Protein AF-0000000067173431 (afdb_homodimer)

pLDDT: mean 94.09, std 9.08, range [32.41, 98.88]

InterPro domains:
  IPR001647 DNA-binding HTH domain, TetR-type [PF00440] (12-57)
  IPR001647 DNA-binding HTH domain, TetR-type [PR00455] (12-25)
  IPR001647 DNA-binding HTH domain, TetR-type [PR00455] (33-56)
  IPR001647 DNA-binding HTH domain, TetR-type [PS50977] (6-66)
  IPR009057 Homedomain-like superfamily [SSF46689] (4-84)
  IPR036271 Tetracyclin repressor-like, C-terminal domain superfamily [SSF48498] (79-188)
  IPR041490 HTH-type transcriptional repressor KstR2, C-terminal [PF17932] (78-188)
  IPR050109 HTH-type, TetR-like transcriptional regulator [PTHR30055] (6-191)

Foldseek 3Di:
DDPVLVVLLVVLLLQLLQVCLVQNLVRDDLVNSCVSSVHDSVVVCVNQNDSLSSLLCLQVVLLVVLLVQLVVCVVPPPQLLVSLLSSLLSLLQSLQVRLSSLSSNVPPLVVHDDPSSVNSVVSVVSSLVSNVVSVVVCCVVVNDPDDDPCVSVVLCCVRSVCSVPDHCPDPDHSSRVSCVVSVCVSVHPDPPVVPD/DDPVLVVLLVVLLLQLLQVCLVQNLVRADLVNSCVSSVHDSVVVCVNQNDSLSSLLCLQVVLLVVLLVQLVVCVVPPPQLLVSLLSSLLSLLQSLQVRLSSLSSNVPPLVVHDDPSSVNSVVSVVSSLVSNVVSVVVCCVVVNDPDDDPCVSVVLCCVRSVCSVPDHCPDPDHSSRVSCVVSVCVSVHPDPPVVPD

Solvent-accessible surface area (backbone atoms only — not comparable to full-atom values): 20365 Å² total; per-residue (Å²): 131,54,70,65,56,52,52,50,42,50,49,45,49,51,55,44,24,47,48,30,51,73,43,31,62,73,44,49,51,72,67,56,49,19,63,73,69,71,39,53,69,69,60,42,34,70,65,47,54,47,74,65,48,46,51,46,52,46,40,37,48,61,51,50,53,51,39,53,51,48,53,50,36,65,75,75,38,86,50,33,67,62,34,51,50,52,51,40,25,51,48,38,40,48,33,37,75,37,30,38,33,51,46,31,30,78,71,42,48,80,76,47,57,70,67,63,28,52,51,46,52,50,49,53,52,51,43,52,45,55,53,42,51,31,52,52,48,21,31,74,70,54,52,24,42,91,68,64,88,61,45,57,59,33,52,46,14,26,53,59,45,37,53,78,74,54,48,74,85,49,96,52,51,40,45,55,51,31,49,53,53,50,48,37,36,36,61,20,36,42,39,63,50,64,70,59,133,56,70,64,56,51,52,50,40,51,51,46,50,50,53,45,23,46,47,30,49,72,42,33,63,73,45,50,50,71,67,57,50,19,63,74,68,72,38,55,69,68,59,43,35,71,65,48,52,47,74,65,49,45,52,49,51,46,42,36,49,62,52,49,51,50,39,53,52,48,54,51,37,66,74,73,39,85,51,32,69,61,34,51,50,52,51,41,25,51,48,38,40,48,34,37,75,36,32,38,32,51,46,32,31,77,72,43,47,82,76,46,57,70,67,62,28,51,50,45,50,51,50,52,51,51,43,51,45,54,54,42,50,31,52,50,47,22,32,74,70,55,52,23,43,90,69,65,87,61,44,55,57,33,52,48,14,26,54,61,44,38,54,78,73,53,50,75,83,49,98,52,52,40,46,54,52,30,49,52,54,49,50,37,37,37,61,20,36,44,40,63,51,66,70,59

Structure (mmCIF, N/CA/C/O backbone):
data_AF-0000000067173431-model_v1
#
loop_
_entity.id
_entity.type
_entity.pdbx_description
1 polymer 'Transcriptional regulator, TetR family protein'
#
loop_
_atom_site.group_PDB
_atom_site.id
_atom_site.type_symbol
_atom_site.label_atom_id
_atom_site.label_alt_id
_atom_site.label_comp_id
_atom_site.label_asym_id
_atom_site.label_entity_id
_atom_site.label_seq_id
_atom_site.pdbx_PDB_ins_code
_atom_site.Cartn_x
_atom_site.Cartn_y
_atom_site.Cartn_z
_atom_site.occupancy
_atom_site.B_iso_or_equiv
_atom_site.auth_seq_id
_atom_site.auth_comp_id
_atom_site.auth_asym_id
_atom_site.auth_atom_id
_atom_site.pdbx_PDB_model_num
ATOM 1 N N . MET A 1 1 ? 31.625 -7.051 -17.812 1 65.94 1 MET A N 1
ATOM 2 C CA . MET A 1 1 ? 30.531 -7.426 -18.703 1 65.94 1 MET A CA 1
ATOM 3 C C . MET A 1 1 ? 30.266 -6.336 -19.75 1 65.94 1 MET A C 1
ATOM 5 O O . MET A 1 1 ? 30.453 -5.152 -19.469 1 65.94 1 MET A O 1
ATOM 9 N N . SER A 1 2 ? 29.891 -6.77 -20.969 1 78.5 2 SER A N 1
ATOM 10 C CA . SER A 1 2 ? 29.719 -5.801 -22.047 1 78.5 2 SER A CA 1
ATOM 11 C C . SER A 1 2 ? 28.453 -4.973 -21.844 1 78.5 2 SER A C 1
ATOM 13 O O . SER A 1 2 ? 27.547 -5.387 -21.125 1 78.5 2 SER A O 1
ATOM 15 N N . LYS A 1 3 ? 28.5 -3.836 -22.328 1 77.62 3 LYS A N 1
ATOM 16 C CA . LYS A 1 3 ? 27.344 -2.941 -22.281 1 77.62 3 LYS A CA 1
ATOM 17 C C . LYS A 1 3 ? 26.109 -3.607 -22.875 1 77.62 3 LYS A C 1
ATOM 19 O O . LYS A 1 3 ? 25 -3.426 -22.359 1 77.62 3 LYS A O 1
ATOM 24 N N . LYS A 1 4 ? 26.375 -4.316 -23.828 1 82.44 4 LYS A N 1
ATOM 25 C CA . LYS A 1 4 ? 25.297 -5.02 -24.5 1 82.44 4 LYS A CA 1
ATOM 26 C C . LYS A 1 4 ? 24.672 -6.074 -23.594 1 82.44 4 LYS A C 1
ATOM 28 O O . LYS A 1 4 ? 23.453 -6.234 -23.562 1 82.44 4 LYS A O 1
ATOM 33 N N . PHE A 1 5 ? 25.562 -6.797 -22.906 1 83.19 5 PHE A N 1
ATOM 34 C CA . PHE A 1 5 ? 25.094 -7.82 -21.984 1 83.19 5 PHE A CA 1
ATOM 35 C C . PHE A 1 5 ? 24.219 -7.203 -20.891 1 83.19 5 PHE A C 1
ATOM 37 O O . PHE A 1 5 ? 23.141 -7.711 -20.578 1 83.19 5 PHE A O 1
ATOM 44 N N . GLU A 1 6 ? 24.656 -6.074 -20.438 1 84.12 6 GLU A N 1
ATOM 45 C CA . GLU A 1 6 ? 23.938 -5.398 -19.359 1 84.12 6 GLU A CA 1
ATOM 46 C C . GLU A 1 6 ? 22.594 -4.879 -19.844 1 84.12 6 GLU A C 1
ATOM 48 O O . GLU A 1 6 ? 21.594 -4.93 -19.125 1 84.12 6 GLU A O 1
ATOM 53 N N . SER A 1 7 ? 22.594 -4.379 -21.016 1 86.12 7 SER A N 1
ATOM 54 C CA . SER A 1 7 ? 21.359 -3.885 -21.609 1 86.12 7 SER A CA 1
ATOM 55 C C . SER A 1 7 ? 20.344 -5.012 -21.812 1 86.12 7 SER A C 1
ATOM 57 O O . SER A 1 7 ? 19.172 -4.848 -21.516 1 86.12 7 SER A O 1
ATOM 59 N N . ASN A 1 8 ? 20.859 -6.125 -22.203 1 87.12 8 ASN A N 1
ATOM 60 C CA . ASN A 1 8 ? 20 -7.285 -22.391 1 87.12 8 ASN A CA 1
ATOM 61 C C . ASN A 1 8 ? 19.469 -7.793 -21.047 1 87.12 8 ASN A C 1
ATOM 63 O O . ASN A 1 8 ? 18.281 -8.133 -20.938 1 87.12 8 ASN A O 1
ATOM 67 N N . ARG A 1 9 ? 20.328 -7.77 -20.125 1 90.75 9 ARG A N 1
ATOM 68 C CA . ARG A 1 9 ? 19.938 -8.211 -18.781 1 90.75 9 ARG A CA 1
ATOM 69 C C . ARG A 1 9 ? 18.859 -7.305 -18.203 1 90.75 9 ARG A C 1
ATOM 71 O O . ARG A 1 9 ? 17.891 -7.789 -17.625 1 90.75 9 ARG A O 1
ATOM 78 N N . ASP A 1 10 ? 19.016 -6.035 -18.438 1 91.94 10 ASP A N 1
ATOM 79 C CA . ASP A 1 10 ? 18.047 -5.07 -17.953 1 91.94 10 ASP A CA 1
ATOM 80 C C . ASP A 1 10 ? 16.688 -5.277 -18.609 1 91.94 10 ASP A C 1
ATOM 82 O O . ASP A 1 10 ? 15.641 -5.172 -17.969 1 91.94 10 ASP A O 1
ATOM 86 N N . GLU A 1 11 ? 16.75 -5.551 -19.812 1 92.5 11 GLU A N 1
ATOM 87 C CA . GLU A 1 11 ? 15.516 -5.801 -20.547 1 92.5 11 GLU A CA 1
ATOM 88 C C . GLU A 1 11 ? 14.828 -7.07 -20.062 1 92.5 11 GLU A C 1
ATOM 90 O O . GLU A 1 11 ? 13.602 -7.102 -19.906 1 92.5 11 GLU A O 1
ATOM 95 N N . ILE A 1 12 ? 15.625 -8.016 -19.812 1 93.44 12 ILE A N 1
ATOM 96 C CA . ILE A 1 12 ? 15.102 -9.281 -19.312 1 93.44 12 ILE A CA 1
ATOM 97 C C . ILE A 1 12 ? 14.453 -9.062 -17.953 1 93.44 12 ILE A C 1
ATOM 99 O O . ILE A 1 12 ? 13.344 -9.555 -17.688 1 93.44 12 ILE A O 1
ATOM 103 N N . LEU A 1 13 ? 15.125 -8.305 -17.141 1 95.12 13 LEU A N 1
ATOM 104 C CA . LEU A 1 13 ? 14.602 -8.047 -15.805 1 95.12 13 LEU A CA 1
ATOM 105 C C . LEU A 1 13 ? 13.312 -7.238 -15.867 1 95.12 13 LEU A C 1
ATOM 107 O O . LEU A 1 13 ? 12.367 -7.504 -15.117 1 95.12 13 LEU A O 1
ATOM 111 N N . ARG A 1 14 ? 13.273 -6.316 -16.781 1 95.5 14 ARG A N 1
ATOM 112 C CA . ARG A 1 14 ? 12.078 -5.504 -16.953 1 95.5 14 ARG A CA 1
ATOM 113 C C . ARG A 1 14 ? 10.898 -6.355 -17.406 1 95.5 14 ARG A C 1
ATOM 115 O O . ARG A 1 14 ? 9.805 -6.266 -16.844 1 95.5 14 ARG A O 1
ATOM 122 N N . ILE A 1 15 ? 11.102 -7.156 -18.328 1 95.81 15 ILE A N 1
ATOM 123 C CA . ILE A 1 15 ? 10.055 -8.023 -18.859 1 95.81 15 ILE A CA 1
ATOM 124 C C . ILE A 1 15 ? 9.625 -9.023 -17.781 1 95.81 15 ILE A C 1
ATOM 126 O O . ILE A 1 15 ? 8.438 -9.305 -17.625 1 95.81 15 ILE A O 1
ATOM 130 N N . SER A 1 16 ? 10.602 -9.523 -17.047 1 96.38 16 SER A N 1
ATOM 131 C CA . SER A 1 16 ? 10.305 -10.453 -15.961 1 96.38 16 SER A CA 1
ATOM 132 C C . SER A 1 16 ? 9.469 -9.797 -14.875 1 96.38 16 SER A C 1
ATOM 134 O O . SER A 1 16 ? 8.539 -10.406 -14.344 1 96.38 16 SER A O 1
ATOM 136 N N . ALA A 1 17 ? 9.797 -8.547 -14.602 1 96.94 17 ALA A N 1
ATOM 137 C CA . ALA A 1 17 ? 9.031 -7.809 -13.602 1 96.94 17 ALA A CA 1
ATOM 138 C C . ALA A 1 17 ? 7.57 -7.66 -14.023 1 96.94 17 ALA A C 1
ATOM 140 O O . ALA A 1 17 ? 6.66 -7.824 -13.211 1 96.94 17 ALA A O 1
ATOM 141 N N . GLU A 1 18 ? 7.402 -7.422 -15.281 1 96.12 18 GLU A N 1
ATOM 142 C CA . GLU A 1 18 ? 6.047 -7.289 -15.805 1 96.12 18 GLU A CA 1
ATOM 143 C C . GLU A 1 18 ? 5.273 -8.602 -15.68 1 96.12 18 GLU A C 1
ATOM 145 O O . GLU A 1 18 ? 4.102 -8.602 -15.297 1 96.12 18 GLU A O 1
ATOM 150 N N . LEU A 1 19 ? 5.934 -9.664 -15.93 1 94.5 19 LEU A N 1
ATOM 151 C CA . LEU A 1 19 ? 5.301 -10.977 -15.836 1 94.5 19 LEU A CA 1
ATOM 152 C C . LEU A 1 19 ? 4.996 -11.336 -14.383 1 94.5 19 LEU A C 1
ATOM 154 O O . LEU A 1 19 ? 3.906 -11.82 -14.078 1 94.5 19 LEU A O 1
ATOM 158 N N . PHE A 1 20 ? 5.996 -11.109 -13.5 1 94.88 20 PHE A N 1
ATOM 159 C CA . PHE A 1 20 ? 5.793 -11.367 -12.078 1 94.88 20 PHE A CA 1
ATOM 160 C C . PHE A 1 20 ? 4.672 -10.492 -11.523 1 94.88 20 PHE A C 1
ATOM 162 O O . PHE A 1 20 ? 3.879 -10.945 -10.695 1 94.88 20 PHE A O 1
ATOM 169 N N . ALA A 1 21 ? 4.598 -9.281 -12 1 93.69 21 ALA A N 1
ATOM 170 C CA . ALA A 1 21 ? 3.553 -8.375 -11.531 1 93.69 21 ALA A CA 1
ATOM 171 C C . ALA A 1 21 ? 2.176 -8.844 -11.992 1 93.69 21 ALA A C 1
ATOM 173 O O . ALA A 1 21 ? 1.188 -8.688 -11.273 1 93.69 21 ALA A O 1
ATOM 174 N N . LYS A 1 22 ? 2.105 -9.398 -13.117 1 89.62 22 LYS A N 1
ATOM 175 C CA . LYS A 1 22 ? 0.837 -9.812 -13.711 1 89.62 22 LYS A CA 1
ATOM 176 C C . LYS A 1 22 ? 0.381 -11.156 -13.148 1 89.62 22 LYS A C 1
ATOM 178 O O . LYS A 1 22 ? -0.772 -11.305 -12.734 1 89.62 22 LYS A O 1
ATOM 183 N N . SER A 1 23 ? 1.367 -12.141 -12.992 1 88.38 23 SER A N 1
ATOM 184 C CA . SER A 1 23 ? 0.96 -13.516 -12.719 1 88.38 23 SER A CA 1
ATOM 185 C C . SER A 1 23 ? 1.495 -13.992 -11.375 1 88.38 23 SER A C 1
ATOM 187 O O . SER A 1 23 ? 1.177 -15.102 -10.93 1 88.38 23 SER A O 1
ATOM 189 N N . GLY A 1 24 ? 2.301 -13.141 -10.742 1 90.69 24 GLY A N 1
ATOM 190 C CA . GLY A 1 24 ? 2.93 -13.555 -9.5 1 90.69 24 GLY A CA 1
ATOM 191 C C . GLY A 1 24 ? 4.203 -14.359 -9.719 1 90.69 24 GLY A C 1
ATOM 192 O O . GLY A 1 24 ? 4.395 -14.953 -10.781 1 90.69 24 GLY A O 1
ATOM 193 N N . TYR A 1 25 ? 4.98 -14.406 -8.734 1 93.25 25 TYR A N 1
ATOM 194 C CA . TYR A 1 25 ? 6.246 -15.133 -8.773 1 93.25 25 TYR A CA 1
ATOM 195 C C . TYR A 1 25 ? 6.008 -16.625 -8.906 1 93.25 25 TYR A C 1
ATOM 197 O O . TYR A 1 25 ? 6.547 -17.266 -9.82 1 93.25 25 TYR A O 1
ATOM 205 N N . HIS A 1 26 ? 5.188 -17.125 -8.102 1 88.25 26 HIS A N 1
ATOM 206 C CA . HIS A 1 26 ? 4.934 -18.562 -8.117 1 88.25 26 HIS A CA 1
ATOM 207 C C . HIS A 1 26 ? 4.094 -18.969 -9.328 1 88.25 26 HIS A C 1
ATOM 209 O O . HIS A 1 26 ? 4.18 -20.094 -9.797 1 88.25 26 HIS A O 1
ATOM 215 N N . GLY A 1 27 ? 3.406 -18.031 -9.875 1 86.62 27 GLY A N 1
ATOM 216 C CA . GLY A 1 27 ? 2.564 -18.297 -11.039 1 86.62 27 GLY A CA 1
ATOM 217 C C . GLY A 1 27 ? 3.314 -18.219 -12.352 1 86.62 27 GLY A C 1
ATOM 218 O O . GLY A 1 27 ? 2.748 -18.484 -13.414 1 86.62 27 GLY A O 1
ATOM 219 N N . THR A 1 28 ? 4.531 -17.828 -12.273 1 92.25 28 THR A N 1
ATOM 220 C CA . THR A 1 28 ? 5.355 -17.688 -13.461 1 92.25 28 THR A CA 1
ATOM 221 C C . THR A 1 28 ? 6.508 -18.688 -13.453 1 92.25 28 THR A C 1
ATOM 223 O O . THR A 1 28 ? 7.285 -18.734 -12.492 1 92.25 28 THR A O 1
ATOM 226 N N . GLY A 1 29 ? 6.617 -19.5 -14.516 1 91.44 29 GLY A N 1
ATOM 227 C CA . GLY A 1 29 ? 7.715 -20.453 -14.617 1 91.44 29 GLY A CA 1
ATOM 228 C C . GLY A 1 29 ? 8.859 -19.953 -15.477 1 91.44 29 GLY A C 1
ATOM 229 O O . GLY A 1 29 ? 8.727 -18.922 -16.156 1 91.44 29 GLY A O 1
ATOM 230 N N . ILE A 1 30 ? 9.883 -20.719 -15.438 1 91.19 30 ILE A N 1
ATOM 231 C CA . ILE A 1 30 ? 11.062 -20.375 -16.219 1 91.19 30 ILE A CA 1
ATOM 232 C C . ILE A 1 30 ? 10.727 -20.406 -17.703 1 91.19 30 ILE A C 1
ATOM 234 O O . ILE A 1 30 ? 11.242 -19.594 -18.484 1 91.19 30 ILE A O 1
ATOM 238 N N . SER A 1 31 ? 9.906 -21.344 -18.109 1 93.25 31 SER A N 1
ATOM 239 C CA . SER A 1 31 ? 9.484 -21.438 -19.5 1 93.25 31 SER A CA 1
ATOM 240 C C . SER A 1 31 ? 8.695 -20.203 -19.922 1 93.25 31 SER A C 1
ATOM 242 O O . SER A 1 31 ? 8.875 -19.703 -21.031 1 93.25 31 SER A O 1
ATOM 244 N N . ASP A 1 32 ? 7.859 -19.719 -19.062 1 93.88 32 ASP A N 1
ATOM 245 C CA . ASP A 1 32 ? 7.105 -18.5 -19.328 1 93.88 32 ASP A CA 1
ATOM 246 C C . ASP A 1 32 ? 8.039 -17.312 -19.516 1 93.88 32 ASP A C 1
ATOM 248 O O . ASP A 1 32 ? 7.844 -16.5 -20.422 1 93.88 32 ASP A O 1
ATOM 252 N N . LEU A 1 33 ? 9.031 -17.188 -18.688 1 94.5 33 LEU A N 1
ATOM 253 C CA . LEU A 1 33 ? 10.008 -16.109 -18.75 1 94.5 33 LEU A CA 1
ATOM 254 C C . LEU A 1 33 ? 10.789 -16.172 -20.047 1 94.5 33 LEU A C 1
ATOM 256 O O . LEU A 1 33 ? 10.961 -15.148 -20.734 1 94.5 33 LEU A O 1
ATOM 260 N N . GLY A 1 34 ? 11.234 -17.391 -20.375 1 94.75 34 GLY A N 1
ATOM 261 C CA . GLY A 1 34 ? 11.945 -17.578 -21.625 1 94.75 34 GLY A CA 1
ATOM 262 C C . GLY A 1 34 ? 11.133 -17.156 -22.828 1 94.75 34 GLY A C 1
ATOM 263 O O . GLY A 1 34 ? 11.633 -16.453 -23.719 1 94.75 34 GLY A O 1
ATOM 264 N N . ALA A 1 35 ? 9.922 -17.547 -22.891 1 95.25 35 ALA A N 1
ATOM 265 C CA . ALA A 1 35 ? 9.016 -17.203 -23.984 1 95.25 35 ALA A CA 1
ATOM 266 C C . ALA A 1 35 ? 8.812 -15.703 -24.094 1 95.25 35 ALA A C 1
ATOM 268 O O . ALA A 1 35 ? 8.797 -15.141 -25.188 1 95.25 35 ALA A O 1
ATOM 269 N N . ALA A 1 36 ? 8.719 -15.062 -23.016 1 93.69 36 ALA A N 1
ATOM 270 C CA . ALA A 1 36 ? 8.438 -13.633 -22.984 1 93.69 36 ALA A CA 1
ATOM 271 C C . ALA A 1 36 ? 9.641 -12.828 -23.469 1 93.69 36 ALA A C 1
ATOM 273 O O . ALA A 1 36 ? 9.477 -11.781 -24.109 1 93.69 36 ALA A O 1
ATOM 274 N N . VAL A 1 37 ? 10.812 -13.328 -23.125 1 93.12 37 VAL A N 1
ATOM 275 C CA . VAL A 1 37 ? 12 -12.555 -23.484 1 93.12 37 VAL A CA 1
ATOM 276 C C . VAL A 1 37 ? 12.586 -13.078 -24.797 1 93.12 37 VAL A C 1
ATOM 278 O O . VAL A 1 37 ? 13.555 -12.523 -25.312 1 93.12 37 VAL A O 1
ATOM 281 N N . GLY A 1 38 ? 12.031 -14.195 -25.281 1 94.06 38 GLY A N 1
ATOM 282 C CA . GLY A 1 38 ? 12.484 -14.773 -26.547 1 94.06 38 GLY A CA 1
ATOM 283 C C . GLY A 1 38 ? 13.805 -15.516 -26.422 1 94.06 38 GLY A C 1
ATOM 284 O O . GLY A 1 38 ? 14.641 -15.453 -27.312 1 94.06 38 GLY A O 1
ATOM 285 N N . LEU A 1 39 ? 14.047 -16.125 -25.312 1 92.69 39 LEU A N 1
ATOM 286 C CA . LEU A 1 39 ? 15.273 -16.859 -25.047 1 92.69 39 LEU A CA 1
ATOM 287 C C . LEU A 1 39 ? 14.969 -18.297 -24.609 1 92.69 39 LEU A C 1
ATOM 289 O O . LEU A 1 39 ? 13.961 -18.547 -23.938 1 92.69 39 LEU A O 1
ATOM 293 N N . GLY A 1 40 ? 15.82 -19.188 -24.969 1 91 40 GLY A N 1
ATOM 294 C CA . GLY A 1 40 ? 15.742 -20.531 -24.422 1 91 40 GLY A CA 1
ATOM 295 C C . GLY A 1 40 ? 16.203 -20.609 -22.984 1 91 40 GLY A C 1
ATOM 296 O O . GLY A 1 40 ? 16.75 -19.656 -22.438 1 91 40 GLY A O 1
ATOM 297 N N . ARG A 1 41 ? 15.992 -21.719 -22.375 1 89 41 ARG A N 1
ATOM 298 C CA . ARG A 1 41 ? 16.312 -21.938 -20.953 1 89 41 ARG A CA 1
ATOM 299 C C . ARG A 1 41 ? 17.781 -21.688 -20.688 1 89 41 ARG A C 1
ATOM 301 O O . ARG A 1 41 ? 18.141 -21.031 -19.703 1 89 41 ARG A O 1
ATOM 308 N N . GLY A 1 42 ? 18.594 -22.219 -21.531 1 90.38 42 GLY A N 1
ATOM 309 C CA . GLY A 1 42 ? 20.031 -22.078 -21.344 1 90.38 42 GLY A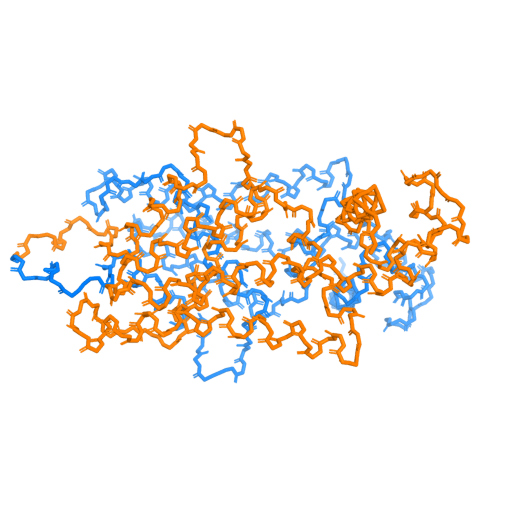 CA 1
ATOM 310 C C . GLY A 1 42 ? 20.5 -20.625 -21.391 1 90.38 42 GLY A C 1
ATOM 311 O O . GLY A 1 42 ? 21.266 -20.188 -20.531 1 90.38 42 GLY A O 1
ATOM 312 N N . ALA A 1 43 ? 20.078 -19.938 -22.344 1 90.31 43 ALA A N 1
ATOM 313 C CA . ALA A 1 43 ? 20.438 -18.531 -22.516 1 90.31 43 ALA A CA 1
ATOM 314 C C . ALA A 1 43 ? 19.922 -17.703 -21.344 1 90.31 43 ALA A C 1
ATOM 316 O O . ALA A 1 43 ? 20.609 -16.797 -20.859 1 90.31 43 ALA A O 1
ATOM 317 N N . LEU A 1 44 ? 18.719 -17.984 -20.875 1 90.69 44 LEU A N 1
ATOM 318 C CA . LEU A 1 44 ? 18.141 -17.266 -19.75 1 90.69 44 LEU A CA 1
ATOM 319 C C . LEU A 1 44 ? 18.969 -17.469 -18.484 1 90.69 44 LEU A C 1
ATOM 321 O O . LEU A 1 44 ? 19.219 -16.516 -17.734 1 90.69 44 LEU A O 1
ATOM 325 N N . TYR A 1 45 ? 19.406 -18.656 -18.344 1 89.81 45 TYR A N 1
ATOM 326 C CA . TYR A 1 45 ? 20.25 -18.969 -17.188 1 89.81 45 TYR A CA 1
ATOM 327 C C . TYR A 1 45 ? 21.562 -18.219 -17.266 1 89.81 45 TYR A C 1
ATOM 329 O O . TYR A 1 45 ? 22.094 -17.766 -16.25 1 89.81 45 TYR A O 1
ATOM 337 N N . HIS A 1 46 ? 22 -18.109 -18.422 1 89.81 46 HIS A N 1
ATOM 338 C CA . HIS A 1 46 ? 23.25 -17.391 -18.625 1 89.81 46 HIS A CA 1
ATOM 339 C C . HIS A 1 46 ? 23.109 -15.914 -18.25 1 89.81 46 HIS A C 1
ATOM 341 O O . HIS A 1 46 ? 24.016 -15.352 -17.609 1 89.81 46 HIS A O 1
ATOM 347 N N . TYR A 1 47 ? 21.969 -15.391 -18.5 1 88.12 47 TYR A N 1
ATOM 348 C CA . TYR A 1 47 ? 21.781 -13.969 -18.25 1 88.12 47 TYR A CA 1
ATOM 349 C C . TYR A 1 47 ? 21.391 -13.719 -16.797 1 88.12 47 TYR A C 1
ATOM 351 O O . TYR A 1 47 ? 21.828 -12.742 -16.188 1 88.12 47 TYR A O 1
ATOM 359 N N . ILE A 1 48 ? 20.5 -14.562 -16.172 1 86.38 48 ILE A N 1
ATOM 360 C CA . ILE A 1 48 ? 19.906 -14.117 -14.914 1 86.38 48 ILE A CA 1
ATOM 361 C C . ILE A 1 48 ? 19.906 -15.258 -13.898 1 86.38 48 ILE A C 1
ATOM 363 O O . ILE A 1 48 ? 19.438 -15.102 -12.773 1 86.38 48 ILE A O 1
ATOM 367 N N . GLY A 1 49 ? 20.484 -16.359 -14.336 1 89.31 49 GLY A N 1
ATOM 368 C CA . GLY A 1 49 ? 20.578 -17.453 -13.398 1 89.31 49 GLY A CA 1
ATOM 369 C C . GLY A 1 49 ? 19.25 -18.141 -13.148 1 89.31 49 GLY A C 1
ATOM 370 O O . GLY A 1 49 ? 18.562 -18.531 -14.094 1 89.31 49 GLY A O 1
ATOM 371 N N . SER A 1 50 ? 18.797 -18.094 -11.906 1 91.19 50 SER A N 1
ATOM 372 C CA . SER A 1 50 ? 17.578 -18.781 -11.492 1 91.19 50 SER A CA 1
ATOM 373 C C . SER A 1 50 ? 16.406 -17.797 -11.383 1 91.19 50 SER A C 1
ATOM 375 O O . SER A 1 50 ? 16.609 -16.578 -11.406 1 91.19 50 SER A O 1
ATOM 377 N N . LYS A 1 51 ? 15.266 -18.375 -11.305 1 93.81 51 LYS A N 1
ATOM 378 C CA . LYS A 1 51 ? 14.07 -17.562 -11.102 1 93.81 51 LYS A CA 1
ATOM 379 C C . LYS A 1 51 ? 14.18 -16.719 -9.828 1 93.81 51 LYS A C 1
ATOM 381 O O . LYS A 1 51 ? 13.773 -15.562 -9.812 1 93.81 51 LYS A O 1
ATOM 386 N N . GLU A 1 52 ? 14.711 -17.281 -8.805 1 95.31 52 GLU A N 1
ATOM 387 C CA . GLU A 1 52 ? 14.859 -16.531 -7.555 1 95.31 52 GLU A CA 1
ATOM 388 C C . GLU A 1 52 ? 15.875 -15.406 -7.707 1 95.31 52 GLU A C 1
ATOM 390 O O . GLU A 1 52 ? 15.719 -14.344 -7.113 1 95.31 52 GLU A O 1
ATOM 395 N N . THR A 1 53 ? 16.906 -15.609 -8.484 1 95.44 53 THR A N 1
ATOM 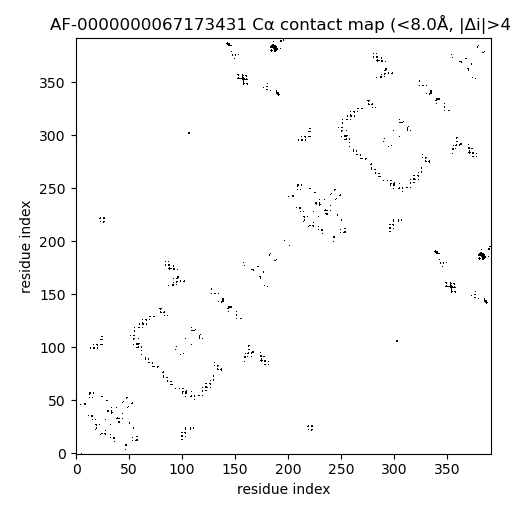396 C CA . THR A 1 53 ? 17.859 -14.539 -8.758 1 95.44 53 THR A CA 1
ATOM 397 C C . THR A 1 53 ? 17.172 -13.359 -9.438 1 95.44 53 THR A C 1
ATOM 399 O O . THR A 1 53 ? 17.438 -12.203 -9.125 1 95.44 53 THR A O 1
ATOM 402 N N . ILE A 1 54 ? 16.281 -13.688 -10.344 1 95.56 54 ILE A N 1
ATOM 403 C CA . ILE A 1 54 ? 15.516 -12.656 -11.039 1 95.56 54 ILE A CA 1
ATOM 404 C C . ILE A 1 54 ? 14.672 -11.875 -10.031 1 95.56 54 ILE A C 1
ATOM 406 O O . ILE A 1 54 ? 14.672 -10.641 -10.031 1 95.56 54 ILE A O 1
ATOM 410 N N . LEU A 1 55 ? 14.008 -12.625 -9.156 1 96.94 55 LEU A N 1
ATOM 411 C CA . LEU A 1 55 ? 13.188 -11.992 -8.125 1 96.94 55 LEU A CA 1
ATOM 412 C C . LEU A 1 55 ? 14.031 -11.078 -7.242 1 96.94 55 LEU A C 1
ATOM 414 O O . LEU A 1 55 ? 13.625 -9.953 -6.938 1 96.94 55 LEU A O 1
ATOM 418 N N . TYR A 1 56 ? 15.188 -11.586 -6.895 1 97.69 56 TYR A N 1
ATOM 419 C CA . TYR A 1 56 ? 16.078 -10.805 -6.043 1 97.69 56 TYR A CA 1
ATOM 420 C C . TYR A 1 56 ? 16.5 -9.516 -6.73 1 97.69 56 TYR A C 1
ATOM 422 O O . TYR A 1 56 ? 16.453 -8.438 -6.129 1 97.69 56 TYR A O 1
ATOM 430 N N . GLU A 1 57 ? 16.891 -9.609 -7.945 1 96.5 57 GLU A N 1
ATOM 431 C CA . GLU A 1 57 ? 17.359 -8.445 -8.68 1 96.5 57 GLU A CA 1
ATOM 432 C C . GLU A 1 57 ? 16.25 -7.414 -8.867 1 96.5 57 GLU A C 1
ATOM 434 O O . GLU A 1 57 ? 16.469 -6.215 -8.695 1 96.5 57 GLU A O 1
ATOM 439 N N . ILE A 1 58 ? 15.078 -7.875 -9.18 1 96.62 58 ILE A N 1
ATOM 440 C CA . ILE A 1 58 ? 13.93 -6.992 -9.328 1 96.62 58 ILE A CA 1
ATOM 441 C C . ILE A 1 58 ? 13.625 -6.309 -8 1 96.62 58 ILE A C 1
ATOM 443 O O . ILE A 1 58 ? 13.375 -5.102 -7.957 1 96.62 58 ILE A O 1
ATOM 447 N N . SER A 1 59 ? 13.727 -7.039 -6.906 1 96.56 59 SER A N 1
ATOM 448 C CA . SER A 1 59 ? 13.32 -6.562 -5.59 1 96.56 59 SER A CA 1
ATOM 449 C C . SER A 1 59 ? 14.367 -5.637 -4.984 1 96.56 59 SER A C 1
ATOM 451 O O . SER A 1 59 ? 14.039 -4.758 -4.184 1 96.56 59 SER A O 1
ATOM 453 N N . SER A 1 60 ? 15.609 -5.805 -5.379 1 97.12 60 SER A N 1
ATOM 454 C CA . SER A 1 60 ? 16.688 -5.125 -4.652 1 97.12 60 SER A CA 1
ATOM 455 C C . SER A 1 60 ? 17.156 -3.883 -5.398 1 97.12 60 SER A C 1
ATOM 457 O O . SER A 1 60 ? 17.625 -2.926 -4.785 1 97.12 60 SER A O 1
ATOM 459 N N . ARG A 1 61 ? 16.984 -3.865 -6.68 1 95.88 61 ARG A N 1
ATOM 460 C CA . ARG A 1 61 ? 17.625 -2.838 -7.504 1 95.88 61 ARG A CA 1
ATOM 461 C C . ARG A 1 61 ? 17.062 -1.457 -7.176 1 95.88 61 ARG A C 1
ATOM 463 O O . ARG A 1 61 ? 17.828 -0.52 -6.926 1 95.88 61 ARG A O 1
ATOM 470 N N . GLN A 1 62 ? 15.75 -1.343 -7.207 1 95.38 62 GLN A N 1
ATOM 471 C CA . GLN A 1 62 ? 15.156 -0.038 -6.938 1 95.38 62 GLN A CA 1
ATOM 472 C C . GLN A 1 62 ? 15.383 0.382 -5.488 1 95.38 62 GLN A C 1
ATOM 474 O O . GLN A 1 62 ? 15.602 1.562 -5.207 1 95.38 62 GLN A O 1
ATOM 479 N N . LEU A 1 63 ? 15.344 -0.561 -4.57 1 97.44 63 LEU A N 1
ATOM 480 C CA . LEU A 1 63 ? 15.641 -0.284 -3.17 1 97.44 63 LEU A CA 1
ATOM 481 C C . LEU A 1 63 ? 17.062 0.226 -3.004 1 97.44 63 LEU A C 1
ATOM 483 O O . LEU A 1 63 ? 17.312 1.173 -2.252 1 97.44 63 LEU A O 1
ATOM 487 N N . ALA A 1 64 ? 17.984 -0.404 -3.707 1 98.06 64 ALA A N 1
ATOM 488 C CA . ALA A 1 64 ? 19.375 0.042 -3.676 1 98.06 64 ALA A CA 1
ATOM 489 C C . ALA A 1 64 ? 19.5 1.466 -4.207 1 98.06 64 ALA A C 1
ATOM 491 O O . ALA A 1 64 ? 20.219 2.285 -3.635 1 98.06 64 ALA A O 1
ATOM 492 N N . GLN A 1 65 ? 18.828 1.748 -5.27 1 98 65 GLN A N 1
ATOM 493 C CA . GLN A 1 65 ? 18.859 3.094 -5.836 1 98 65 GLN A CA 1
ATOM 494 C C . GLN A 1 65 ? 18.297 4.117 -4.848 1 98 65 GLN A C 1
ATOM 496 O O . GLN A 1 65 ? 18.859 5.199 -4.684 1 98 65 GLN A O 1
ATOM 501 N N . MET A 1 66 ? 17.234 3.807 -4.18 1 98.56 66 MET A N 1
ATOM 502 C CA . MET A 1 66 ? 16.641 4.711 -3.199 1 98.56 66 MET A CA 1
ATOM 503 C C . MET A 1 66 ? 17.578 4.922 -2.016 1 98.56 66 MET A C 1
ATOM 505 O O . MET A 1 66 ? 17.734 6.043 -1.524 1 98.56 66 MET A O 1
ATOM 509 N N . ASN A 1 67 ? 18.188 3.82 -1.57 1 98.81 67 ASN A N 1
ATOM 510 C CA . ASN A 1 67 ? 19.125 3.939 -0.457 1 98.81 67 ASN A CA 1
ATOM 511 C C . ASN A 1 67 ? 20.344 4.789 -0.83 1 98.81 67 ASN A C 1
ATOM 513 O O . ASN A 1 67 ? 20.812 5.598 -0.025 1 98.81 67 ASN A O 1
ATOM 517 N N . ASN A 1 68 ? 20.859 4.566 -2.037 1 98.69 68 ASN A N 1
ATOM 518 C CA . ASN A 1 68 ? 21.984 5.375 -2.488 1 98.69 68 ASN A CA 1
ATOM 519 C C . ASN A 1 68 ? 21.625 6.859 -2.506 1 98.69 68 ASN A C 1
ATOM 521 O O . ASN A 1 68 ? 22.406 7.691 -2.037 1 98.69 68 ASN A O 1
ATOM 525 N N . LEU A 1 69 ? 20.484 7.16 -3.043 1 98.62 69 LEU A N 1
ATOM 526 C CA . LEU A 1 69 ? 20.016 8.539 -3.076 1 98.62 69 LEU A CA 1
ATOM 527 C C . LEU A 1 69 ? 19.844 9.086 -1.665 1 98.62 69 LEU A C 1
ATOM 529 O O . LEU A 1 69 ? 20.219 10.227 -1.378 1 98.62 69 LEU A O 1
ATOM 533 N N . ALA A 1 70 ? 19.25 8.32 -0.791 1 98.81 70 ALA A N 1
ATOM 534 C CA . ALA A 1 70 ? 19.016 8.734 0.592 1 98.81 70 ALA A CA 1
ATOM 535 C C . ALA A 1 70 ? 20.344 8.992 1.312 1 98.81 70 ALA A C 1
ATOM 537 O O . ALA A 1 70 ? 20.453 9.93 2.104 1 98.81 70 ALA A O 1
ATOM 538 N N . ASP A 1 71 ? 21.328 8.109 1.048 1 98.62 71 ASP A N 1
ATOM 539 C CA . ASP A 1 71 ? 22.672 8.305 1.602 1 98.62 71 ASP A CA 1
ATOM 540 C C . ASP A 1 71 ? 23.25 9.648 1.165 1 98.62 71 ASP A C 1
ATOM 542 O O . ASP A 1 71 ? 23.797 10.383 1.982 1 98.62 71 ASP A O 1
ATOM 546 N N . GLU A 1 72 ? 23.094 9.922 -0.09 1 98.56 72 GLU A N 1
ATOM 547 C CA . GLU A 1 72 ? 23.609 11.18 -0.634 1 98.56 72 GLU A CA 1
ATOM 548 C C . GLU A 1 72 ? 22.906 12.375 -0.002 1 98.56 72 GLU A C 1
ATOM 550 O O . GLU A 1 72 ? 23.562 13.352 0.384 1 98.56 72 GLU A O 1
ATOM 555 N N . LEU A 1 73 ? 21.609 12.344 0.127 1 98.5 73 LEU A N 1
ATOM 556 C CA . LEU A 1 73 ? 20.844 13.43 0.732 1 98.5 73 LEU A CA 1
ATOM 557 C C . LEU A 1 73 ? 21.25 13.641 2.186 1 98.5 73 LEU A C 1
ATOM 559 O O . LEU A 1 73 ? 21.344 14.773 2.652 1 98.5 73 LEU A O 1
ATOM 563 N N . ALA A 1 74 ? 21.469 12.531 2.912 1 97.81 74 ALA A N 1
ATOM 564 C CA . ALA A 1 74 ? 21.844 12.609 4.32 1 97.81 74 ALA A CA 1
ATOM 565 C C . ALA A 1 74 ? 23.172 13.344 4.484 1 97.81 74 ALA A C 1
ATOM 567 O O . ALA A 1 74 ? 23.406 14.016 5.496 1 97.81 74 ALA A O 1
ATOM 568 N N . LEU A 1 75 ? 24.016 13.211 3.473 1 97.25 75 LEU A N 1
ATOM 569 C CA . LEU A 1 75 ? 25.344 13.82 3.514 1 97.25 75 LEU A CA 1
ATOM 570 C C . LEU A 1 75 ? 25.281 15.273 3.055 1 97.25 75 LEU A C 1
ATOM 572 O O . LEU A 1 75 ? 26.016 16.125 3.578 1 97.25 75 LEU A O 1
ATOM 576 N N . THR A 1 76 ? 24.375 15.648 2.137 1 97.94 76 THR A N 1
ATOM 577 C CA . THR A 1 76 ? 24.469 16.922 1.433 1 97.94 76 THR A CA 1
ATOM 578 C C . THR A 1 76 ? 23.391 17.875 1.902 1 97.94 76 THR A C 1
ATOM 580 O O . THR A 1 76 ? 23.484 19.094 1.679 1 97.94 76 THR A O 1
ATOM 583 N N . GLU A 1 77 ? 22.312 17.375 2.465 1 98.12 77 GLU A N 1
ATOM 584 C CA . GLU A 1 77 ? 21.188 18.203 2.896 1 98.12 77 GLU A CA 1
ATOM 585 C C . GLU A 1 77 ? 20.984 18.109 4.402 1 98.12 77 GLU A C 1
ATOM 587 O O . GLU A 1 77 ? 20.453 17.109 4.902 1 98.12 77 GLU A O 1
ATOM 592 N N . LYS A 1 78 ? 21.25 19.188 5.074 1 96.94 78 LYS A N 1
ATOM 593 C CA . LYS A 1 78 ? 21.203 19.156 6.531 1 96.94 78 LYS A CA 1
ATOM 594 C C . LYS A 1 78 ? 19.812 19.484 7.047 1 96.94 78 LYS A C 1
ATOM 596 O O . LYS A 1 78 ? 19.469 19.156 8.188 1 96.94 78 LYS A O 1
ATOM 601 N N . ASP A 1 79 ? 19.016 20.219 6.203 1 98.19 79 ASP A N 1
ATOM 602 C CA . ASP A 1 79 ? 17.656 20.578 6.598 1 98.19 79 ASP A CA 1
ATOM 603 C C . ASP A 1 79 ? 16.719 19.359 6.52 1 98.19 79 ASP A C 1
ATOM 605 O O . ASP A 1 79 ? 16.516 18.797 5.441 1 98.19 79 ASP A O 1
ATOM 609 N N . PRO A 1 80 ? 16.125 18.938 7.633 1 98.19 80 PRO A N 1
ATOM 610 C CA . PRO A 1 80 ? 15.289 17.734 7.652 1 98.19 80 PRO A CA 1
ATOM 611 C C . PRO A 1 80 ? 14.117 17.812 6.68 1 98.19 80 PRO A C 1
ATOM 613 O O . PRO A 1 80 ? 13.789 16.828 6.016 1 98.19 80 PRO A O 1
ATOM 616 N N . GLU A 1 81 ? 13.5 18.922 6.617 1 98.25 81 GLU A N 1
ATOM 617 C CA . GLU A 1 81 ? 12.375 19.062 5.707 1 98.25 81 GLU A CA 1
ATOM 618 C C . GLU A 1 81 ? 12.812 18.938 4.254 1 98.25 81 GLU A C 1
ATOM 620 O O . GLU A 1 81 ? 12.148 18.266 3.451 1 98.25 81 GLU A O 1
ATOM 625 N N . LYS A 1 82 ? 13.914 19.609 3.875 1 98.56 82 LYS A N 1
ATOM 626 C CA . LYS A 1 82 ? 14.438 19.5 2.516 1 98.56 82 LYS A CA 1
ATOM 627 C C . LYS A 1 82 ? 14.859 18.078 2.193 1 98.56 82 LYS A C 1
ATOM 629 O O . LYS A 1 82 ? 14.695 17.609 1.064 1 98.56 82 LYS A O 1
ATOM 634 N N . ARG A 1 83 ? 15.391 17.375 3.146 1 98.62 83 ARG A N 1
ATOM 635 C CA . ARG A 1 83 ? 15.758 15.984 2.959 1 98.62 83 ARG A CA 1
ATOM 636 C C . ARG A 1 83 ? 14.523 15.125 2.721 1 98.62 83 ARG A C 1
ATOM 638 O O . ARG A 1 83 ? 14.5 14.297 1.806 1 98.62 83 ARG A O 1
ATOM 645 N N . LEU A 1 84 ? 13.453 15.359 3.561 1 98.81 84 LEU A N 1
ATOM 646 C CA . LEU A 1 84 ? 12.211 14.633 3.369 1 98.81 84 LEU A CA 1
ATOM 647 C C . LEU A 1 84 ? 11.633 14.891 1.98 1 98.81 84 LEU A C 1
ATOM 649 O O . LEU A 1 84 ? 11.133 13.969 1.332 1 98.81 84 LEU A O 1
ATOM 653 N N . ARG A 1 85 ? 11.727 16.125 1.53 1 98.81 85 ARG A N 1
ATOM 654 C CA . ARG A 1 85 ? 11.227 16.484 0.208 1 98.81 85 ARG A CA 1
ATOM 655 C C . ARG A 1 85 ? 12.008 15.773 -0.887 1 98.81 85 ARG A C 1
ATOM 657 O O . ARG A 1 85 ? 11.422 15.281 -1.854 1 98.81 85 ARG A O 1
ATOM 664 N N . GLY A 1 86 ? 13.352 15.75 -0.729 1 98.81 86 GLY A N 1
ATOM 665 C CA . GLY A 1 86 ? 14.164 15.008 -1.673 1 98.81 86 GLY A CA 1
ATOM 666 C C . GLY A 1 86 ? 13.828 13.531 -1.713 1 98.81 86 GLY A C 1
ATOM 667 O O . GLY A 1 86 ? 13.75 12.938 -2.789 1 98.81 86 GLY A O 1
ATOM 668 N N . LEU A 1 87 ? 13.641 12.898 -0.568 1 98.88 87 LEU A N 1
ATOM 669 C CA . LEU A 1 87 ? 13.273 11.492 -0.476 1 98.88 87 LEU A CA 1
ATOM 670 C C . LEU A 1 87 ? 11.922 11.242 -1.141 1 98.88 87 LEU A C 1
ATOM 672 O O . LEU A 1 87 ? 11.781 10.32 -1.952 1 98.88 87 LEU A O 1
ATOM 676 N N . ALA A 1 88 ? 10.938 12.094 -0.841 1 98.88 88 ALA A N 1
ATOM 677 C CA . ALA A 1 88 ? 9.586 11.93 -1.359 1 98.88 88 ALA A CA 1
ATOM 678 C C . ALA A 1 88 ? 9.555 12.055 -2.879 1 98.88 88 ALA A C 1
ATOM 680 O O . ALA A 1 88 ? 8.969 11.219 -3.568 1 98.88 88 ALA A O 1
ATOM 681 N N . ARG A 1 89 ? 10.203 13.062 -3.428 1 98.81 89 ARG A N 1
ATOM 682 C CA . ARG A 1 89 ? 10.25 13.305 -4.867 1 98.81 89 ARG A CA 1
ATOM 683 C C . ARG A 1 89 ? 10.914 12.133 -5.594 1 98.81 89 ARG A C 1
ATOM 685 O O . ARG A 1 89 ? 10.375 11.633 -6.586 1 98.81 89 ARG A O 1
ATOM 692 N N . ALA A 1 90 ? 12.047 11.711 -5.082 1 98.75 90 ALA A N 1
ATOM 693 C CA . ALA A 1 90 ? 12.781 10.617 -5.715 1 98.75 90 ALA A CA 1
ATOM 694 C C . ALA A 1 90 ? 11.977 9.32 -5.68 1 98.75 90 ALA A C 1
ATOM 696 O O . ALA A 1 90 ? 11.961 8.57 -6.656 1 98.75 90 ALA A O 1
ATOM 697 N N . LEU A 1 91 ? 11.367 9.094 -4.582 1 98.81 91 LEU A N 1
ATOM 698 C CA . LEU A 1 91 ? 10.586 7.863 -4.422 1 98.81 91 LEU A CA 1
ATOM 699 C C . LEU A 1 91 ? 9.438 7.816 -5.418 1 98.81 91 LEU A C 1
ATOM 701 O O . LEU A 1 91 ? 9.273 6.836 -6.145 1 98.81 91 LEU A O 1
ATOM 705 N N . LEU A 1 92 ? 8.594 8.906 -5.48 1 98.75 92 LEU A N 1
ATOM 706 C CA . LEU A 1 92 ? 7.449 8.891 -6.379 1 98.75 92 LEU A CA 1
ATOM 707 C C . LEU A 1 92 ? 7.898 8.82 -7.836 1 98.75 92 LEU A C 1
ATOM 709 O O . LEU A 1 92 ? 7.273 8.133 -8.648 1 98.75 92 LEU A O 1
ATOM 713 N N . ARG A 1 93 ? 8.992 9.5 -8.172 1 98.56 93 ARG A N 1
ATOM 714 C CA . ARG A 1 93 ? 9.523 9.398 -9.523 1 98.56 93 ARG A CA 1
ATOM 715 C C . ARG A 1 93 ? 9.953 7.973 -9.844 1 98.56 93 ARG A C 1
ATOM 717 O O . ARG A 1 93 ? 9.602 7.438 -10.898 1 98.56 93 ARG A O 1
ATOM 724 N N . ASN A 1 94 ? 10.695 7.398 -8.977 1 98.44 94 ASN A N 1
ATOM 725 C CA . ASN A 1 94 ? 11.172 6.035 -9.188 1 98.44 94 ASN A CA 1
ATOM 726 C C . ASN A 1 94 ? 10.016 5.043 -9.281 1 98.44 94 ASN A C 1
ATOM 728 O O . ASN A 1 94 ? 10.031 4.145 -10.125 1 98.44 94 ASN A O 1
ATOM 732 N N . ILE A 1 95 ? 9 5.219 -8.438 1 98.25 95 ILE A N 1
ATOM 733 C CA . ILE A 1 95 ? 7.82 4.359 -8.477 1 98.25 95 ILE A CA 1
ATOM 734 C C . ILE A 1 95 ? 7.125 4.5 -9.828 1 98.25 95 ILE A C 1
ATOM 736 O O . ILE A 1 95 ? 6.75 3.502 -10.445 1 98.25 95 ILE A O 1
ATOM 740 N N . ALA A 1 96 ? 6.98 5.719 -10.289 1 97.88 96 ALA A N 1
ATOM 741 C CA . ALA A 1 96 ? 6.32 5.953 -11.57 1 97.88 96 ALA A CA 1
ATOM 742 C C . ALA A 1 96 ? 7.098 5.316 -12.719 1 97.88 96 ALA A C 1
ATOM 744 O O . ALA A 1 96 ? 6.504 4.789 -13.664 1 97.88 96 ALA A O 1
ATOM 745 N N . GLU A 1 97 ? 8.422 5.266 -12.617 1 96.88 97 GLU A N 1
ATOM 746 C CA . GLU A 1 97 ? 9.289 4.773 -13.68 1 96.88 97 GLU A CA 1
ATOM 747 C C . GLU A 1 97 ? 9.398 3.252 -13.641 1 96.88 97 GLU A C 1
ATOM 749 O O . GLU A 1 97 ? 9.664 2.615 -14.664 1 96.88 97 GLU A O 1
ATOM 754 N N . HIS A 1 98 ? 9.234 2.699 -12.492 1 96.88 98 HIS A N 1
ATOM 755 C CA . HIS A 1 98 ? 9.5 1.278 -12.297 1 96.88 98 HIS A CA 1
ATOM 756 C C . HIS A 1 98 ? 8.352 0.602 -11.555 1 96.88 98 HIS A C 1
ATOM 758 O O . HIS A 1 98 ? 8.578 -0.104 -10.57 1 96.88 98 HIS A O 1
ATOM 764 N N . ARG A 1 99 ? 7.18 0.806 -12.023 1 96.31 99 ARG A N 1
ATOM 765 C CA . ARG A 1 99 ? 5.977 0.373 -11.32 1 96.31 99 ARG A CA 1
ATOM 766 C C . ARG A 1 99 ? 5.934 -1.146 -11.188 1 96.31 99 ARG A C 1
ATOM 768 O O . ARG A 1 99 ? 5.578 -1.676 -10.133 1 96.31 99 ARG A O 1
ATOM 775 N N . ALA A 1 100 ? 6.297 -1.848 -12.266 1 96.44 100 ALA A N 1
ATOM 776 C CA . ALA A 1 100 ? 6.273 -3.309 -12.227 1 96.44 100 ALA A CA 1
ATOM 777 C C . ALA A 1 100 ? 7.242 -3.846 -11.18 1 96.44 100 ALA A C 1
ATOM 779 O O . ALA A 1 100 ? 6.914 -4.773 -10.43 1 96.44 100 ALA A O 1
ATOM 780 N N . GLU A 1 101 ? 8.414 -3.252 -11.109 1 97.38 101 GLU A N 1
ATOM 781 C CA . GLU A 1 101 ? 9.43 -3.695 -10.164 1 97.38 101 GLU A CA 1
ATOM 782 C C . GLU A 1 101 ? 8.969 -3.469 -8.727 1 97.38 101 GLU A C 1
ATOM 784 O O . GLU A 1 101 ? 9.156 -4.336 -7.867 1 97.38 101 GLU A O 1
ATOM 789 N N . TRP A 1 102 ? 8.344 -2.35 -8.484 1 97.56 102 TRP A N 1
ATOM 790 C CA . TRP A 1 102 ? 7.84 -2.064 -7.141 1 97.56 102 TRP A CA 1
ATOM 791 C C . TRP A 1 102 ? 6.672 -2.982 -6.789 1 97.56 102 TRP A C 1
ATOM 793 O O . TRP A 1 102 ? 6.547 -3.428 -5.648 1 97.56 102 TRP A O 1
ATOM 803 N N . THR A 1 103 ? 5.855 -3.246 -7.805 1 96.19 103 THR A N 1
ATOM 804 C CA . THR A 1 103 ? 4.766 -4.191 -7.594 1 96.19 103 THR A CA 1
ATOM 805 C C . THR A 1 103 ? 5.301 -5.543 -7.133 1 96.19 103 THR A C 1
ATOM 807 O O . THR A 1 103 ? 4.82 -6.105 -6.148 1 96.19 103 THR A O 1
ATOM 810 N N . VAL A 1 104 ? 6.324 -5.996 -7.805 1 96.44 104 VAL A N 1
ATOM 811 C CA . VAL A 1 104 ? 6.938 -7.277 -7.465 1 96.44 104 VAL A CA 1
ATOM 812 C C . VAL A 1 104 ? 7.562 -7.199 -6.074 1 96.44 104 VAL A C 1
ATOM 814 O O . VAL A 1 104 ? 7.406 -8.117 -5.266 1 96.44 104 VAL A O 1
ATOM 817 N N . PHE A 1 105 ? 8.211 -6.098 -5.754 1 97.19 105 PHE A N 1
ATOM 818 C CA . PHE A 1 105 ? 8.836 -5.93 -4.449 1 97.19 105 PHE A CA 1
ATOM 819 C C . PHE A 1 105 ? 7.797 -6.031 -3.338 1 97.19 105 PHE A C 1
ATOM 821 O O . PHE A 1 105 ? 7.941 -6.836 -2.416 1 97.19 105 PHE A O 1
ATOM 828 N N . PHE A 1 106 ? 6.738 -5.32 -3.449 1 95.06 106 PHE A N 1
ATOM 829 C CA . PHE A 1 106 ? 5.762 -5.242 -2.369 1 95.06 106 PHE A CA 1
ATOM 830 C C . PHE A 1 106 ? 4.953 -6.531 -2.277 1 95.06 106 PHE A C 1
ATOM 832 O O . PHE A 1 106 ? 4.523 -6.926 -1.189 1 95.06 106 PHE A O 1
ATOM 839 N N . ARG A 1 107 ? 4.898 -7.254 -3.336 1 92.5 107 ARG A N 1
ATOM 840 C CA . ARG A 1 107 ? 3.992 -8.398 -3.355 1 92.5 107 ARG A CA 1
ATOM 841 C C . ARG A 1 107 ? 4.754 -9.703 -3.172 1 92.5 107 ARG A C 1
ATOM 843 O O . ARG A 1 107 ? 4.223 -10.672 -2.621 1 92.5 107 ARG A O 1
ATOM 850 N N . GLU A 1 108 ? 6.043 -9.727 -3.617 1 92.06 108 GLU A N 1
ATOM 851 C CA . GLU A 1 108 ? 6.633 -11.047 -3.84 1 92.06 108 GLU A CA 1
ATOM 852 C C . GLU A 1 108 ? 7.938 -11.203 -3.059 1 92.06 108 GLU A C 1
ATOM 854 O O . GLU A 1 108 ? 8.492 -12.305 -2.992 1 92.06 108 GLU A O 1
ATOM 859 N N . TYR A 1 109 ? 8.445 -10.164 -2.461 1 91 109 TYR A N 1
ATOM 860 C CA . TYR A 1 109 ? 9.797 -10.273 -1.926 1 91 109 TYR A CA 1
ATOM 861 C C . TYR A 1 109 ? 9.867 -11.32 -0.824 1 91 109 TYR A C 1
ATOM 863 O O . TYR A 1 109 ? 10.938 -11.867 -0.54 1 91 109 TYR A O 1
ATOM 871 N N . HIS A 1 110 ? 8.797 -11.68 -0.221 1 89.44 110 HIS A N 1
ATOM 872 C CA . HIS A 1 110 ? 8.758 -12.672 0.841 1 89.44 110 HIS A CA 1
ATOM 873 C C . HIS A 1 110 ? 9.039 -14.07 0.295 1 89.44 110 HIS A C 1
ATOM 875 O O . HIS A 1 110 ? 9.289 -15 1.062 1 89.44 110 HIS A O 1
ATOM 881 N N . ALA A 1 111 ? 8.945 -14.234 -0.995 1 92.56 111 ALA A N 1
ATOM 882 C CA . ALA A 1 111 ? 9.258 -15.516 -1.617 1 92.56 111 ALA A CA 1
ATOM 883 C C . ALA A 1 111 ? 10.766 -15.766 -1.648 1 92.56 111 ALA A C 1
ATOM 885 O O . ALA A 1 111 ? 11.211 -16.875 -1.912 1 92.56 111 ALA A O 1
ATOM 886 N N . LEU A 1 112 ? 11.555 -14.719 -1.413 1 96.31 112 LEU A N 1
ATOM 887 C CA . LEU A 1 112 ? 13 -14.867 -1.308 1 96.31 112 LEU A CA 1
ATOM 888 C C . LEU A 1 112 ? 13.375 -15.672 -0.066 1 96.31 112 LEU A C 1
ATOM 890 O O . LEU A 1 112 ? 12.633 -15.68 0.919 1 96.31 112 LEU A O 1
ATOM 894 N N . THR A 1 113 ? 14.492 -16.297 -0.168 1 95.69 113 THR A N 1
ATOM 895 C CA . THR A 1 113 ? 14.938 -17.125 0.95 1 95.69 113 THR A CA 1
ATOM 896 C C . THR A 1 113 ? 16.391 -16.844 1.285 1 95.69 113 THR A C 1
ATOM 898 O O . THR A 1 113 ? 17.109 -16.203 0.499 1 95.69 113 THR A O 1
ATOM 901 N N . GLY A 1 114 ? 16.781 -17.203 2.455 1 96.69 114 GLY A N 1
ATOM 902 C CA . GLY A 1 114 ? 18.172 -17.141 2.867 1 96.69 114 GLY A CA 1
ATOM 903 C C . GLY A 1 114 ? 18.75 -15.727 2.838 1 96.69 114 GLY A C 1
ATOM 904 O O . GLY A 1 114 ? 18.094 -14.781 3.285 1 96.69 114 GLY A O 1
ATOM 905 N N . GLU A 1 115 ? 19.891 -15.641 2.318 1 97 115 GLU A N 1
ATOM 906 C CA . GLU A 1 115 ? 20.641 -14.391 2.334 1 97 115 GLU A CA 1
ATOM 907 C C . GLU A 1 115 ? 19.969 -13.328 1.469 1 97 115 GLU A C 1
ATOM 909 O O . GLU A 1 115 ? 20.016 -12.141 1.794 1 97 115 GLU A O 1
ATOM 914 N N . ARG A 1 116 ? 19.406 -13.75 0.382 1 96.94 116 ARG A N 1
ATOM 915 C CA . ARG A 1 116 ? 18.719 -12.805 -0.503 1 96.94 116 ARG A CA 1
ATOM 916 C C . ARG A 1 116 ? 17.578 -12.102 0.22 1 96.94 116 ARG A C 1
ATOM 918 O O . ARG A 1 116 ? 17.438 -10.883 0.125 1 96.94 116 ARG A O 1
ATOM 925 N N . ARG A 1 117 ? 16.828 -12.883 0.927 1 97.06 117 ARG A N 1
ATOM 926 C CA . ARG A 1 117 ? 15.742 -12.328 1.723 1 97.06 117 ARG A CA 1
ATOM 927 C C . ARG A 1 117 ? 16.266 -11.359 2.773 1 97.06 117 ARG A C 1
ATOM 929 O O . ARG A 1 117 ? 15.766 -10.242 2.91 1 97.06 117 ARG A O 1
ATOM 936 N N . ASP A 1 118 ? 17.297 -11.727 3.471 1 97.75 118 ASP A N 1
ATOM 937 C CA . ASP A 1 118 ? 17.875 -10.914 4.535 1 97.75 118 ASP A CA 1
ATOM 938 C C . ASP A 1 118 ? 18.391 -9.586 3.994 1 97.75 118 ASP A C 1
ATOM 940 O O . ASP A 1 118 ? 18.219 -8.539 4.625 1 97.75 118 ASP A O 1
ATOM 944 N N . ARG A 1 119 ? 18.953 -9.648 2.82 1 97.75 119 ARG A N 1
ATOM 945 C CA . ARG A 1 119 ? 19.516 -8.445 2.207 1 97.75 119 ARG A CA 1
ATOM 946 C C . ARG A 1 119 ? 18.406 -7.473 1.82 1 97.75 119 ARG A C 1
ATOM 948 O O . ARG A 1 119 ? 18.531 -6.262 2.023 1 97.75 119 ARG A O 1
ATOM 955 N N . VAL A 1 120 ? 17.359 -7.977 1.301 1 98.12 120 VAL A N 1
ATOM 956 C CA . VAL A 1 120 ? 16.234 -7.129 0.882 1 98.12 120 VAL A CA 1
ATOM 957 C C . VAL A 1 120 ? 15.562 -6.52 2.109 1 98.12 120 VAL A C 1
ATOM 959 O O . VAL A 1 120 ? 15.25 -5.328 2.121 1 98.12 120 VAL A O 1
ATOM 962 N N . ILE A 1 121 ? 15.43 -7.312 3.164 1 97.38 121 ILE A N 1
ATOM 963 C CA . ILE A 1 121 ? 14.844 -6.828 4.406 1 97.38 121 ILE A CA 1
ATOM 964 C C . ILE A 1 121 ? 15.727 -5.738 5.008 1 97.38 121 ILE A C 1
ATOM 966 O O . ILE A 1 121 ? 15.227 -4.684 5.414 1 97.38 121 ILE A O 1
ATOM 970 N N . ALA A 1 122 ? 16.984 -5.965 5.027 1 98.12 122 ALA A N 1
ATOM 971 C CA . ALA A 1 122 ? 17.922 -4.992 5.578 1 98.12 122 ALA A CA 1
ATOM 972 C C . ALA A 1 122 ? 17.906 -3.691 4.777 1 98.12 122 ALA A C 1
ATOM 974 O O . ALA A 1 122 ? 17.969 -2.602 5.352 1 98.12 122 ALA A O 1
ATOM 975 N N . ALA A 1 123 ? 17.828 -3.809 3.459 1 98.38 123 ALA A N 1
ATOM 976 C CA . ALA A 1 123 ? 17.781 -2.627 2.602 1 98.38 123 ALA A CA 1
ATOM 977 C C . ALA A 1 123 ? 16.516 -1.825 2.834 1 98.38 123 ALA A C 1
ATOM 979 O O . ALA A 1 123 ? 16.547 -0.593 2.859 1 98.38 123 ALA A O 1
ATOM 980 N N . ARG A 1 124 ? 15.422 -2.527 2.971 1 98.06 124 ARG A N 1
ATOM 981 C CA . ARG A 1 124 ? 14.148 -1.875 3.262 1 98.06 124 ARG A CA 1
ATOM 982 C C . ARG A 1 124 ? 14.203 -1.137 4.594 1 98.06 124 ARG A C 1
ATOM 984 O O . ARG A 1 124 ? 13.766 0.012 4.695 1 98.06 124 ARG A O 1
ATOM 991 N N . GLU A 1 125 ? 14.766 -1.763 5.609 1 98.12 125 GLU A N 1
ATOM 992 C CA . GLU A 1 125 ? 14.883 -1.161 6.934 1 98.12 125 GLU A CA 1
ATOM 993 C C . GLU A 1 125 ? 15.805 0.056 6.902 1 98.12 125 GLU A C 1
ATOM 995 O O . GLU A 1 125 ? 15.539 1.059 7.57 1 98.12 125 GLU A O 1
ATOM 1000 N N . ARG A 1 126 ? 16.828 -0.106 6.137 1 98.56 126 ARG A N 1
ATOM 1001 C CA . ARG A 1 126 ? 17.75 1.019 5.988 1 98.56 126 ARG A CA 1
ATOM 1002 C C . ARG A 1 126 ? 17.047 2.217 5.355 1 98.56 126 ARG A C 1
ATOM 1004 O O . ARG A 1 126 ? 17.219 3.352 5.805 1 98.56 126 ARG A O 1
ATOM 1011 N N . TYR A 1 127 ? 16.297 1.973 4.367 1 98.75 127 TYR A N 1
ATOM 1012 C CA . TYR A 1 127 ? 15.594 3.062 3.705 1 98.75 127 TYR A CA 1
ATOM 1013 C C . TYR A 1 127 ? 14.602 3.727 4.656 1 98.75 127 TYR A C 1
ATOM 1015 O O . TYR A 1 127 ? 14.531 4.957 4.73 1 98.75 127 TYR A O 1
ATOM 1023 N N . GLU A 1 128 ? 13.867 2.904 5.387 1 98.62 128 GLU A N 1
ATOM 1024 C CA . GLU A 1 128 ? 12.945 3.438 6.387 1 98.62 128 GLU A CA 1
ATOM 1025 C C . GLU A 1 128 ? 13.688 4.262 7.434 1 98.62 128 GLU A C 1
ATOM 1027 O O . GLU A 1 128 ? 13.188 5.293 7.891 1 98.62 128 GLU A O 1
ATOM 1032 N N . ALA A 1 129 ? 14.859 3.875 7.809 1 98.69 129 ALA A N 1
ATOM 1033 C CA . ALA A 1 129 ? 15.656 4.582 8.805 1 98.69 129 ALA A CA 1
ATOM 1034 C C . ALA A 1 129 ? 16.031 5.98 8.32 1 98.69 129 ALA A C 1
ATOM 1036 O O . ALA A 1 129 ? 16.109 6.918 9.109 1 98.69 129 ALA A O 1
ATOM 1037 N N . HIS A 1 130 ? 16.234 6.113 6.984 1 98.75 130 HIS A N 1
ATOM 1038 C CA . HIS A 1 130 ? 16.516 7.438 6.449 1 98.75 130 HIS A CA 1
ATOM 1039 C C . HIS A 1 130 ? 15.352 8.398 6.691 1 98.75 130 HIS A C 1
ATOM 1041 O O . HIS A 1 130 ? 15.562 9.547 7.074 1 98.75 130 HIS A O 1
ATOM 1047 N N . TRP A 1 131 ? 14.164 7.941 6.535 1 98.81 131 TRP A N 1
ATOM 1048 C CA . TRP A 1 131 ? 12.977 8.742 6.82 1 98.81 131 TRP A CA 1
ATOM 1049 C C . TRP A 1 131 ? 12.875 9.047 8.312 1 98.81 131 TRP A C 1
ATOM 1051 O O . TRP A 1 131 ? 12.672 10.195 8.703 1 98.81 131 TRP A O 1
ATOM 1061 N N . ARG A 1 132 ? 13.039 8.008 9.102 1 98.69 132 ARG A N 1
ATOM 1062 C CA . ARG A 1 132 ? 12.945 8.148 10.547 1 98.69 132 ARG A CA 1
ATOM 1063 C C . ARG A 1 132 ? 13.969 9.156 11.062 1 98.69 132 ARG A C 1
ATOM 1065 O O . ARG A 1 132 ? 13.656 9.992 11.906 1 98.69 132 ARG A O 1
ATOM 1072 N N . ASN A 1 133 ? 15.156 9.039 10.539 1 98.5 133 ASN A N 1
ATOM 1073 C CA . ASN A 1 133 ? 16.219 9.945 10.969 1 98.5 133 ASN A CA 1
ATOM 1074 C C . ASN A 1 133 ? 15.906 11.391 10.625 1 98.5 133 ASN A C 1
ATOM 1076 O O . ASN A 1 133 ? 16.172 12.297 11.414 1 98.5 133 ASN A O 1
ATOM 1080 N N . ALA A 1 134 ? 15.383 11.625 9.469 1 98.62 134 ALA A N 1
ATOM 1081 C CA . ALA A 1 134 ? 15.008 12.984 9.078 1 98.62 134 ALA A CA 1
ATOM 1082 C C . ALA A 1 134 ? 13.891 13.523 9.969 1 98.62 134 ALA A C 1
ATOM 1084 O O . ALA A 1 134 ? 13.945 14.672 10.422 1 98.62 134 ALA A O 1
ATOM 1085 N N . LEU A 1 135 ? 12.891 12.703 10.281 1 98.69 135 LEU A N 1
ATOM 1086 C CA . LEU A 1 135 ? 11.781 13.102 11.148 1 98.69 135 LEU A CA 1
ATOM 1087 C C . LEU A 1 135 ? 12.273 13.391 12.562 1 98.69 135 LEU A C 1
ATOM 1089 O O . LEU A 1 135 ? 11.93 14.422 13.141 1 98.69 135 LEU A O 1
ATOM 1093 N N . ASP A 1 136 ? 13.117 12.477 13.062 1 98.44 136 ASP A N 1
ATOM 1094 C CA . ASP A 1 136 ? 13.641 12.625 14.414 1 98.44 136 ASP A CA 1
ATOM 1095 C C . ASP A 1 136 ? 14.5 13.883 14.539 1 98.44 136 ASP A C 1
ATOM 1097 O O . ASP A 1 136 ? 14.422 14.602 15.539 1 98.44 136 ASP A O 1
ATOM 1101 N N . GLN A 1 137 ? 15.305 14.109 13.539 1 98.38 137 GLN A N 1
ATOM 1102 C CA . GLN A 1 137 ? 16.109 15.32 13.531 1 98.38 137 GLN A CA 1
ATOM 1103 C C . GLN A 1 137 ? 15.234 16.578 13.508 1 98.38 137 GLN A C 1
ATOM 1105 O O . GLN A 1 137 ? 15.516 17.547 14.211 1 98.38 137 GLN A O 1
ATOM 1110 N N . GLY A 1 138 ? 14.195 16.578 12.672 1 98.31 138 GLY A N 1
ATOM 1111 C CA . GLY A 1 138 ? 13.273 17.703 12.633 1 98.31 138 GLY A CA 1
ATOM 1112 C C . GLY A 1 138 ? 12.625 17.984 13.977 1 98.31 138 GLY A C 1
ATOM 1113 O O . GLY A 1 138 ? 12.43 19.141 14.352 1 98.31 138 GLY A O 1
ATOM 1114 N N . VAL A 1 139 ? 12.281 16.906 14.68 1 98.19 139 VAL A N 1
ATOM 1115 C CA . VAL A 1 139 ? 11.703 17.062 16.016 1 98.19 139 VAL A CA 1
ATOM 1116 C C . VAL A 1 139 ? 12.75 17.625 16.969 1 98.19 139 VAL A C 1
ATOM 1118 O O . VAL A 1 139 ? 12.484 18.562 17.703 1 98.19 139 VAL A O 1
ATOM 1121 N N . ARG A 1 140 ? 13.922 17.078 16.906 1 97.5 140 ARG A N 1
ATOM 1122 C CA . ARG A 1 140 ? 15.008 17.531 17.781 1 97.5 140 ARG A CA 1
ATOM 1123 C C . ARG A 1 140 ? 15.352 19 17.531 1 97.5 140 ARG A C 1
ATOM 1125 O O . ARG A 1 140 ? 15.641 19.734 18.469 1 97.5 140 ARG A O 1
ATOM 1132 N N . ASP A 1 141 ? 15.273 19.406 16.281 1 97.06 141 ASP A N 1
ATOM 1133 C CA . ASP A 1 141 ? 15.633 20.766 15.883 1 97.06 141 ASP A CA 1
ATOM 1134 C C . ASP A 1 141 ? 14.484 21.75 16.156 1 97.06 141 ASP A C 1
ATOM 1136 O O . ASP A 1 141 ? 14.633 22.953 15.945 1 97.06 141 ASP A O 1
ATOM 1140 N N . GLY A 1 142 ? 13.383 21.25 16.5 1 96.81 142 GLY A N 1
ATOM 1141 C CA . GLY A 1 142 ? 12.234 22.094 16.781 1 96.81 142 GLY A CA 1
ATOM 1142 C C . GLY A 1 142 ? 11.461 22.5 15.539 1 96.81 142 GLY A C 1
ATOM 1143 O O . GLY A 1 142 ? 10.57 23.344 15.594 1 96.81 142 GLY A O 1
ATOM 1144 N N . GLN A 1 143 ? 11.82 21.891 14.422 1 97.12 143 GLN A N 1
ATOM 1145 C CA . GLN A 1 143 ? 11.125 22.141 13.164 1 97.12 143 GLN A CA 1
ATOM 1146 C C . GLN A 1 143 ? 9.766 21.438 13.141 1 97.12 143 GLN A C 1
ATOM 1148 O O . GLN A 1 143 ? 8.789 21.969 12.617 1 97.12 143 GLN A O 1
ATOM 1153 N N . PHE A 1 144 ? 9.758 20.25 13.695 1 98.06 144 PHE A N 1
ATOM 1154 C CA . PHE A 1 144 ? 8.539 19.453 13.766 1 98.06 144 PHE A CA 1
ATOM 1155 C C . PHE A 1 144 ? 8.094 19.266 15.211 1 98.06 144 PHE A C 1
ATOM 1157 O O . PHE A 1 144 ? 8.922 19.266 16.125 1 98.06 144 PHE A O 1
ATOM 1164 N N . ARG A 1 145 ? 6.828 19.156 15.414 1 97.44 145 ARG A N 1
ATOM 1165 C CA . ARG A 1 145 ? 6.309 18.75 16.719 1 97.44 145 ARG A CA 1
ATOM 1166 C C . ARG A 1 145 ? 6.621 17.281 16.984 1 97.44 145 ARG A C 1
ATOM 1168 O O . ARG A 1 145 ? 6.949 16.531 16.078 1 97.44 145 ARG A O 1
ATOM 1175 N N . PRO A 1 146 ? 6.52 16.875 18.234 1 97.69 146 PRO A N 1
ATOM 1176 C CA . PRO A 1 146 ? 6.672 15.445 18.5 1 97.69 146 PRO A CA 1
ATOM 1177 C C . PRO A 1 146 ? 5.727 14.586 17.656 1 97.69 146 PRO A C 1
ATOM 1179 O O . PRO A 1 146 ? 4.551 14.93 17.5 1 97.69 146 PRO A O 1
ATOM 1182 N N . LEU A 1 147 ? 6.23 13.578 17.125 1 98 147 LEU A N 1
ATOM 1183 C CA . LEU A 1 147 ? 5.465 12.727 16.219 1 98 147 LEU A CA 1
ATOM 1184 C C . LEU A 1 147 ? 5.305 11.32 16.797 1 98 147 LEU A C 1
ATOM 1186 O O . LEU A 1 147 ? 6.199 10.82 17.484 1 98 147 LEU A O 1
ATOM 1190 N N . PRO A 1 148 ? 4.148 10.719 16.484 1 97.31 148 PRO A N 1
ATOM 1191 C CA . PRO A 1 148 ? 4.008 9.32 16.891 1 97.31 148 PRO A CA 1
ATOM 1192 C C . PRO A 1 148 ? 5.102 8.43 16.312 1 97.31 148 PRO A C 1
ATOM 1194 O O . PRO A 1 148 ? 5.539 8.641 15.18 1 97.31 148 PRO A O 1
ATOM 1197 N N . THR A 1 149 ? 5.465 7.359 17.062 1 94.62 149 THR A N 1
ATOM 1198 C CA . THR A 1 149 ? 6.543 6.453 16.672 1 94.62 149 THR A CA 1
ATOM 1199 C C . THR A 1 149 ? 6.262 5.82 15.312 1 94.62 149 THR A C 1
ATOM 1201 O O . THR A 1 149 ? 7.176 5.648 14.5 1 94.62 149 THR A O 1
ATOM 1204 N N . LEU A 1 150 ? 5.008 5.551 14.969 1 97 150 LEU A N 1
ATOM 1205 C CA . LEU A 1 150 ? 4.652 4.824 13.758 1 97 150 LEU A CA 1
ATOM 1206 C C . LEU A 1 150 ? 4.383 5.785 12.602 1 97 150 LEU A C 1
ATOM 1208 O O . LEU A 1 150 ? 3.994 5.363 11.516 1 97 150 LEU A O 1
ATOM 1212 N N . MET A 1 151 ? 4.641 7.098 12.812 1 97.75 151 MET A N 1
ATOM 1213 C CA . MET A 1 151 ? 4.328 8.07 11.773 1 97.75 151 MET A CA 1
ATOM 1214 C C . MET A 1 151 ? 5.152 7.805 10.516 1 97.75 151 MET A C 1
ATOM 1216 O O . MET A 1 151 ? 4.68 8.016 9.398 1 97.75 151 MET A O 1
ATOM 1220 N N . VAL A 1 152 ? 6.402 7.27 10.719 1 98.38 152 VAL A N 1
ATOM 1221 C CA . VAL A 1 152 ? 7.254 6.961 9.57 1 98.38 152 VAL A CA 1
ATOM 1222 C C . VAL A 1 152 ? 6.57 5.918 8.688 1 98.38 152 VAL A C 1
ATOM 1224 O O . VAL A 1 152 ? 6.637 6 7.461 1 98.38 152 VAL A O 1
ATOM 1227 N N . LYS A 1 153 ? 5.844 4.941 9.25 1 97.94 153 LYS A N 1
ATOM 1228 C CA . LYS A 1 153 ? 5.102 3.936 8.5 1 97.94 153 LYS A CA 1
ATOM 1229 C C . LYS A 1 153 ? 3.926 4.562 7.758 1 97.94 153 LYS A C 1
ATOM 1231 O O . LYS A 1 153 ? 3.645 4.199 6.613 1 97.94 153 LYS A O 1
ATOM 1236 N N . GLY A 1 154 ? 3.277 5.504 8.453 1 98.44 154 GLY A N 1
ATOM 1237 C CA . GLY A 1 154 ? 2.176 6.207 7.816 1 98.44 154 GLY A CA 1
ATOM 1238 C C . GLY A 1 154 ? 2.605 7.027 6.613 1 98.44 154 GLY A C 1
ATOM 1239 O O . GLY A 1 154 ? 1.958 6.988 5.566 1 98.44 154 GLY A O 1
ATOM 1240 N N . LEU A 1 155 ? 3.719 7.727 6.773 1 98.69 155 LEU A N 1
ATOM 1241 C CA . LEU A 1 155 ? 4.234 8.539 5.68 1 98.69 155 LEU A CA 1
ATOM 1242 C C . LEU A 1 155 ? 4.68 7.66 4.516 1 98.69 155 LEU A C 1
ATOM 1244 O O . LEU A 1 155 ? 4.316 7.918 3.365 1 98.69 155 LEU A O 1
ATOM 1248 N N . LEU A 1 156 ? 5.422 6.676 4.828 1 98.56 156 LEU A N 1
ATOM 1249 C CA . LEU A 1 156 ? 5.867 5.773 3.773 1 98.56 156 LEU A CA 1
ATOM 1250 C C . LEU A 1 156 ? 4.68 5.105 3.088 1 98.56 156 LEU A C 1
ATOM 1252 O O . LEU A 1 156 ? 4.699 4.891 1.874 1 98.56 156 LEU A O 1
ATOM 1256 N N . GLY A 1 157 ? 3.627 4.793 3.887 1 98.5 157 GLY A N 1
ATOM 1257 C CA . GLY A 1 157 ? 2.412 4.262 3.293 1 98.5 157 GLY A CA 1
ATOM 1258 C C . GLY A 1 157 ? 1.772 5.207 2.295 1 98.5 157 GLY A C 1
ATOM 1259 O O . GLY A 1 157 ? 1.353 4.789 1.214 1 98.5 157 GLY A O 1
ATOM 1260 N N . MET A 1 158 ? 1.705 6.492 2.641 1 98.62 158 MET A N 1
ATOM 1261 C CA . MET A 1 158 ? 1.149 7.535 1.782 1 98.62 158 MET A CA 1
ATOM 1262 C C . MET A 1 158 ? 1.87 7.574 0.439 1 98.62 158 MET A C 1
ATOM 1264 O O . MET A 1 158 ? 1.234 7.715 -0.607 1 98.62 158 MET A O 1
ATOM 1268 N N . PHE A 1 159 ? 3.176 7.336 0.443 1 98.69 159 PHE A N 1
ATOM 1269 C CA . PHE A 1 159 ? 3.969 7.473 -0.772 1 98.69 159 PHE A CA 1
ATOM 1270 C C . PHE A 1 159 ? 4.098 6.133 -1.486 1 98.69 159 PHE A C 1
ATOM 1272 O O . PHE A 1 159 ? 3.904 6.047 -2.701 1 98.69 159 PHE A O 1
ATOM 1279 N N . ASN A 1 160 ? 4.383 5.074 -0.769 1 98.25 160 ASN A N 1
ATOM 1280 C CA . ASN A 1 160 ? 4.586 3.758 -1.367 1 98.25 160 ASN A CA 1
ATOM 1281 C C . ASN A 1 160 ? 3.318 3.256 -2.057 1 98.25 160 ASN A C 1
ATOM 1283 O O . ASN A 1 160 ? 3.393 2.58 -3.084 1 98.25 160 ASN A O 1
ATOM 1287 N N . TYR A 1 161 ? 2.223 3.586 -1.499 1 97.19 161 TYR A N 1
ATOM 1288 C CA . TYR A 1 161 ? 0.953 3.105 -2.029 1 97.19 161 TYR A CA 1
ATOM 1289 C C . TYR A 1 161 ? 0.747 3.576 -3.465 1 97.19 161 TYR A C 1
ATOM 1291 O O . TYR A 1 161 ? -0.071 3.016 -4.195 1 97.19 161 TYR A O 1
ATOM 1299 N N . SER A 1 162 ? 1.49 4.582 -3.922 1 97.56 162 SER A N 1
ATOM 1300 C CA . SER A 1 162 ? 1.321 5.164 -5.25 1 97.56 162 SER A CA 1
ATOM 1301 C C . SER A 1 162 ? 1.705 4.172 -6.344 1 97.56 162 SER A C 1
ATOM 1303 O O . SER A 1 162 ? 1.348 4.355 -7.508 1 97.56 162 SER A O 1
ATOM 1305 N N . TYR A 1 163 ? 2.412 3.098 -5.969 1 96.31 163 TYR A N 1
ATOM 1306 C CA . TYR A 1 163 ? 2.773 2.104 -6.977 1 96.31 163 TYR A CA 1
ATOM 1307 C C . TYR A 1 163 ? 1.528 1.506 -7.621 1 96.31 163 TYR A C 1
ATOM 1309 O O . TYR A 1 163 ? 1.597 0.958 -8.727 1 96.31 163 TYR A O 1
ATOM 1317 N N . LEU A 1 164 ? 0.396 1.684 -7 1 94.56 164 LEU A N 1
ATOM 1318 C CA . LEU A 1 164 ? -0.843 1.079 -7.477 1 94.56 164 LEU A CA 1
ATOM 1319 C C . LEU A 1 164 ? -1.532 1.981 -8.492 1 94.56 164 LEU A C 1
ATOM 1321 O O . LEU A 1 164 ? -2.422 1.536 -9.227 1 94.56 164 LEU A O 1
ATOM 1325 N N . TRP A 1 165 ? -1.138 3.295 -8.578 1 94.69 165 TRP A N 1
ATOM 1326 C CA . TRP A 1 165 ? -1.996 4.137 -9.398 1 94.69 165 TRP A CA 1
ATOM 1327 C C . TRP A 1 165 ? -1.177 5.191 -10.133 1 94.69 165 TRP A C 1
ATOM 1329 O O . TRP A 1 165 ? -1.659 5.809 -11.086 1 94.69 165 TRP A O 1
ATOM 1339 N N . LEU A 1 166 ? 0.06 5.453 -9.695 1 96.56 166 LEU A N 1
ATOM 1340 C CA . LEU A 1 166 ? 0.827 6.578 -10.219 1 96.56 166 LEU A CA 1
ATOM 1341 C C . LEU A 1 166 ? 1.373 6.258 -11.609 1 96.56 166 LEU A C 1
ATOM 1343 O O . LEU A 1 166 ? 1.911 5.172 -11.836 1 96.56 166 LEU A O 1
ATOM 1347 N N . THR A 1 167 ? 1.198 7.191 -12.492 1 92.56 167 THR A N 1
ATOM 1348 C CA . THR A 1 167 ? 1.737 7.074 -13.844 1 92.56 167 THR A CA 1
ATOM 1349 C C . THR A 1 167 ? 2.521 8.328 -14.219 1 92.56 167 THR A C 1
ATOM 1351 O O . THR A 1 167 ? 2.33 9.391 -13.625 1 92.56 167 THR A O 1
ATOM 1354 N N . LEU A 1 168 ? 3.379 8.164 -15.219 1 91.81 168 LEU A N 1
ATOM 1355 C CA . LEU A 1 168 ? 4.223 9.266 -15.664 1 91.81 168 LEU A CA 1
ATOM 1356 C C . LEU A 1 168 ? 3.445 10.227 -16.562 1 91.81 168 LEU A C 1
ATOM 1358 O O . LEU A 1 168 ? 3.826 11.391 -16.703 1 91.81 168 LEU A O 1
ATOM 1362 N N . ASP A 1 169 ? 2.379 9.758 -17.078 1 90.81 169 ASP A N 1
ATOM 1363 C CA . ASP A 1 169 ? 1.673 10.539 -18.094 1 90.81 169 ASP A CA 1
ATOM 1364 C C . ASP A 1 169 ? 0.465 11.25 -17.484 1 90.81 169 ASP A C 1
ATOM 1366 O O . ASP A 1 169 ? -0.394 11.758 -18.219 1 90.81 169 ASP A O 1
ATOM 1370 N N . GLY A 1 170 ? 0.396 11.359 -16.203 1 90.44 170 GLY A N 1
ATOM 1371 C CA . GLY A 1 170 ? -0.694 12.078 -15.562 1 90.44 170 GLY A CA 1
ATOM 1372 C C . GLY A 1 170 ? -0.549 13.586 -15.656 1 90.44 170 GLY A C 1
ATOM 1373 O O . GLY A 1 170 ? 0.482 14.086 -16.109 1 90.44 170 GLY A O 1
ATOM 1374 N N . PRO A 1 171 ? -1.567 14.273 -15.242 1 91.75 171 PRO A N 1
ATOM 1375 C CA . PRO A 1 171 ? -1.565 15.734 -15.344 1 91.75 171 PRO A CA 1
ATOM 1376 C C . PRO A 1 171 ? -0.496 16.375 -14.469 1 91.75 171 PRO A C 1
ATOM 1378 O O . PRO A 1 171 ? -0.018 17.469 -14.773 1 91.75 171 PRO A O 1
ATOM 1381 N N . GLU A 1 172 ? -0.177 15.75 -13.406 1 96.25 172 GLU A N 1
ATOM 1382 C CA . GLU A 1 172 ? 0.862 16.234 -12.5 1 96.25 172 GLU A CA 1
ATOM 1383 C C . GLU A 1 172 ? 2.072 15.305 -12.5 1 96.25 172 GLU A C 1
ATOM 1385 O O . GLU A 1 172 ? 1.923 14.086 -12.602 1 96.25 172 GLU A O 1
ATOM 1390 N N . SER A 1 173 ? 3.289 15.93 -12.383 1 97.56 173 SER A N 1
ATOM 1391 C CA . SER A 1 173 ? 4.48 15.094 -12.266 1 97.56 173 SER A CA 1
ATOM 1392 C C . SER A 1 173 ? 4.527 14.375 -10.922 1 97.56 173 SER A C 1
ATOM 1394 O O . SER A 1 173 ? 3.918 14.82 -9.953 1 97.56 173 SER A O 1
ATOM 1396 N N . PRO A 1 174 ? 5.277 13.25 -10.914 1 98.31 174 PRO A N 1
ATOM 1397 C CA . PRO A 1 174 ? 5.441 12.562 -9.625 1 98.31 174 PRO A CA 1
ATOM 1398 C C . PRO A 1 174 ? 6.004 13.477 -8.539 1 98.31 174 PRO A C 1
ATOM 1400 O O . PRO A 1 174 ? 5.598 13.391 -7.379 1 98.31 174 PRO A O 1
ATOM 1403 N N . GLU A 1 175 ? 6.926 14.367 -8.93 1 98.31 175 GLU A N 1
ATOM 1404 C CA . GLU A 1 175 ? 7.523 15.289 -7.965 1 98.31 175 GLU A CA 1
ATOM 1405 C C . GLU A 1 175 ? 6.492 16.281 -7.441 1 98.31 175 GLU A C 1
ATOM 1407 O O . GLU A 1 175 ? 6.488 16.609 -6.254 1 98.31 175 GLU A O 1
ATOM 1412 N N . ASP A 1 176 ? 5.602 16.75 -8.344 1 98.38 176 ASP A N 1
ATOM 1413 C CA . ASP A 1 176 ? 4.543 17.672 -7.91 1 98.38 176 ASP A CA 1
ATOM 1414 C C . ASP A 1 176 ? 3.605 16.984 -6.914 1 98.38 176 ASP A C 1
ATOM 1416 O O . ASP A 1 176 ? 3.219 17.594 -5.91 1 98.38 176 ASP A O 1
ATOM 1420 N N . ILE A 1 177 ? 3.248 15.781 -7.148 1 98.56 177 ILE A N 1
ATOM 1421 C CA . ILE A 1 177 ? 2.375 15.016 -6.27 1 98.56 177 ILE A CA 1
ATOM 1422 C C . ILE A 1 177 ? 3.059 14.805 -4.918 1 98.56 177 ILE A C 1
ATOM 1424 O O . ILE A 1 177 ? 2.438 14.977 -3.867 1 98.56 177 ILE A O 1
ATOM 1428 N N . ALA A 1 178 ? 4.383 14.461 -4.965 1 98.75 178 ALA A N 1
ATOM 1429 C CA . ALA A 1 178 ? 5.152 14.289 -3.734 1 98.75 178 ALA A CA 1
ATOM 1430 C C . ALA A 1 178 ? 5.125 15.555 -2.889 1 98.75 178 ALA A C 1
ATOM 1432 O O . ALA A 1 178 ? 4.918 15.5 -1.675 1 98.75 178 ALA A O 1
ATOM 1433 N N . ASP A 1 179 ? 5.328 16.703 -3.557 1 98.62 179 ASP A N 1
ATOM 1434 C CA . ASP A 1 179 ? 5.332 17.984 -2.857 1 98.62 179 ASP A CA 1
ATOM 1435 C C . ASP A 1 179 ? 3.965 18.281 -2.246 1 98.62 179 ASP A C 1
ATOM 1437 O O . ASP A 1 179 ? 3.877 18.734 -1.106 1 98.62 179 ASP A O 1
ATOM 1441 N N . GLU A 1 180 ? 2.938 18 -2.963 1 98.38 180 GLU A N 1
ATOM 1442 C CA . GLU A 1 180 ? 1.582 18.25 -2.48 1 98.38 180 GLU A CA 1
ATOM 1443 C C . GLU A 1 180 ? 1.264 17.406 -1.255 1 98.38 180 GLU A C 1
ATOM 1445 O O . GLU A 1 180 ? 0.703 17.906 -0.276 1 98.38 180 GLU A O 1
ATOM 1450 N N . PHE A 1 181 ? 1.608 16.125 -1.331 1 98.69 181 PHE A N 1
ATOM 1451 C CA . PHE A 1 181 ? 1.396 15.242 -0.192 1 98.69 181 PHE A CA 1
ATOM 1452 C C . PHE A 1 181 ? 2.18 15.727 1.023 1 98.69 181 PHE A C 1
ATOM 1454 O O . PHE A 1 181 ? 1.613 15.891 2.105 1 98.69 181 PHE A O 1
ATOM 1461 N N . LEU A 1 182 ? 3.443 15.969 0.796 1 98.62 182 LEU A N 1
ATOM 1462 C CA . LEU A 1 182 ? 4.297 16.328 1.92 1 98.62 182 LEU A CA 1
ATOM 1463 C C . LEU A 1 182 ? 3.891 17.688 2.496 1 98.62 182 LEU A C 1
ATOM 1465 O O . LEU A 1 182 ? 3.871 17.859 3.715 1 98.62 182 LEU A O 1
ATOM 1469 N N . ASP A 1 183 ? 3.516 18.688 1.634 1 97.81 183 ASP A N 1
ATOM 1470 C CA . ASP A 1 183 ? 3.057 20 2.107 1 97.81 183 ASP A CA 1
ATOM 1471 C C . ASP A 1 183 ? 1.843 19.844 3.021 1 97.81 183 ASP A C 1
ATOM 1473 O O . ASP A 1 183 ? 1.75 20.516 4.051 1 97.81 183 ASP A O 1
ATOM 1477 N N . THR A 1 184 ? 0.963 19 2.629 1 97.69 184 THR A N 1
ATOM 1478 C CA . THR A 1 184 ? -0.245 18.781 3.42 1 97.69 184 THR A CA 1
ATOM 1479 C C . THR A 1 184 ? 0.097 18.219 4.789 1 97.69 184 THR A C 1
ATOM 1481 O O . THR A 1 184 ? -0.429 18.672 5.809 1 97.69 184 THR A O 1
ATOM 1484 N N . VAL A 1 185 ? 1.025 17.266 4.887 1 97.88 185 VAL A N 1
ATOM 1485 C CA . VAL A 1 185 ? 1.374 16.625 6.152 1 97.88 185 VAL A CA 1
ATOM 1486 C C . VAL A 1 185 ? 2.193 17.578 7.008 1 97.88 185 VAL A C 1
ATOM 1488 O O . VAL A 1 185 ? 2.072 17.594 8.234 1 97.88 185 VAL A O 1
ATOM 1491 N N . LEU A 1 186 ? 2.988 18.438 6.344 1 97.5 186 LEU A N 1
ATOM 1492 C CA . LEU A 1 186 ? 3.818 19.391 7.062 1 97.5 186 LEU A CA 1
ATOM 1493 C C . LEU A 1 186 ? 2.967 20.516 7.656 1 97.5 186 LEU A C 1
ATOM 1495 O O . LEU A 1 186 ? 3.105 20.844 8.836 1 97.5 186 LEU A O 1
ATOM 1499 N N . VAL A 1 187 ? 2.035 21.062 6.871 1 95.75 187 VAL A N 1
ATOM 1500 C CA . VAL A 1 187 ? 1.291 22.266 7.246 1 95.75 187 VAL A CA 1
ATOM 1501 C C . VAL A 1 187 ? 0.014 21.859 7.984 1 95.75 187 VAL A C 1
ATOM 1503 O O . VAL A 1 187 ? -0.422 22.562 8.906 1 95.75 187 VAL A O 1
ATOM 1506 N N . GLY A 1 188 ? -0.597 20.734 7.543 1 96.81 188 GLY A N 1
ATOM 1507 C CA . GLY A 1 188 ? -1.877 20.297 8.078 1 96.81 188 GLY A CA 1
ATOM 1508 C C . GLY A 1 188 ? -3.053 20.672 7.199 1 96.81 188 GLY A C 1
ATOM 1509 O O . GLY A 1 188 ? -2.973 21.641 6.426 1 96.81 188 GLY A O 1
ATOM 1510 N N . MET A 1 189 ? -4.129 20 7.332 1 96.38 189 MET A N 1
ATOM 1511 C CA . MET A 1 189 ? -5.332 20.234 6.539 1 96.38 189 MET A CA 1
ATOM 1512 C C . MET A 1 189 ? -6.207 21.297 7.184 1 96.38 189 MET A C 1
ATOM 1514 O O . MET A 1 189 ? -6.996 21.953 6.504 1 96.38 189 MET A O 1
ATOM 1518 N N . ASN A 1 190 ? -6.078 21.422 8.492 1 95.06 190 ASN A N 1
ATOM 1519 C CA . ASN A 1 190 ? -6.965 22.344 9.203 1 95.06 190 ASN A CA 1
ATOM 1520 C C . ASN A 1 190 ? -6.754 23.781 8.75 1 95.06 190 ASN A C 1
ATOM 1522 O O . ASN A 1 190 ? -5.617 24.203 8.547 1 95.06 190 ASN A O 1
ATOM 1526 N N . ALA A 1 191 ? -7.82 24.516 8.508 1 87.25 191 ALA A N 1
ATOM 1527 C CA . ALA A 1 191 ? -7.746 25.922 8.117 1 87.25 191 ALA A CA 1
ATOM 1528 C C . ALA A 1 191 ? -7.262 26.797 9.273 1 87.25 191 ALA A C 1
ATOM 1530 O O . ALA A 1 191 ? -6.582 27.797 9.062 1 87.25 191 ALA A O 1
ATOM 1531 N N . ASP A 1 192 ? -7.93 26.719 10.555 1 68.06 192 ASP A N 1
ATOM 1532 C CA . ASP A 1 192 ? -7.66 27.625 11.664 1 68.06 192 ASP A CA 1
ATOM 1533 C C . ASP A 1 192 ? -6.207 27.516 12.125 1 68.06 192 ASP A C 1
ATOM 1535 O O . ASP A 1 192 ? -5.746 28.312 12.945 1 68.06 192 ASP A O 1
ATOM 1539 N N . GLY A 1 193 ? -5.512 26.688 12.023 1 53.25 193 GLY A N 1
ATOM 1540 C CA . GLY A 1 193 ? -4.191 26.766 12.625 1 53.25 193 GLY A CA 1
ATOM 1541 C C . GLY A 1 193 ? -3.418 28 12.211 1 53.25 193 GLY A C 1
ATOM 1542 O O . GLY A 1 193 ? -2.256 28.172 12.586 1 53.25 193 GLY A O 1
ATOM 1543 N N . LEU A 1 194 ? -3.695 28.578 11.07 1 42.97 194 LEU A N 1
ATOM 1544 C CA . LEU A 1 194 ? -3.039 29.844 10.758 1 42.97 194 LEU A CA 1
ATOM 1545 C C . LEU A 1 194 ? -3.516 30.953 11.688 1 42.97 194 LEU A C 1
ATOM 1547 O O . LEU A 1 194 ? -2.926 32.031 11.727 1 42.97 194 LEU A O 1
ATOM 1551 N N . ARG A 1 195 ? -4.707 30.938 12.211 1 37.78 195 ARG A N 1
ATOM 1552 C CA . ARG A 1 195 ? -5.199 32.156 12.852 1 37.78 195 ARG A CA 1
ATOM 1553 C C . ARG A 1 195 ? -4.59 32.344 14.242 1 37.78 195 ARG A C 1
ATOM 1555 O O . ARG A 1 195 ? -4.887 33.312 14.938 1 37.78 195 ARG A O 1
ATOM 1562 N N . SER A 1 196 ? -3.752 31.5 14.906 1 32.47 196 SER A N 1
ATOM 1563 C CA . SER A 1 196 ? -3.309 32.281 16.062 1 32.47 196 SER A CA 1
ATOM 1564 C C . SER A 1 196 ? -2.303 33.344 15.656 1 32.47 196 SER A C 1
ATOM 1566 O O . SER A 1 196 ? -1.479 33.125 14.766 1 32.47 196 SER A O 1
ATOM 1568 N N . MET B 1 1 ? -29.734 -20.656 4.355 1 65.62 1 MET B N 1
ATOM 1569 C CA . MET B 1 1 ? -28.578 -21.484 4.672 1 65.62 1 MET B CA 1
ATOM 1570 C C . MET B 1 1 ? -28.375 -21.594 6.18 1 65.62 1 MET B C 1
ATOM 1572 O O . MET B 1 1 ? -28.656 -20.641 6.914 1 65.62 1 MET B O 1
ATOM 1576 N N . SER B 1 2 ? -27.922 -22.797 6.656 1 78.44 2 SER B N 1
ATOM 1577 C CA . SER B 1 2 ? -27.781 -23 8.094 1 78.44 2 SER B CA 1
ATOM 1578 C C . SER B 1 2 ? -26.609 -22.219 8.656 1 78.44 2 SER B C 1
ATOM 1580 O O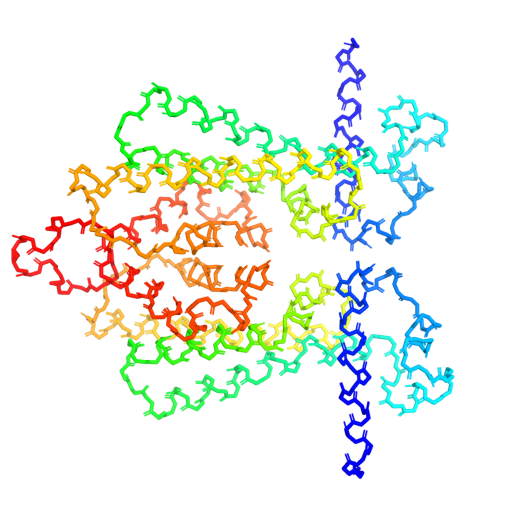 . SER B 1 2 ? -25.688 -21.844 7.922 1 78.44 2 SER B O 1
ATOM 1582 N N . LYS B 1 3 ? -26.719 -21.891 9.859 1 77 3 LYS B N 1
ATOM 1583 C CA . LYS B 1 3 ? -25.641 -21.203 10.57 1 77 3 LYS B CA 1
ATOM 1584 C C . LYS B 1 3 ? -24.328 -21.984 10.461 1 77 3 LYS B C 1
ATOM 1586 O O . LYS B 1 3 ? -23.266 -21.391 10.32 1 77 3 LYS B O 1
ATOM 1591 N N . LYS B 1 4 ? -24.5 -23.172 10.508 1 81.69 4 LYS B N 1
ATOM 1592 C CA . LYS B 1 4 ? -23.344 -24.047 10.43 1 81.69 4 LYS B CA 1
ATOM 1593 C C . LYS B 1 4 ? -22.672 -23.953 9.055 1 81.69 4 LYS B C 1
ATOM 1595 O O . LYS B 1 4 ? -21.453 -23.938 8.961 1 81.69 4 LYS B O 1
ATOM 1600 N N . PHE B 1 5 ? -23.516 -23.953 8.023 1 82.69 5 PHE B N 1
ATOM 1601 C CA . PHE B 1 5 ? -23 -23.844 6.66 1 82.69 5 PHE B CA 1
ATOM 1602 C C . PHE B 1 5 ? -22.234 -22.531 6.484 1 82.69 5 PHE B C 1
ATOM 1604 O O . PHE B 1 5 ? -21.125 -22.531 5.934 1 82.69 5 PHE B O 1
ATOM 1611 N N . GLU B 1 6 ? -22.766 -21.516 7.055 1 83.69 6 GLU B N 1
ATOM 1612 C CA . GLU B 1 6 ? -22.141 -20.203 6.93 1 83.69 6 GLU B CA 1
ATOM 1613 C C . GLU B 1 6 ? -20.828 -20.141 7.691 1 83.69 6 GLU B C 1
ATOM 1615 O O . GLU B 1 6 ? -19.859 -19.531 7.23 1 83.69 6 GLU B O 1
ATOM 1620 N N . SER B 1 7 ? -20.828 -20.734 8.82 1 85.62 7 SER B N 1
ATOM 1621 C CA . SER B 1 7 ? -19.609 -20.781 9.625 1 85.62 7 SER B CA 1
ATOM 1622 C C . SER B 1 7 ? -18.516 -21.562 8.906 1 85.62 7 SER B C 1
ATOM 1624 O O . SER B 1 7 ? -17.359 -21.125 8.898 1 85.62 7 SER B O 1
ATOM 1626 N N . ASN B 1 8 ? -18.938 -22.594 8.273 1 86.75 8 ASN B N 1
ATOM 1627 C CA . ASN B 1 8 ? -17.969 -23.391 7.512 1 86.75 8 ASN B CA 1
ATOM 1628 C C . ASN B 1 8 ? -17.453 -22.625 6.297 1 86.75 8 ASN B C 1
ATOM 1630 O O . ASN B 1 8 ? -16.25 -22.656 6.012 1 86.75 8 ASN B O 1
ATOM 1634 N N . ARG B 1 9 ? -18.359 -21.969 5.711 1 90.5 9 ARG B N 1
ATOM 1635 C CA . ARG B 1 9 ? -17.984 -21.172 4.543 1 90.5 9 ARG B CA 1
ATOM 1636 C C . ARG B 1 9 ? -17 -20.078 4.922 1 90.5 9 ARG B C 1
ATOM 1638 O O . ARG B 1 9 ? -16.016 -19.844 4.219 1 90.5 9 ARG B O 1
ATOM 1645 N N . ASP B 1 10 ? -17.25 -19.469 6.047 1 91.75 10 ASP B N 1
ATOM 1646 C CA . ASP B 1 10 ? -16.359 -18.406 6.527 1 91.75 10 ASP B CA 1
ATOM 1647 C C . ASP B 1 10 ? -14.969 -18.938 6.836 1 91.75 10 ASP B C 1
ATOM 1649 O O . ASP B 1 10 ? -13.969 -18.297 6.543 1 91.75 10 ASP B O 1
ATOM 1653 N N . GLU B 1 11 ? -14.961 -20.062 7.379 1 92.31 11 GLU B N 1
ATOM 1654 C CA . GLU B 1 11 ? -13.688 -20.688 7.695 1 92.31 11 GLU B CA 1
ATOM 1655 C C . GLU B 1 11 ? -12.914 -21.047 6.426 1 92.31 11 GLU B C 1
ATOM 1657 O O . GLU B 1 11 ? -11.703 -20.859 6.355 1 92.31 11 GLU B O 1
ATOM 1662 N N . ILE B 1 12 ? -13.648 -21.516 5.508 1 93.31 12 ILE B N 1
ATOM 1663 C CA . ILE B 1 12 ? -13.047 -21.875 4.23 1 93.31 12 ILE B CA 1
ATOM 1664 C C . ILE B 1 12 ? -12.469 -20.625 3.562 1 93.31 12 ILE B C 1
ATOM 1666 O O . ILE B 1 12 ? -11.344 -20.641 3.064 1 93.31 12 ILE B O 1
ATOM 1670 N N . LEU B 1 13 ? -13.227 -19.578 3.621 1 95.06 13 LEU B N 1
ATOM 1671 C CA . LEU B 1 13 ? -12.781 -18.344 3 1 95.06 13 LEU B CA 1
ATOM 1672 C C . LEU B 1 13 ? -11.562 -17.781 3.717 1 95.06 13 LEU B C 1
ATOM 1674 O O . LEU B 1 13 ? -10.625 -17.297 3.074 1 95.06 13 LEU B O 1
ATOM 1678 N N . ARG B 1 14 ? -11.555 -17.906 5.008 1 95.44 14 ARG B N 1
ATOM 1679 C CA . ARG B 1 14 ? -10.422 -17.438 5.793 1 95.44 14 ARG B CA 1
ATOM 1680 C C . ARG B 1 14 ? -9.164 -18.219 5.461 1 95.44 14 ARG B C 1
ATOM 1682 O O . ARG B 1 14 ? -8.102 -17.641 5.211 1 95.44 14 ARG B O 1
ATOM 1689 N N . ILE B 1 15 ? -9.273 -19.453 5.414 1 95.75 15 ILE B N 1
ATOM 1690 C CA . ILE B 1 15 ? -8.141 -20.32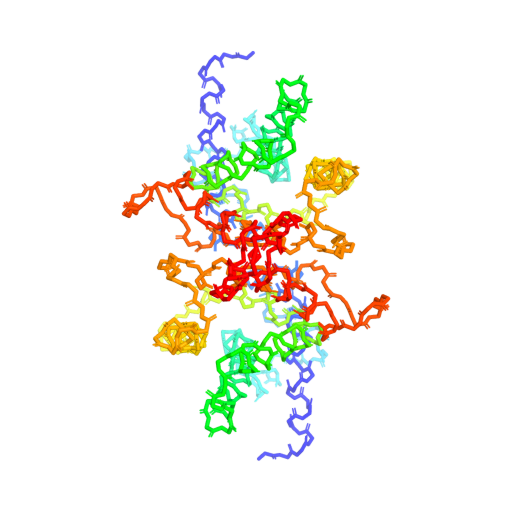8 5.109 1 95.75 15 ILE B CA 1
ATOM 1691 C C . ILE B 1 15 ? -7.676 -20.094 3.676 1 95.75 15 ILE B C 1
ATOM 1693 O O . ILE B 1 15 ? -6.473 -20.047 3.404 1 95.75 15 ILE B O 1
ATOM 1697 N N . SER B 1 16 ? -8.625 -19.906 2.793 1 96.38 16 SER B N 1
ATOM 1698 C CA . SER B 1 16 ? -8.297 -19.641 1.398 1 96.38 16 SER B CA 1
ATOM 1699 C C . SER B 1 16 ? -7.555 -18.312 1.257 1 96.38 16 SER B C 1
ATOM 1701 O O . SER B 1 16 ? -6.602 -18.203 0.481 1 96.38 16 SER B O 1
ATOM 1703 N N . ALA B 1 17 ? -8 -17.344 2.035 1 97 17 ALA B N 1
ATOM 1704 C CA . ALA B 1 17 ? -7.332 -16.047 2.006 1 97 17 ALA B CA 1
ATOM 1705 C C . ALA B 1 17 ? -5.875 -16.156 2.443 1 97 17 ALA B C 1
ATOM 1707 O O . ALA B 1 17 ? -4.984 -15.562 1.836 1 97 17 ALA B O 1
ATOM 1708 N N . GLU B 1 18 ? -5.676 -16.969 3.426 1 96.12 18 GLU B N 1
ATOM 1709 C CA . GLU B 1 18 ? -4.316 -17.188 3.91 1 96.12 18 GLU B CA 1
ATOM 1710 C C . GLU B 1 18 ? -3.449 -17.844 2.842 1 96.12 18 GLU B C 1
ATOM 1712 O O . GLU B 1 18 ? -2.297 -17.453 2.643 1 96.12 18 GLU B O 1
ATOM 1717 N N . LEU B 1 19 ? -4.008 -18.766 2.148 1 94.44 19 LEU B N 1
ATOM 1718 C CA . LEU B 1 19 ? -3.279 -19.453 1.098 1 94.44 19 LEU B CA 1
ATOM 1719 C C . LEU B 1 19 ? -3.004 -18.531 -0.083 1 94.44 19 LEU B C 1
ATOM 1721 O O . LEU B 1 19 ? -1.89 -18.516 -0.611 1 94.44 19 LEU B O 1
ATOM 1725 N N . PHE B 1 20 ? -4.051 -17.781 -0.498 1 94.88 20 PHE B N 1
ATOM 1726 C CA . PHE B 1 20 ? -3.881 -16.828 -1.587 1 94.88 20 PHE B CA 1
ATOM 1727 C C . PHE B 1 20 ? -2.854 -15.766 -1.218 1 94.88 20 PHE B C 1
ATOM 1729 O O . PHE B 1 20 ? -2.064 -15.336 -2.062 1 94.88 20 PHE B O 1
ATOM 1736 N N . ALA B 1 21 ? -2.854 -15.375 0.023 1 93.69 21 ALA B N 1
ATOM 1737 C CA . ALA B 1 21 ? -1.902 -14.359 0.476 1 93.69 21 ALA B CA 1
ATOM 1738 C C . ALA B 1 21 ? -0.476 -14.898 0.455 1 93.69 21 ALA B C 1
ATOM 1740 O O . ALA B 1 21 ? 0.469 -14.164 0.156 1 93.69 21 ALA B O 1
ATOM 1741 N N . LYS B 1 22 ? -0.322 -16.125 0.738 1 89.69 22 LYS B N 1
ATOM 1742 C CA . LYS B 1 22 ? 0.996 -16.734 0.835 1 89.69 22 LYS B CA 1
ATOM 1743 C C . LYS B 1 22 ? 1.534 -17.109 -0.545 1 89.69 22 LYS B C 1
ATOM 1745 O O . LYS B 1 22 ? 2.678 -16.781 -0.876 1 89.69 22 LYS B O 1
ATOM 1750 N N . SER B 1 23 ? 0.622 -17.688 -1.451 1 88.38 23 SER B N 1
ATOM 1751 C CA . SER B 1 23 ? 1.124 -18.312 -2.674 1 88.38 23 SER B CA 1
ATOM 1752 C C . SER B 1 23 ? 0.577 -17.609 -3.912 1 88.38 23 SER B C 1
ATOM 1754 O O . SER B 1 23 ? 0.968 -17.922 -5.039 1 88.38 23 SER B O 1
ATOM 1756 N N . GLY B 1 24 ? -0.319 -16.641 -3.662 1 90.69 24 GLY B N 1
ATOM 1757 C CA . GLY B 1 24 ? -0.958 -15.992 -4.793 1 90.69 24 GLY B CA 1
ATOM 1758 C C . GLY B 1 24 ? -2.154 -16.766 -5.328 1 90.69 24 GLY B C 1
ATOM 1759 O O . GLY B 1 24 ? -2.266 -17.969 -5.125 1 90.69 24 GLY B O 1
ATOM 1760 N N . TYR B 1 25 ? -2.955 -16.094 -6.016 1 93.25 25 TYR B N 1
ATOM 1761 C CA . TYR B 1 25 ? -4.156 -16.672 -6.605 1 93.25 25 TYR B CA 1
ATOM 1762 C C . TYR B 1 25 ? -3.799 -17.703 -7.68 1 93.25 25 TYR B C 1
ATOM 1764 O O . TYR B 1 25 ? -4.246 -18.844 -7.625 1 93.25 25 TYR B O 1
ATOM 1772 N N . HIS B 1 26 ? -2.979 -17.312 -8.539 1 88.31 26 HIS B N 1
ATOM 1773 C CA . HIS B 1 26 ? -2.611 -18.203 -9.633 1 88.31 26 HIS B CA 1
ATOM 1774 C C . HIS B 1 26 ? -1.699 -19.328 -9.156 1 88.31 26 HIS B C 1
ATOM 1776 O O . HIS B 1 26 ? -1.677 -20.406 -9.742 1 88.31 26 HIS B O 1
ATOM 1782 N N . GLY B 1 27 ? -1.059 -19.125 -8.062 1 86.56 27 GLY B N 1
ATOM 1783 C CA . GLY B 1 27 ? -0.158 -20.125 -7.512 1 86.56 27 GLY B CA 1
ATOM 1784 C C . GLY B 1 27 ? -0.862 -21.156 -6.641 1 86.56 27 GLY B C 1
ATOM 1785 O O . GLY B 1 27 ? -0.238 -22.094 -6.152 1 86.56 27 GLY B O 1
ATOM 1786 N N . THR B 1 28 ? -2.111 -20.953 -6.434 1 92.25 28 THR B N 1
ATOM 1787 C CA . THR B 1 28 ? -2.902 -21.844 -5.598 1 92.25 28 THR B CA 1
ATOM 1788 C C . THR B 1 28 ? -3.969 -22.562 -6.426 1 92.25 28 THR B C 1
ATOM 1790 O O . THR B 1 28 ? -4.773 -21.906 -7.098 1 92.25 28 THR B O 1
ATOM 1793 N N . GLY B 1 29 ? -3.977 -23.906 -6.383 1 91.31 29 GLY B N 1
ATOM 1794 C CA . GLY B 1 29 ? -4.992 -24.672 -7.09 1 91.31 29 GLY B CA 1
ATOM 1795 C C . GLY B 1 29 ? -6.137 -25.109 -6.195 1 91.31 29 GLY B C 1
ATOM 1796 O O . GLY B 1 29 ? -6.062 -24.969 -4.973 1 91.31 29 GLY B O 1
ATOM 1797 N N . ILE B 1 30 ? -7.109 -25.625 -6.859 1 91 30 ILE B N 1
ATOM 1798 C CA . ILE B 1 30 ? -8.281 -26.109 -6.145 1 91 30 ILE B CA 1
ATOM 1799 C C . ILE B 1 30 ? -7.891 -27.266 -5.219 1 91 30 ILE B C 1
ATOM 1801 O O . ILE B 1 30 ? -8.438 -27.406 -4.121 1 91 30 ILE B O 1
ATOM 1805 N N . SER B 1 31 ? -6.984 -28.078 -5.664 1 93.19 31 SER B N 1
ATOM 1806 C CA . SER B 1 31 ? -6.508 -29.188 -4.844 1 93.19 31 SER B CA 1
ATOM 1807 C C . SER B 1 31 ? -5.801 -28.688 -3.59 1 93.19 31 SER B C 1
ATOM 1809 O O . SER B 1 31 ? -5.973 -29.25 -2.506 1 93.19 31 SER B O 1
ATOM 1811 N N . ASP B 1 32 ? -5.027 -27.656 -3.729 1 93.88 32 ASP B N 1
ATOM 1812 C CA . ASP B 1 32 ? -4.367 -27.031 -2.586 1 93.88 32 ASP B CA 1
ATOM 1813 C C . ASP B 1 32 ? -5.387 -26.5 -1.577 1 93.88 32 ASP B C 1
ATOM 1815 O O . ASP B 1 32 ? -5.223 -26.688 -0.369 1 93.88 32 ASP B O 1
ATOM 1819 N N . LEU B 1 33 ? -6.414 -25.859 -2.061 1 94.5 33 LEU B N 1
ATOM 1820 C CA . LEU B 1 33 ? -7.469 -25.312 -1.216 1 94.5 33 LEU B CA 1
ATOM 1821 C C . LEU B 1 33 ? -8.203 -26.422 -0.47 1 94.5 33 LEU B C 1
ATOM 1823 O O . LEU B 1 33 ? -8.43 -26.328 0.738 1 94.5 33 LEU B O 1
ATOM 1827 N N . GLY B 1 34 ? -8.523 -27.484 -1.236 1 94.69 34 GLY B N 1
ATOM 1828 C CA . GLY B 1 34 ? -9.172 -28.625 -0.612 1 94.69 34 GLY B CA 1
ATOM 1829 C C . GLY B 1 34 ? -8.352 -29.234 0.505 1 94.69 34 GLY B C 1
ATOM 1830 O O . GLY B 1 34 ? -8.875 -29.516 1.587 1 94.69 34 GLY B O 1
ATOM 1831 N N . ALA B 1 35 ? -7.117 -29.422 0.292 1 95.25 35 ALA B N 1
ATOM 1832 C CA . ALA B 1 35 ? -6.203 -29.984 1.278 1 95.25 35 ALA B CA 1
ATOM 1833 C C . ALA B 1 35 ? -6.113 -29.109 2.52 1 95.25 35 ALA B C 1
ATOM 1835 O O . ALA B 1 35 ? -6.102 -29.609 3.646 1 95.25 35 ALA B O 1
ATOM 1836 N N . ALA B 1 36 ? -6.098 -27.875 2.336 1 93.69 36 ALA B N 1
ATOM 1837 C CA . ALA B 1 36 ? -5.938 -26.922 3.436 1 93.69 36 ALA B CA 1
ATOM 1838 C C . ALA B 1 36 ? -7.18 -26.891 4.32 1 93.69 36 ALA B C 1
ATOM 1840 O O . ALA B 1 36 ? -7.078 -26.719 5.539 1 93.69 36 ALA B O 1
ATOM 1841 N N . VAL B 1 37 ? -8.32 -27.031 3.674 1 93.12 37 VAL B N 1
ATOM 1842 C CA . VAL B 1 37 ? -9.555 -26.906 4.445 1 93.12 37 VAL B CA 1
ATOM 1843 C C . VAL B 1 37 ? -10.047 -28.297 4.848 1 93.12 37 VAL B C 1
ATOM 1845 O O . VAL B 1 37 ? -11.031 -28.438 5.578 1 93.12 37 VAL B O 1
ATOM 1848 N N . GLY B 1 38 ? -9.398 -29.328 4.305 1 94 38 GLY B N 1
ATOM 1849 C CA . GLY B 1 38 ? -9.758 -30.703 4.637 1 94 38 GLY B CA 1
ATOM 1850 C C . GLY B 1 38 ? -11.016 -31.172 3.93 1 94 38 GLY B C 1
ATOM 1851 O O . GLY B 1 38 ? -11.828 -31.906 4.508 1 94 38 GLY B O 1
ATOM 1852 N N . LEU B 1 39 ? -11.242 -30.719 2.744 1 92.62 39 LEU B N 1
ATOM 1853 C CA . LEU B 1 39 ? -12.422 -31.078 1.952 1 92.62 39 LEU B CA 1
ATOM 1854 C C . LEU B 1 39 ? -12.008 -31.609 0.586 1 92.62 39 LEU B C 1
ATOM 1856 O O . LEU B 1 39 ? -11.008 -31.188 0.018 1 92.62 39 LEU B O 1
ATOM 1860 N N . GLY B 1 40 ? -12.789 -32.5 0.09 1 90.94 40 GLY B N 1
ATOM 1861 C CA . GLY B 1 40 ? -12.617 -32.938 -1.293 1 90.94 40 GLY B CA 1
ATOM 1862 C C . GLY B 1 40 ? -13.117 -31.891 -2.291 1 90.94 40 GLY B C 1
ATOM 1863 O O . GLY B 1 40 ? -13.766 -30.922 -1.911 1 90.94 40 GLY B O 1
ATOM 1864 N N . ARG B 1 41 ? -12.836 -32.094 -3.523 1 88.88 41 ARG B N 1
ATOM 1865 C CA . ARG B 1 41 ? -13.172 -31.172 -4.59 1 88.88 41 ARG B CA 1
ATOM 1866 C C . ARG B 1 41 ? -14.68 -30.922 -4.637 1 88.88 41 ARG B C 1
ATOM 1868 O O . ARG B 1 41 ? -15.117 -29.766 -4.754 1 88.88 41 ARG B O 1
ATOM 1875 N N . GLY B 1 42 ? -15.43 -31.969 -4.559 1 90.38 42 GLY B N 1
ATOM 1876 C CA . GLY B 1 42 ? -16.875 -31.844 -4.621 1 90.38 42 GLY B CA 1
ATOM 1877 C C . GLY B 1 42 ? -17.453 -31.031 -3.488 1 90.38 42 GLY B C 1
ATOM 1878 O O . GLY B 1 42 ? -18.281 -30.141 -3.715 1 90.38 42 GLY B O 1
ATOM 1879 N N . ALA B 1 43 ? -17.047 -31.297 -2.346 1 90.19 43 ALA B N 1
ATOM 1880 C CA . ALA B 1 43 ? -17.531 -30.578 -1.168 1 90.19 43 ALA B CA 1
ATOM 1881 C C . ALA B 1 43 ? -17.125 -29.094 -1.231 1 90.19 43 ALA B C 1
ATOM 1883 O O . ALA B 1 43 ? -17.906 -28.219 -0.868 1 90.19 43 ALA B O 1
ATOM 1884 N N . LEU B 1 44 ? -15.914 -28.812 -1.695 1 90.62 44 LEU B N 1
ATOM 1885 C CA . LEU B 1 44 ? -15.438 -27.438 -1.823 1 90.62 44 LEU B CA 1
ATOM 1886 C C . LEU B 1 44 ? -16.297 -26.641 -2.803 1 90.62 44 LEU B C 1
ATOM 1888 O O . LEU B 1 44 ? -16.641 -25.484 -2.545 1 90.62 44 LEU B O 1
ATOM 1892 N N . TYR B 1 45 ? -16.625 -27.328 -3.832 1 89.62 45 TYR B N 1
ATOM 1893 C CA . TYR B 1 45 ? -17.484 -26.703 -4.832 1 89.62 45 TYR B CA 1
ATOM 1894 C C . TYR B 1 45 ? -18.859 -26.391 -4.254 1 89.62 45 TYR B C 1
ATOM 1896 O O . TYR B 1 45 ? -19.453 -25.359 -4.574 1 89.62 45 TYR B O 1
ATOM 1904 N N . HIS B 1 46 ? -19.266 -27.266 -3.467 1 89.56 46 HIS B N 1
ATOM 1905 C CA . HIS B 1 46 ? -20.562 -27.062 -2.828 1 89.56 46 HIS B CA 1
ATOM 1906 C C . HIS B 1 46 ? -20.562 -25.828 -1.929 1 89.56 46 HIS B C 1
ATOM 1908 O O . HIS B 1 46 ? -21.516 -25.062 -1.927 1 89.56 46 HIS B O 1
ATOM 1914 N N . TYR B 1 47 ? -19.438 -25.625 -1.304 1 88 47 TYR B N 1
ATOM 1915 C CA . TYR B 1 47 ? -19.375 -24.516 -0.353 1 88 47 TYR B CA 1
ATOM 1916 C C . TYR B 1 47 ? -19.062 -23.203 -1.062 1 88 47 TYR B C 1
ATOM 1918 O O . TYR B 1 47 ? -19.609 -22.156 -0.704 1 88 47 TYR B O 1
ATOM 1926 N N . ILE B 1 48 ? -18.125 -23.172 -2.064 1 86.38 48 ILE B N 1
ATOM 1927 C CA . ILE B 1 48 ? -17.625 -21.859 -2.482 1 86.38 48 ILE B CA 1
ATOM 1928 C C . ILE B 1 48 ? -17.578 -21.797 -4.008 1 86.38 48 ILE B C 1
ATOM 1930 O O . ILE B 1 48 ? -17.156 -20.781 -4.574 1 86.38 48 ILE B O 1
ATOM 1934 N N . GLY B 1 49 ? -18.031 -22.875 -4.602 1 89.12 49 GLY B N 1
ATOM 1935 C CA . GLY B 1 49 ? -18.078 -22.844 -6.055 1 89.12 49 GLY B CA 1
ATOM 1936 C C . GLY B 1 49 ? -16.703 -22.969 -6.691 1 89.12 49 GLY B C 1
ATOM 1937 O O . GLY B 1 49 ? -15.953 -23.891 -6.379 1 89.12 49 GLY B O 1
ATOM 1938 N N . SER B 1 50 ? -16.297 -21.953 -7.418 1 91.06 50 SER B N 1
ATOM 1939 C CA . SER B 1 50 ? -15.031 -21.953 -8.156 1 91.06 50 SER B CA 1
ATOM 1940 C C . SER B 1 50 ? -13.961 -21.156 -7.422 1 91.06 50 SER B C 1
ATOM 1942 O O . SER B 1 50 ? -14.25 -20.438 -6.469 1 91.06 50 SER B O 1
ATOM 1944 N N . LYS B 1 51 ? -12.781 -21.359 -7.875 1 93.81 51 LYS B N 1
ATOM 1945 C CA . LYS B 1 51 ? -11.656 -20.594 -7.328 1 93.81 51 LYS B CA 1
ATOM 1946 C C . LYS B 1 51 ? -11.883 -19.094 -7.48 1 93.81 51 LYS B C 1
ATOM 1948 O O . LYS B 1 51 ? -11.562 -18.328 -6.574 1 93.81 51 LYS B O 1
ATOM 1953 N N . GLU B 1 52 ? -12.422 -18.703 -8.586 1 95.31 52 GLU B N 1
ATOM 1954 C CA . GLU B 1 52 ? -12.672 -17.281 -8.789 1 95.31 52 GLU B CA 1
ATOM 1955 C C . GLU B 1 52 ? -13.773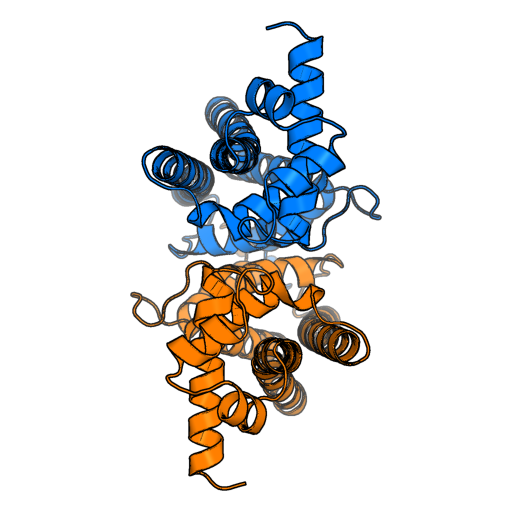 -16.766 -7.859 1 95.31 52 GLU B C 1
ATOM 1957 O O . GLU B 1 52 ? -13.719 -15.625 -7.398 1 95.31 52 GLU B O 1
ATOM 1962 N N . THR B 1 53 ? -14.75 -17.578 -7.57 1 95.38 53 THR B N 1
ATOM 1963 C CA . THR B 1 53 ? -15.773 -17.188 -6.605 1 95.38 53 THR B CA 1
ATOM 1964 C C . THR B 1 53 ? -15.156 -16.922 -5.234 1 95.38 53 THR B C 1
ATOM 1966 O O . THR B 1 53 ? -15.531 -15.977 -4.547 1 95.38 53 THR B O 1
ATOM 1969 N N . ILE B 1 54 ? -14.203 -17.766 -4.887 1 95.5 54 ILE B N 1
ATOM 1970 C CA . ILE B 1 54 ? -13.5 -17.594 -3.619 1 95.5 54 ILE B CA 1
ATOM 1971 C C . ILE B 1 54 ? -12.758 -16.266 -3.619 1 95.5 54 ILE B C 1
ATOM 1973 O O . ILE B 1 54 ? -12.859 -15.492 -2.66 1 95.5 54 ILE B O 1
ATOM 1977 N N . LEU B 1 55 ? -12.062 -16 -4.723 1 96.94 55 LEU B N 1
ATOM 1978 C CA . LEU B 1 55 ? -11.336 -14.742 -4.852 1 96.94 55 LEU B CA 1
ATOM 1979 C C . LEU B 1 55 ? -12.281 -13.547 -4.727 1 96.94 55 LEU B C 1
ATOM 1981 O O . LEU B 1 55 ? -11.977 -12.578 -4.031 1 96.94 55 LEU B O 1
ATOM 1985 N N . TYR B 1 56 ? -13.406 -13.688 -5.383 1 97.69 56 TYR B N 1
ATOM 1986 C CA . TYR B 1 56 ? -14.391 -12.609 -5.352 1 97.69 56 TYR B CA 1
ATOM 1987 C C . TYR B 1 56 ? -14.891 -12.367 -3.934 1 97.69 56 TYR B C 1
ATOM 1989 O O . TYR B 1 56 ? -14.945 -11.227 -3.477 1 97.69 56 TYR B O 1
ATOM 1997 N N . GLU B 1 57 ? -15.219 -13.398 -3.266 1 96.44 57 GLU B N 1
ATOM 1998 C CA . GLU B 1 57 ? -15.758 -13.281 -1.915 1 96.44 57 GLU B CA 1
ATOM 1999 C C . GLU B 1 57 ? -14.719 -12.688 -0.96 1 96.44 57 GLU B C 1
ATOM 2001 O O . GLU B 1 57 ? -15.047 -11.82 -0.147 1 96.44 57 GLU B O 1
ATOM 2006 N N . ILE B 1 58 ? -13.508 -13.125 -1.066 1 96.56 58 ILE B N 1
ATOM 2007 C CA . ILE B 1 58 ? -12.422 -12.602 -0.241 1 96.56 58 ILE B CA 1
ATOM 2008 C C . ILE B 1 58 ? -12.219 -11.117 -0.54 1 96.56 58 ILE B C 1
ATOM 2010 O O . ILE B 1 58 ? -12.07 -10.312 0.378 1 96.56 58 ILE B O 1
ATOM 2014 N N . SER B 1 59 ? -12.305 -10.734 -1.798 1 96.56 59 SER B N 1
ATOM 2015 C CA . SER B 1 59 ? -11.984 -9.383 -2.246 1 96.56 59 SER B CA 1
ATOM 2016 C C . SER B 1 59 ? -13.125 -8.422 -1.944 1 96.56 59 SER B C 1
ATOM 2018 O O . SER B 1 59 ? -12.898 -7.223 -1.756 1 96.56 59 SER B O 1
ATOM 2020 N N . SER B 1 60 ? -14.344 -8.93 -1.868 1 97.12 60 SER B N 1
ATOM 2021 C CA . SER B 1 60 ? -15.484 -8.023 -1.842 1 97.12 60 SER B CA 1
ATOM 2022 C C . SER B 1 60 ? -16.031 -7.859 -0.427 1 97.12 60 SER B C 1
ATOM 2024 O O . SER B 1 60 ? -16.609 -6.824 -0.095 1 97.12 60 SER B O 1
ATOM 2026 N N . ARG B 1 61 ? -15.82 -8.82 0.394 1 95.88 61 ARG B N 1
ATOM 2027 C CA . ARG B 1 61 ? -16.5 -8.867 1.684 1 95.88 61 ARG B CA 1
ATOM 2028 C C . ARG B 1 61 ? -16.078 -7.699 2.57 1 95.88 61 ARG B C 1
ATOM 2030 O O . ARG B 1 61 ? -16.906 -6.973 3.104 1 95.88 61 ARG B O 1
ATOM 2037 N N . GLN B 1 62 ? -14.773 -7.559 2.74 1 95.5 62 GLN B N 1
ATOM 2038 C CA . GLN B 1 62 ? -14.297 -6.484 3.605 1 95.5 62 GLN B CA 1
ATOM 2039 C C . GLN B 1 62 ? -14.602 -5.117 3.006 1 95.5 62 GLN B C 1
ATOM 2041 O O . GLN B 1 62 ? -14.922 -4.172 3.732 1 95.5 62 GLN B O 1
ATOM 2046 N N . LEU B 1 63 ? -14.516 -4.992 1.705 1 97.44 63 LEU B N 1
ATOM 2047 C CA . LEU B 1 63 ? -14.875 -3.758 1.021 1 97.44 63 LEU B CA 1
ATOM 2048 C C . LEU B 1 63 ? -16.344 -3.416 1.258 1 97.44 63 LEU B C 1
ATOM 2050 O O . LEU B 1 63 ? -16.688 -2.258 1.507 1 97.44 63 LEU B O 1
ATOM 2054 N N . ALA B 1 64 ? -17.188 -4.43 1.169 1 98.06 64 ALA B N 1
ATOM 2055 C CA . ALA B 1 64 ? -18.609 -4.23 1.44 1 98.06 64 ALA B CA 1
ATOM 2056 C C . ALA B 1 64 ? -18.844 -3.76 2.873 1 98.06 64 ALA B C 1
ATOM 2058 O O . ALA B 1 64 ? -19.641 -2.855 3.119 1 98.06 64 ALA B O 1
ATOM 2059 N N . GLN B 1 65 ? -18.141 -4.352 3.787 1 98.06 65 GLN B N 1
ATOM 2060 C CA . GLN B 1 65 ? -18.266 -3.947 5.184 1 98.06 65 GLN B CA 1
ATOM 2061 C C . GLN B 1 65 ? -17.828 -2.496 5.375 1 98.06 65 GLN B C 1
ATOM 2063 O O . GLN B 1 65 ? -18.469 -1.733 6.086 1 98.06 65 GLN B O 1
ATOM 2068 N N . MET B 1 66 ? -16.766 -2.092 4.766 1 98.56 66 MET B N 1
ATOM 2069 C CA . MET B 1 66 ? -16.266 -0.718 4.867 1 98.56 66 MET B CA 1
ATOM 2070 C C . MET B 1 66 ? -17.266 0.258 4.246 1 98.56 66 MET B C 1
ATOM 2072 O O . MET B 1 66 ? -17.516 1.331 4.801 1 98.56 66 MET B O 1
ATOM 2076 N N . ASN B 1 67 ? -17.812 -0.139 3.088 1 98.81 67 ASN B N 1
ATOM 2077 C CA . ASN B 1 67 ? -18.781 0.725 2.439 1 98.81 67 ASN B CA 1
ATOM 2078 C C . ASN B 1 67 ? -20.047 0.877 3.287 1 98.81 67 ASN B C 1
ATOM 2080 O O . ASN B 1 67 ? -20.609 1.973 3.389 1 98.81 67 ASN B O 1
ATOM 2084 N N . ASN B 1 68 ? -20.5 -0.241 3.857 1 98.69 68 ASN B N 1
ATOM 2085 C CA . ASN B 1 68 ? -21.672 -0.168 4.727 1 98.69 68 ASN B CA 1
ATOM 2086 C C . ASN B 1 68 ? -21.438 0.777 5.902 1 98.69 68 ASN B C 1
ATOM 2088 O O . ASN B 1 68 ? -22.297 1.6 6.219 1 98.69 68 ASN B O 1
ATOM 2092 N N . LEU B 1 69 ? -20.297 0.638 6.52 1 98.62 69 LEU B N 1
ATOM 2093 C CA . LEU B 1 69 ? -19.938 1.515 7.629 1 98.62 69 LEU B CA 1
ATOM 2094 C C . LEU B 1 69 ? -19.859 2.967 7.172 1 98.62 69 LEU B C 1
ATOM 2096 O O . LEU B 1 69 ? -20.344 3.869 7.855 1 98.62 69 LEU B O 1
ATOM 2100 N N . ALA B 1 70 ? -19.234 3.201 6.043 1 98.81 70 ALA B N 1
ATOM 2101 C CA . ALA B 1 70 ? -19.094 4.547 5.5 1 98.81 70 ALA B CA 1
ATOM 2102 C C . ALA B 1 70 ? -20.453 5.168 5.195 1 98.81 70 ALA B C 1
ATOM 2104 O O . ALA B 1 70 ? -20.672 6.359 5.422 1 98.81 70 ALA B O 1
ATOM 2105 N N . ASP B 1 71 ? -21.359 4.336 4.645 1 98.62 71 ASP B N 1
ATOM 2106 C CA . ASP B 1 71 ? -22.734 4.785 4.398 1 98.62 71 ASP B CA 1
ATOM 2107 C C . ASP B 1 71 ? -23.406 5.246 5.691 1 98.62 71 ASP B C 1
ATOM 2109 O O . ASP B 1 71 ? -24.047 6.297 5.727 1 98.62 71 ASP B O 1
ATOM 2113 N N . GLU B 1 72 ? -23.219 4.457 6.695 1 98.56 72 GLU B N 1
ATOM 2114 C CA . GLU B 1 72 ? -23.812 4.785 7.992 1 98.56 72 GLU B CA 1
ATOM 2115 C C . GLU B 1 72 ? -23.219 6.078 8.555 1 98.56 72 GLU B C 1
ATOM 2117 O O . GLU B 1 72 ? -23.969 6.941 9.039 1 98.56 72 GLU B O 1
ATOM 2122 N N . LEU B 1 73 ? -21.922 6.254 8.5 1 98.5 73 LEU B N 1
ATOM 2123 C CA . LEU B 1 73 ? -21.266 7.461 8.992 1 98.5 73 LEU B CA 1
ATOM 2124 C C . LEU B 1 73 ? -21.734 8.688 8.219 1 98.5 73 LEU B C 1
ATOM 2126 O O . LEU B 1 73 ? -21.938 9.758 8.805 1 98.5 73 LEU B O 1
ATOM 2130 N N . ALA B 1 74 ? -21.906 8.539 6.895 1 97.81 74 ALA B N 1
ATOM 2131 C CA . ALA B 1 74 ? -22.344 9.648 6.055 1 97.81 74 ALA B CA 1
ATOM 2132 C C . ALA B 1 74 ? -23.734 10.133 6.469 1 97.81 74 ALA B C 1
ATOM 2134 O O . ALA B 1 74 ? -24.047 11.32 6.344 1 97.81 74 ALA B O 1
ATOM 2135 N N . LEU B 1 75 ? -24.531 9.195 6.973 1 97.25 75 LEU B N 1
ATOM 2136 C CA . LEU B 1 75 ? -25.906 9.508 7.367 1 97.25 75 LEU B CA 1
ATOM 2137 C C . LEU B 1 75 ? -25.938 10.07 8.781 1 97.25 75 LEU B C 1
ATOM 2139 O O . LEU B 1 75 ? -26.75 10.953 9.086 1 97.25 75 LEU B O 1
ATOM 2143 N N . THR B 1 76 ? -25.031 9.68 9.688 1 97.94 76 THR B N 1
ATOM 2144 C CA . THR B 1 76 ? -25.188 9.922 11.117 1 97.94 76 THR B CA 1
ATOM 2145 C C . THR B 1 76 ? -24.203 10.977 11.602 1 97.94 76 THR B C 1
ATOM 2147 O O . THR B 1 76 ? -24.391 11.562 12.672 1 97.94 76 THR B O 1
ATOM 2150 N N . GLU B 1 77 ? -23.125 11.18 10.906 1 98.12 77 GLU B N 1
ATOM 2151 C CA . GLU B 1 77 ? -22.078 12.117 11.312 1 98.12 77 GLU B CA 1
ATOM 2152 C C . GLU B 1 77 ? -21.922 13.242 10.297 1 98.12 77 GLU B C 1
ATOM 2154 O O . GLU B 1 77 ? -21.344 13.039 9.219 1 98.12 77 GLU B O 1
ATOM 2159 N N . LYS B 1 78 ? -22.297 14.406 10.695 1 96.94 78 LYS B N 1
ATOM 2160 C CA . LYS B 1 78 ? -22.312 15.531 9.758 1 96.94 78 LYS B CA 1
ATOM 2161 C C . LYS B 1 78 ? -20.953 16.25 9.742 1 96.94 78 LYS B C 1
ATOM 2163 O O . LYS B 1 78 ? -20.641 16.953 8.781 1 96.94 78 LYS B O 1
ATOM 2168 N N . ASP B 1 79 ? -20.188 16.109 10.875 1 98.19 79 ASP B N 1
ATOM 2169 C CA . ASP B 1 79 ? -18.875 16.75 10.953 1 98.19 79 ASP B CA 1
ATOM 2170 C C . ASP B 1 79 ? -17.859 16 10.094 1 98.19 79 ASP B C 1
ATOM 2172 O O . ASP B 1 79 ? -17.562 14.828 10.352 1 98.19 79 ASP B O 1
ATOM 2176 N N . PRO B 1 80 ? -17.266 16.641 9.078 1 98.19 80 PRO B N 1
ATOM 2177 C CA . PRO B 1 80 ? -16.344 15.969 8.164 1 98.19 80 PRO B CA 1
ATOM 2178 C C . PRO B 1 80 ? -15.148 15.359 8.883 1 98.19 80 PRO B C 1
ATOM 2180 O O . PRO B 1 80 ? -14.719 14.25 8.555 1 98.19 80 PRO B O 1
ATOM 2183 N N . GLU B 1 81 ? -14.625 16.062 9.812 1 98.25 81 GLU B N 1
ATOM 2184 C CA . GLU B 1 81 ? -13.477 15.523 10.539 1 98.25 81 GLU B CA 1
ATOM 2185 C C . GLU B 1 81 ? -13.852 14.273 11.336 1 98.25 81 GLU B C 1
ATOM 2187 O O . GLU B 1 81 ? -13.109 13.297 11.352 1 98.25 81 GLU B O 1
ATOM 2192 N N . LYS B 1 82 ? -14.992 14.312 12.047 1 98.56 82 LYS B N 1
ATOM 2193 C CA . LYS B 1 82 ? -15.445 13.156 12.805 1 98.56 82 LYS B CA 1
ATOM 2194 C C . LYS B 1 82 ? -15.742 11.977 11.875 1 98.56 82 LYS B C 1
ATOM 2196 O O . LYS B 1 82 ? -15.5 10.82 12.234 1 98.56 82 LYS B O 1
ATOM 2201 N N . ARG B 1 83 ? -16.266 12.242 10.734 1 98.62 83 ARG B N 1
ATOM 2202 C CA . ARG B 1 83 ? -16.5 11.195 9.75 1 98.62 83 ARG B CA 1
ATOM 2203 C C . ARG B 1 83 ? -15.195 10.57 9.281 1 98.62 83 ARG B C 1
ATOM 2205 O O . ARG B 1 83 ? -15.078 9.344 9.219 1 98.62 83 ARG B O 1
ATOM 2212 N N . LEU B 1 84 ? -14.188 11.453 8.977 1 98.81 84 LEU B N 1
ATOM 2213 C CA . LEU B 1 84 ? -12.883 10.945 8.578 1 98.81 84 LEU B CA 1
ATOM 2214 C C . LEU B 1 84 ? -12.273 10.07 9.672 1 98.81 84 LEU B C 1
ATOM 2216 O O . LEU B 1 84 ? -11.68 9.031 9.383 1 98.81 84 LEU B O 1
ATOM 2220 N N . ARG B 1 85 ? -12.453 10.492 10.922 1 98.81 85 ARG B N 1
ATOM 2221 C CA . ARG B 1 85 ? -11.938 9.734 12.047 1 98.81 85 ARG B CA 1
ATOM 2222 C C . ARG B 1 85 ? -12.617 8.375 12.156 1 98.81 85 ARG B C 1
ATOM 2224 O O . ARG B 1 85 ? -11.961 7.359 12.406 1 98.81 85 ARG B O 1
ATOM 2231 N N . GLY B 1 86 ? -13.953 8.383 11.984 1 98.81 86 GLY B N 1
ATOM 2232 C CA . GLY B 1 86 ? -14.68 7.121 11.969 1 98.81 86 GLY B CA 1
ATOM 2233 C C . GLY B 1 86 ? -14.227 6.191 10.859 1 98.81 86 GLY B C 1
ATOM 2234 O O . GLY B 1 86 ? -14.062 4.988 11.078 1 98.81 86 GLY B O 1
ATOM 2235 N N . LEU B 1 87 ? -14.023 6.695 9.664 1 98.88 87 LEU B N 1
ATOM 2236 C CA . LEU B 1 87 ? -13.547 5.914 8.531 1 98.88 87 LEU B CA 1
ATOM 2237 C C . LEU B 1 87 ? -12.156 5.348 8.805 1 98.88 87 LEU B C 1
ATOM 2239 O O . LEU B 1 87 ? -11.914 4.152 8.609 1 98.88 87 LEU B O 1
ATOM 2243 N N . ALA B 1 88 ? -11.258 6.188 9.312 1 98.88 88 ALA B N 1
ATOM 2244 C CA . ALA B 1 88 ? -9.875 5.789 9.562 1 98.88 88 ALA B CA 1
ATOM 2245 C C . ALA B 1 88 ? -9.805 4.691 10.617 1 98.88 88 ALA B C 1
ATOM 2247 O O . ALA B 1 88 ? -9.125 3.68 10.43 1 98.88 88 ALA B O 1
ATOM 2248 N N . ARG B 1 89 ? -10.5 4.844 11.711 1 98.81 89 ARG B N 1
ATOM 2249 C CA . ARG B 1 89 ? -10.516 3.875 12.805 1 98.81 89 ARG B CA 1
ATOM 2250 C C . ARG B 1 89 ? -11.055 2.529 12.336 1 98.81 89 ARG B C 1
ATOM 2252 O O . ARG B 1 89 ? -10.453 1.487 12.586 1 98.81 89 ARG B O 1
ATOM 2259 N N . ALA B 1 90 ? -12.172 2.576 11.641 1 98.75 90 ALA B N 1
ATOM 2260 C CA . ALA B 1 90 ? -12.797 1.345 11.164 1 98.75 90 ALA B CA 1
ATOM 2261 C C . ALA B 1 90 ? -11.891 0.621 10.164 1 98.75 90 ALA B C 1
ATOM 2263 O O . ALA B 1 90 ? -11.781 -0.607 10.203 1 98.75 90 ALA B O 1
ATOM 2264 N N . LEU B 1 91 ? -11.305 1.37 9.32 1 98.81 91 LEU B N 1
ATOM 2265 C CA . LEU B 1 91 ? -10.445 0.787 8.297 1 98.81 91 LEU B CA 1
ATOM 2266 C C . LEU B 1 91 ? -9.25 0.075 8.938 1 98.81 91 LEU B C 1
ATOM 2268 O O . LEU B 1 91 ? -8.992 -1.093 8.641 1 98.81 91 LEU B O 1
ATOM 2272 N N . LEU B 1 92 ? -8.508 0.773 9.852 1 98.75 92 LEU B N 1
ATOM 2273 C CA . LEU B 1 92 ? -7.328 0.158 10.453 1 98.75 92 LEU B CA 1
ATOM 2274 C C . LEU B 1 92 ? -7.719 -1.051 11.297 1 98.75 92 LEU B C 1
ATOM 2276 O O . LEU B 1 92 ? -7.012 -2.061 11.305 1 98.75 92 LEU B O 1
ATOM 2280 N N . ARG B 1 93 ? -8.852 -0.967 11.992 1 98.56 93 ARG B N 1
ATOM 2281 C CA . ARG B 1 93 ? -9.32 -2.121 12.75 1 98.56 93 ARG B CA 1
ATOM 2282 C C . ARG B 1 93 ? -9.625 -3.299 11.828 1 98.56 93 ARG B C 1
ATOM 2284 O O . ARG B 1 93 ? -9.195 -4.422 12.094 1 98.56 93 ARG B O 1
ATOM 2291 N N . ASN B 1 94 ? -10.344 -3.041 10.812 1 98.44 94 ASN B N 1
ATOM 2292 C CA . ASN B 1 94 ? -10.703 -4.098 9.875 1 98.44 94 ASN B CA 1
ATOM 2293 C C . ASN B 1 94 ? -9.469 -4.699 9.203 1 98.44 94 ASN B C 1
ATOM 2295 O O . ASN B 1 94 ? -9.383 -5.918 9.039 1 98.44 94 ASN B O 1
ATOM 2299 N N . ILE B 1 95 ? -8.508 -3.855 8.836 1 98.25 95 ILE B N 1
ATOM 2300 C CA . ILE B 1 95 ? -7.262 -4.332 8.242 1 98.25 95 ILE B CA 1
ATOM 2301 C C . ILE B 1 95 ? -6.527 -5.234 9.234 1 98.25 95 ILE B C 1
ATOM 2303 O O . ILE B 1 95 ? -6.051 -6.312 8.867 1 98.25 95 ILE B O 1
ATOM 2307 N N . ALA B 1 96 ? -6.469 -4.824 10.477 1 97.88 96 ALA B N 1
ATOM 2308 C CA . ALA B 1 96 ? -5.781 -5.617 11.492 1 97.88 96 ALA B CA 1
ATOM 2309 C C . ALA B 1 96 ? -6.465 -6.965 11.688 1 97.88 96 ALA B C 1
ATOM 2311 O O . ALA B 1 96 ? -5.801 -7.98 11.891 1 97.88 96 ALA B O 1
ATOM 2312 N N . GLU B 1 97 ? -7.785 -7.016 11.531 1 96.88 97 GLU B N 1
ATOM 2313 C CA . GLU B 1 97 ? -8.57 -8.219 11.797 1 96.88 97 GLU B CA 1
ATOM 2314 C C . GLU B 1 97 ? -8.57 -9.148 10.586 1 96.88 97 GLU B C 1
ATOM 2316 O O . GLU B 1 97 ? -8.75 -10.359 10.727 1 96.88 97 GLU B O 1
ATOM 2321 N N . HIS B 1 98 ? -8.406 -8.594 9.438 1 96.88 98 HIS B N 1
ATOM 2322 C CA . HIS B 1 98 ? -8.562 -9.359 8.203 1 96.88 98 HIS B CA 1
ATOM 2323 C C . HIS B 1 98 ? -7.395 -9.117 7.258 1 96.88 98 HIS B C 1
ATOM 2325 O O . HIS B 1 98 ? -7.598 -8.82 6.078 1 96.88 98 HIS B O 1
ATOM 2331 N N . ARG B 1 99 ? -6.223 -9.258 7.766 1 96.31 99 ARG B N 1
ATOM 2332 C CA . ARG B 1 99 ? -5.016 -8.891 7.031 1 96.31 99 ARG B CA 1
ATOM 2333 C C . ARG B 1 99 ? -4.859 -9.742 5.777 1 96.31 99 ARG B C 1
ATOM 2335 O O . ARG B 1 99 ? -4.504 -9.227 4.711 1 96.31 99 ARG B O 1
ATOM 2342 N N . ALA B 1 100 ? -5.133 -11.039 5.895 1 96.44 100 ALA B N 1
ATOM 2343 C CA . ALA B 1 100 ? -4.992 -11.93 4.742 1 96.44 100 ALA B CA 1
ATOM 2344 C C . ALA B 1 100 ? -5.957 -11.531 3.627 1 96.44 100 ALA B C 1
ATOM 2346 O O . ALA B 1 100 ? -5.586 -11.508 2.451 1 96.44 100 ALA B O 1
ATOM 2347 N N . GLU B 1 101 ? -7.16 -11.203 3.996 1 97.31 101 GLU B N 1
ATOM 2348 C CA . GLU B 1 101 ? -8.172 -10.82 3.016 1 97.31 101 GLU B CA 1
ATOM 2349 C C . GLU B 1 101 ? -7.789 -9.531 2.299 1 97.31 101 GLU B C 1
ATOM 2351 O O . GLU B 1 101 ? -7.934 -9.422 1.079 1 97.31 101 GLU B O 1
ATOM 2356 N N . TRP B 1 102 ? -7.262 -8.594 3.037 1 97.56 102 TRP B N 1
ATOM 2357 C CA . TRP B 1 102 ? -6.832 -7.336 2.434 1 97.56 102 TRP B CA 1
ATOM 2358 C C . TRP B 1 102 ? -5.609 -7.547 1.546 1 97.56 102 TRP B C 1
ATOM 2360 O O . TRP B 1 102 ? -5.488 -6.93 0.485 1 97.56 102 TRP B O 1
ATOM 2370 N N . THR B 1 103 ? -4.734 -8.43 2.01 1 96.12 103 THR B N 1
ATOM 2371 C CA . THR B 1 103 ? -3.58 -8.773 1.187 1 96.12 103 THR B CA 1
ATOM 2372 C C . THR B 1 103 ? -4.023 -9.305 -0.173 1 96.12 103 THR B C 1
ATOM 2374 O O . THR B 1 103 ? -3.535 -8.859 -1.211 1 96.12 103 THR B O 1
ATOM 2377 N N . VAL B 1 104 ? -4.98 -10.195 -0.135 1 96.38 104 VAL B N 1
ATOM 2378 C CA . VAL B 1 104 ? -5.5 -10.789 -1.364 1 96.38 104 VAL B CA 1
ATOM 2379 C C . VAL B 1 104 ? -6.18 -9.711 -2.209 1 96.38 104 VAL B C 1
ATOM 2381 O O . VAL B 1 104 ? -5.98 -9.648 -3.424 1 96.38 104 VAL B O 1
ATOM 2384 N N . PHE B 1 105 ? -6.941 -8.82 -1.584 1 97.19 105 PHE B N 1
ATOM 2385 C CA . PHE B 1 105 ? -7.621 -7.75 -2.303 1 97.19 105 PHE B CA 1
ATOM 2386 C C . PHE B 1 105 ? -6.617 -6.871 -3.041 1 97.19 105 PHE B C 1
ATOM 2388 O O . PHE B 1 105 ? -6.734 -6.672 -4.254 1 97.19 105 PHE B O 1
ATOM 2395 N N . PHE B 1 106 ? -5.602 -6.43 -2.371 1 95.06 106 PHE B N 1
ATOM 2396 C CA . PHE B 1 106 ? -4.672 -5.469 -2.953 1 95.06 106 PHE B CA 1
ATOM 2397 C C . PHE B 1 106 ? -3.773 -6.145 -3.982 1 95.06 106 PHE B C 1
ATOM 2399 O O . PHE B 1 106 ? -3.354 -5.512 -4.957 1 95.06 106 PHE B O 1
ATOM 2406 N N . ARG B 1 107 ? -3.637 -7.402 -3.879 1 92.62 107 ARG B N 1
ATOM 2407 C CA . ARG B 1 107 ? -2.643 -8.062 -4.719 1 92.62 107 ARG B CA 1
ATOM 2408 C C . ARG B 1 107 ? -3.307 -8.797 -5.879 1 92.62 107 ARG B C 1
ATOM 2410 O O . ARG B 1 107 ? -2.717 -8.93 -6.953 1 92.62 107 ARG B O 1
ATOM 2417 N N . GLU B 1 108 ? -4.57 -9.266 -5.668 1 92.19 108 GLU B N 1
ATOM 2418 C CA . GLU B 1 108 ? -5.047 -10.305 -6.57 1 92.19 108 GLU B CA 1
ATOM 2419 C C . GLU B 1 108 ? -6.359 -9.906 -7.234 1 92.19 108 GLU B C 1
ATOM 2421 O O . GLU B 1 108 ? -6.836 -10.586 -8.148 1 92.19 108 GLU B O 1
ATOM 2426 N N . TYR B 1 109 ? -6.969 -8.828 -6.82 1 91.06 109 TYR B N 1
ATOM 2427 C CA . TYR B 1 109 ? -8.328 -8.586 -7.293 1 91.06 109 TYR B CA 1
ATOM 2428 C C . TYR B 1 109 ? -8.352 -8.398 -8.805 1 91.06 109 TYR B C 1
ATOM 2430 O O . TYR B 1 109 ? -9.391 -8.602 -9.445 1 91.06 109 TYR B O 1
ATOM 2438 N N . HIS B 1 110 ? -7.277 -8.07 -9.414 1 89.56 110 HIS B N 1
ATOM 2439 C CA . HIS B 1 110 ? -7.203 -7.867 -10.852 1 89.56 110 HIS B CA 1
ATOM 2440 C C . HIS B 1 110 ? -7.352 -9.188 -11.602 1 89.56 110 HIS B C 1
ATOM 2442 O O . HIS B 1 110 ? -7.555 -9.195 -12.82 1 89.56 110 HIS B O 1
ATOM 2448 N N . ALA B 1 111 ? -7.203 -10.281 -10.914 1 92.5 111 ALA B N 1
ATOM 2449 C CA . ALA B 1 111 ? -7.387 -11.594 -11.523 1 92.5 111 ALA B CA 1
ATOM 2450 C C . ALA B 1 111 ? -8.867 -11.891 -11.75 1 92.5 111 ALA B C 1
ATOM 2452 O O . ALA B 1 111 ? -9.211 -12.836 -12.469 1 92.5 111 ALA B O 1
ATOM 2453 N N . LEU B 1 112 ? -9.75 -11.117 -11.125 1 96.31 112 LEU B N 1
ATOM 2454 C CA . LEU B 1 112 ? -11.18 -11.242 -11.367 1 96.31 112 LEU B CA 1
ATOM 2455 C C . LEU B 1 112 ? -11.531 -10.812 -12.789 1 96.31 112 LEU B C 1
ATOM 2457 O O . LEU B 1 112 ? -10.836 -9.992 -13.383 1 96.31 112 LEU B O 1
ATOM 2461 N N . THR B 1 113 ? -12.594 -11.375 -13.25 1 95.69 113 THR B N 1
ATOM 2462 C CA . THR B 1 113 ? -13.016 -11.055 -14.609 1 95.69 113 THR B CA 1
ATOM 2463 C C . THR B 1 113 ? -14.508 -10.727 -14.656 1 95.69 113 THR B C 1
ATOM 2465 O O . THR B 1 113 ? -15.234 -11 -13.695 1 95.69 113 THR B O 1
ATOM 2468 N N . GLY B 1 114 ? -14.906 -10.078 -15.688 1 96.69 114 GLY B N 1
ATOM 2469 C CA . GLY B 1 114 ? -16.312 -9.828 -15.953 1 96.69 114 GLY B CA 1
ATOM 2470 C C . GLY B 1 114 ? -16.984 -9.008 -14.867 1 96.69 114 GLY B C 1
ATOM 2471 O O . GLY B 1 114 ? -16.438 -8.016 -14.391 1 96.69 114 GLY B O 1
ATOM 2472 N N . GLU B 1 115 ? -18.109 -9.453 -14.508 1 97 115 GLU B N 1
ATOM 2473 C CA . GLU B 1 115 ? -18.969 -8.719 -13.578 1 97 115 GLU B CA 1
ATOM 2474 C C . GLU B 1 115 ? -18.344 -8.672 -12.18 1 97 115 GLU B C 1
ATOM 2476 O O . GLU B 1 115 ? -18.484 -7.676 -11.469 1 97 115 GLU B O 1
ATOM 2481 N N . ARG B 1 116 ? -17.703 -9.727 -11.805 1 96.88 116 ARG B N 1
ATOM 2482 C CA . ARG B 1 116 ? -17.062 -9.766 -10.492 1 96.88 116 ARG B CA 1
ATOM 2483 C C . ARG B 1 116 ? -16.016 -8.68 -10.359 1 96.88 116 ARG B C 1
ATOM 2485 O O . ARG B 1 116 ? -15.953 -7.977 -9.352 1 96.88 116 ARG B O 1
ATOM 2492 N N . ARG B 1 117 ? -15.219 -8.562 -11.383 1 97.06 117 ARG B N 1
ATOM 2493 C CA . ARG B 1 117 ? -14.211 -7.508 -11.414 1 97.06 117 ARG B CA 1
ATOM 2494 C C . ARG B 1 117 ? -14.852 -6.129 -11.336 1 97.06 117 ARG B C 1
ATOM 2496 O O . ARG B 1 117 ? -14.438 -5.285 -10.539 1 97.06 117 ARG B O 1
ATOM 2503 N N . ASP B 1 118 ? -15.891 -5.91 -12.109 1 97.81 118 ASP B N 1
ATOM 2504 C CA . ASP B 1 118 ? -16.562 -4.617 -12.172 1 97.81 118 ASP B CA 1
ATOM 2505 C C . ASP B 1 118 ? -17.156 -4.246 -10.812 1 97.81 118 ASP B C 1
ATOM 2507 O O . ASP B 1 118 ? -17.094 -3.088 -10.391 1 97.81 118 ASP B O 1
ATOM 2511 N N . ARG B 1 119 ? -17.672 -5.23 -10.148 1 97.75 119 ARG B N 1
ATOM 2512 C CA . ARG B 1 119 ? -18.297 -4.996 -8.844 1 97.75 119 ARG B CA 1
ATOM 2513 C C . ARG B 1 119 ? -17.25 -4.602 -7.805 1 97.75 119 A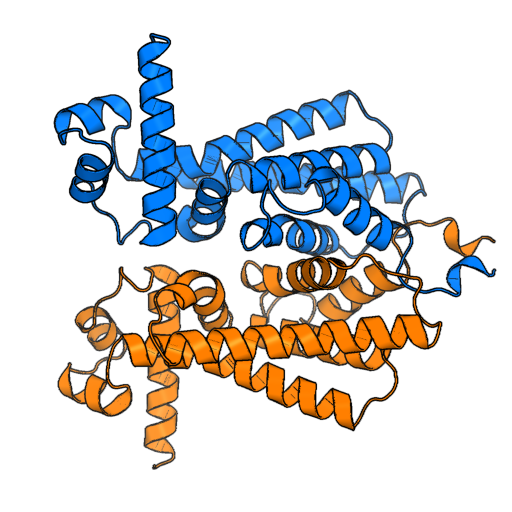RG B C 1
ATOM 2515 O O . ARG B 1 119 ? -17.484 -3.699 -6.996 1 97.75 119 ARG B O 1
ATOM 2522 N N . VAL B 1 120 ? -16.141 -5.242 -7.84 1 98.12 120 VAL B N 1
ATOM 2523 C CA . VAL B 1 120 ? -15.086 -4.949 -6.879 1 98.12 120 VAL B CA 1
ATOM 2524 C C . VAL B 1 120 ? -14.508 -3.562 -7.152 1 98.12 120 VAL B C 1
ATOM 2526 O O . VAL B 1 120 ? -14.289 -2.781 -6.223 1 98.12 120 VAL B O 1
ATOM 2529 N N . ILE B 1 121 ? -14.359 -3.229 -8.422 1 97.31 121 ILE B N 1
ATOM 2530 C CA . ILE B 1 121 ? -13.852 -1.916 -8.805 1 97.31 121 ILE B CA 1
ATOM 2531 C C . ILE B 1 121 ? -14.844 -0.835 -8.375 1 97.31 121 ILE B C 1
ATOM 2533 O O . ILE B 1 121 ? -14.445 0.178 -7.793 1 97.31 121 ILE B O 1
ATOM 2537 N N . ALA B 1 122 ? -16.078 -1.061 -8.602 1 98.19 122 ALA B N 1
ATOM 2538 C CA . ALA B 1 122 ? -17.125 -0.099 -8.234 1 98.19 122 ALA B CA 1
ATOM 2539 C C . ALA B 1 122 ? -17.172 0.097 -6.719 1 98.19 122 ALA B C 1
ATOM 2541 O O . ALA B 1 122 ? -17.344 1.219 -6.238 1 98.19 122 ALA B O 1
ATOM 2542 N N . ALA B 1 123 ? -17.031 -0.993 -5.98 1 98.38 123 ALA B N 1
ATOM 2543 C CA . ALA B 1 123 ? -17.062 -0.915 -4.523 1 98.38 123 ALA B CA 1
ATOM 2544 C C . ALA B 1 123 ? -15.859 -0.131 -4 1 98.38 123 ALA B C 1
ATOM 2546 O O . ALA B 1 123 ? -15.984 0.657 -3.061 1 98.38 123 ALA B O 1
ATOM 2547 N N . ARG B 1 124 ? -14.719 -0.377 -4.59 1 98.06 124 ARG B N 1
ATOM 2548 C CA . ARG B 1 124 ? -13.516 0.358 -4.223 1 98.06 124 ARG B CA 1
ATOM 2549 C C . ARG B 1 124 ? -13.68 1.85 -4.492 1 98.06 124 ARG B C 1
ATOM 2551 O O . ARG B 1 124 ? -13.336 2.68 -3.648 1 98.06 124 ARG B O 1
ATOM 2558 N N . GLU B 1 125 ? -14.219 2.193 -5.637 1 98.12 125 GLU B N 1
ATOM 2559 C CA . GLU B 1 125 ? -14.438 3.588 -6.008 1 98.12 125 GLU B CA 1
ATOM 2560 C C . GLU B 1 125 ? -15.453 4.254 -5.082 1 98.12 125 GLU B C 1
ATOM 2562 O O . GLU B 1 125 ? -15.289 5.422 -4.715 1 98.12 125 GLU B O 1
ATOM 2567 N N . ARG B 1 126 ? -16.438 3.479 -4.766 1 98.56 126 ARG B N 1
ATOM 2568 C CA . ARG B 1 126 ? -17.438 3.994 -3.834 1 98.56 126 ARG B CA 1
ATOM 2569 C C . ARG B 1 126 ? -16.812 4.312 -2.48 1 98.56 126 ARG B C 1
ATOM 2571 O O . ARG B 1 126 ? -17.094 5.355 -1.89 1 98.56 126 ARG B O 1
ATOM 2578 N N . TYR B 1 127 ? -16 3.455 -2.016 1 98.75 127 TYR B N 1
ATOM 2579 C CA . TYR B 1 127 ? -15.359 3.682 -0.728 1 98.75 127 TYR B CA 1
ATOM 2580 C C . TYR B 1 127 ? -14.461 4.914 -0.777 1 98.75 127 TYR B C 1
ATOM 2582 O O . TYR B 1 127 ? -14.492 5.746 0.132 1 98.75 127 TYR B O 1
ATOM 2590 N N . GLU B 1 128 ? -13.672 5.02 -1.85 1 98.62 128 GLU B N 1
ATOM 2591 C CA . GLU B 1 128 ? -12.844 6.203 -2.035 1 98.62 128 GLU B CA 1
ATOM 2592 C C . GLU B 1 128 ? -13.688 7.473 -2.082 1 98.62 128 GLU B C 1
ATOM 2594 O O . GLU B 1 128 ? -13.289 8.516 -1.551 1 98.62 128 GLU B O 1
ATOM 2599 N N . ALA B 1 129 ? -14.836 7.426 -2.656 1 98.69 129 ALA B N 1
ATOM 2600 C CA . ALA B 1 129 ? -15.734 8.578 -2.766 1 98.69 129 ALA B CA 1
ATOM 2601 C C . ALA B 1 129 ? -16.188 9.047 -1.389 1 98.69 129 ALA B C 1
ATOM 2603 O O . ALA B 1 129 ? -16.375 10.25 -1.168 1 98.69 129 ALA B O 1
ATOM 2604 N N . HIS B 1 130 ? -16.344 8.086 -0.455 1 98.75 130 HIS B N 1
ATOM 2605 C CA . HIS B 1 130 ? -16.719 8.484 0.9 1 98.75 130 HIS B CA 1
ATOM 2606 C C . HIS B 1 130 ? -15.648 9.359 1.53 1 98.75 130 HIS B C 1
ATOM 2608 O O . HIS B 1 130 ? -15.961 10.367 2.178 1 98.75 130 HIS B O 1
ATOM 2614 N N . TRP B 1 131 ? -14.414 9.047 1.319 1 98.81 131 TRP B N 1
ATOM 2615 C CA . TRP B 1 131 ? -13.305 9.867 1.804 1 98.81 131 TRP B CA 1
ATOM 2616 C C . TRP B 1 131 ? -13.281 11.219 1.104 1 98.81 131 TRP B C 1
ATOM 2618 O O . TRP B 1 131 ? -13.18 12.258 1.757 1 98.81 131 TRP B O 1
ATOM 2628 N N . ARG B 1 132 ? -13.391 11.156 -0.21 1 98.69 132 ARG B N 1
ATOM 2629 C CA . ARG B 1 132 ? -13.367 12.375 -1.009 1 98.69 132 ARG B CA 1
ATOM 2630 C C . ARG B 1 132 ? -14.484 13.328 -0.592 1 98.69 132 ARG B C 1
ATOM 2632 O O . ARG B 1 132 ? -14.266 14.531 -0.465 1 98.69 132 ARG B O 1
ATOM 2639 N N . ASN B 1 133 ? -15.641 12.758 -0.388 1 98.5 133 ASN B N 1
ATOM 2640 C CA . ASN B 1 133 ? -16.781 13.57 -0.003 1 98.5 133 ASN B CA 1
ATOM 2641 C C . ASN B 1 133 ? -16.578 14.242 1.353 1 98.5 133 ASN B C 1
ATOM 2643 O O . ASN B 1 133 ? -16.938 15.398 1.543 1 98.5 133 ASN B O 1
ATOM 2647 N N . ALA B 1 134 ? -16.031 13.539 2.275 1 98.62 134 ALA B N 1
ATOM 2648 C CA . ALA B 1 134 ? -15.742 14.117 3.588 1 98.62 134 ALA B CA 1
ATOM 2649 C C . ALA B 1 134 ? -14.711 15.234 3.482 1 98.62 134 ALA B C 1
ATOM 2651 O O . ALA B 1 134 ? -14.875 16.297 4.086 1 98.62 134 ALA B O 1
ATOM 2652 N N . LEU B 1 135 ? -13.656 15.039 2.695 1 98.69 135 LEU B N 1
ATOM 2653 C CA . LEU B 1 135 ? -12.617 16.047 2.498 1 98.69 135 LEU B CA 1
ATOM 2654 C C . LEU B 1 135 ? -13.188 17.281 1.813 1 98.69 135 LEU B C 1
ATOM 2656 O O . LEU B 1 135 ? -12.945 18.406 2.256 1 98.69 135 LEU B O 1
ATOM 2660 N N . ASP B 1 136 ? -13.977 17.031 0.758 1 98.44 136 ASP B N 1
ATOM 2661 C CA . ASP B 1 136 ? -14.57 18.125 0.002 1 98.44 136 ASP B CA 1
ATOM 2662 C C . ASP B 1 136 ? -15.523 18.953 0.872 1 98.44 136 ASP B C 1
ATOM 2664 O O . ASP B 1 136 ? -15.539 20.172 0.802 1 98.44 136 ASP B O 1
ATOM 2668 N N . GLN B 1 137 ? -16.297 18.25 1.646 1 98.38 137 GLN B N 1
ATOM 2669 C CA . GLN B 1 137 ? -17.203 18.953 2.559 1 98.38 137 GLN B CA 1
ATOM 2670 C C . GLN B 1 137 ? -16.422 19.781 3.574 1 98.38 137 GLN B C 1
ATOM 2672 O O . GLN B 1 137 ? -16.812 20.906 3.879 1 98.38 137 GLN B O 1
ATOM 2677 N N . GLY B 1 138 ? -15.352 19.203 4.141 1 98.31 138 GLY B N 1
ATOM 2678 C CA . GLY B 1 138 ? -14.523 19.953 5.066 1 98.31 138 GLY B CA 1
ATOM 2679 C C . GLY B 1 138 ? -13.953 21.219 4.465 1 98.31 138 GLY B C 1
ATOM 2680 O O . GLY B 1 138 ? -13.867 22.25 5.133 1 98.31 138 GLY B O 1
ATOM 2681 N N . VAL B 1 139 ? -13.547 21.125 3.209 1 98.19 139 VAL B N 1
ATOM 2682 C CA . VAL B 1 139 ? -13.031 22.297 2.506 1 98.19 139 VAL B CA 1
ATOM 2683 C C . VAL B 1 139 ? -14.156 23.312 2.297 1 98.19 139 VAL B C 1
ATOM 2685 O O . VAL B 1 139 ? -13.992 24.5 2.578 1 98.19 139 VAL B O 1
ATOM 2688 N N . ARG B 1 140 ? -15.281 22.828 1.881 1 97.56 140 ARG B N 1
ATOM 2689 C CA . ARG B 1 140 ? -16.438 23.703 1.633 1 97.56 140 ARG B CA 1
ATOM 2690 C C . ARG B 1 140 ? -16.875 24.406 2.914 1 97.56 140 ARG B C 1
ATOM 2692 O O . ARG B 1 140 ? -17.25 25.578 2.889 1 97.56 140 ARG B O 1
ATOM 2699 N N . ASP B 1 141 ? -16.781 23.703 4.031 1 97.06 141 ASP B N 1
ATOM 2700 C CA . ASP B 1 141 ? -17.234 24.219 5.32 1 97.06 141 ASP B CA 1
ATOM 2701 C C . ASP B 1 141 ? -16.172 25.125 5.953 1 97.06 141 ASP B C 1
ATOM 2703 O O . ASP B 1 141 ? -16.406 25.703 7.012 1 97.06 141 ASP B O 1
ATOM 2707 N N . GLY B 1 142 ? -15.062 25.188 5.391 1 96.88 142 GLY B N 1
ATOM 2708 C CA . GLY B 1 142 ? -13.992 26.016 5.914 1 96.88 142 GLY B CA 1
ATOM 2709 C C . GLY B 1 142 ? -13.211 25.359 7.035 1 96.88 142 GLY B C 1
ATOM 2710 O O . GLY B 1 142 ? -12.391 26.016 7.691 1 96.88 142 GLY B O 1
ATOM 2711 N N . GLN B 1 143 ? -13.477 24.094 7.254 1 97.12 143 GLN B N 1
ATOM 2712 C CA . GLN B 1 143 ? -12.75 23.328 8.258 1 97.12 143 GLN B CA 1
ATOM 2713 C C . GLN B 1 143 ? -11.344 22.984 7.781 1 97.12 143 GLN B C 1
ATOM 2715 O O . GLN B 1 143 ? -10.398 22.984 8.57 1 97.12 143 GLN B O 1
ATOM 2720 N N . PHE B 1 144 ? -11.281 22.656 6.512 1 98.06 144 PHE B N 1
ATOM 2721 C CA . PHE B 1 144 ? -10 22.312 5.895 1 98.06 144 PHE B CA 1
ATOM 2722 C C . PHE B 1 144 ? -9.602 23.359 4.863 1 98.06 144 PHE B C 1
ATOM 2724 O O . PHE B 1 144 ? -10.461 24 4.25 1 98.06 144 PHE B O 1
ATOM 2731 N N . ARG B 1 145 ? -8.328 23.547 4.695 1 97.44 145 ARG B N 1
ATOM 2732 C CA . ARG B 1 145 ? -7.824 24.344 3.578 1 97.44 145 ARG B CA 1
ATOM 2733 C C . ARG B 1 145 ? -8.031 23.609 2.254 1 97.44 145 ARG B C 1
ATOM 2735 O O . ARG B 1 145 ? -8.258 22.391 2.232 1 97.44 145 ARG B O 1
ATOM 2742 N N . PRO B 1 146 ? -7.945 24.328 1.146 1 97.69 146 PRO B N 1
ATOM 2743 C CA . PRO B 1 146 ? -7.992 23.625 -0.136 1 97.69 146 PRO B CA 1
ATOM 2744 C C . PRO B 1 146 ? -6.949 22.516 -0.237 1 97.69 146 PRO B C 1
ATOM 2746 O O . PRO B 1 146 ? -5.805 22.703 0.177 1 97.69 146 PRO B O 1
ATOM 2749 N N . LEU B 1 147 ? -7.355 21.422 -0.696 1 98 147 LEU B N 1
ATOM 2750 C CA . LEU B 1 147 ? -6.492 20.25 -0.754 1 98 147 LEU B CA 1
ATOM 2751 C C . LEU B 1 147 ? -6.246 19.828 -2.197 1 98 147 LEU B C 1
ATOM 2753 O O . LEU B 1 147 ? -7.125 19.969 -3.051 1 98 147 LEU B O 1
ATOM 2757 N N . PRO B 1 148 ? -5.035 19.297 -2.434 1 97.31 148 PRO B N 1
ATOM 2758 C CA . PRO B 1 148 ? -4.801 18.734 -3.766 1 97.31 148 PRO B CA 1
ATOM 2759 C C . PRO B 1 148 ? -5.805 17.641 -4.129 1 97.31 148 PRO B C 1
ATOM 2761 O O . PRO B 1 148 ? -6.215 16.859 -3.264 1 97.31 148 PRO B O 1
ATOM 2764 N N . THR B 1 149 ? -6.109 17.516 -5.434 1 94.62 149 THR B N 1
ATOM 2765 C CA . THR B 1 149 ? -7.102 16.562 -5.934 1 94.62 149 THR B CA 1
ATOM 2766 C C . THR B 1 149 ? -6.719 15.141 -5.555 1 94.62 149 THR B C 1
ATOM 2768 O O . THR B 1 149 ? -7.582 14.328 -5.203 1 94.62 149 THR B O 1
ATOM 2771 N N . LEU B 1 150 ? -5.434 14.805 -5.504 1 97 150 LEU B N 1
ATOM 2772 C CA . LEU B 1 150 ? -4.973 13.438 -5.285 1 97 150 LEU B CA 1
ATOM 2773 C C . LEU B 1 150 ? -4.738 13.172 -3.803 1 97 150 LEU B C 1
ATOM 2775 O O . LEU B 1 150 ? -4.273 12.094 -3.428 1 97 150 LEU B O 1
ATOM 2779 N N . MET B 1 151 ? -5.113 14.141 -2.928 1 97.75 151 MET B N 1
ATOM 2780 C CA . MET B 1 151 ? -4.84 13.961 -1.504 1 97.75 151 MET B CA 1
ATOM 2781 C C . MET B 1 151 ? -5.59 12.758 -0.949 1 97.75 151 MET B C 1
ATOM 2783 O O . MET B 1 151 ? -5.086 12.062 -0.064 1 97.75 151 MET B O 1
ATOM 2787 N N . VAL B 1 152 ? -6.789 12.484 -1.54 1 98.38 152 VAL B N 1
ATOM 2788 C CA . VAL B 1 152 ? -7.57 11.336 -1.087 1 98.38 152 VAL B CA 1
ATOM 2789 C C . VAL B 1 152 ? -6.773 10.047 -1.312 1 98.38 152 VAL B C 1
ATOM 2791 O O . VAL B 1 152 ? -6.797 9.141 -0.476 1 98.38 152 VAL B O 1
ATOM 2794 N N . LYS B 1 153 ? -5.996 9.922 -2.395 1 97.94 153 LYS B N 1
ATOM 2795 C CA . LYS B 1 153 ? -5.148 8.766 -2.676 1 97.94 153 LYS B CA 1
ATOM 2796 C C . LYS B 1 153 ? -3.998 8.672 -1.678 1 97.94 153 LYS B C 1
ATOM 2798 O O . LYS B 1 153 ? -3.643 7.578 -1.23 1 97.94 153 LYS B O 1
ATOM 2803 N N . GLY B 1 154 ? -3.453 9.859 -1.362 1 98.44 154 GLY B N 1
ATOM 2804 C CA . GLY B 1 154 ? -2.387 9.891 -0.374 1 98.44 154 GLY B CA 1
ATOM 2805 C C . GLY B 1 154 ? -2.836 9.438 1.003 1 98.44 154 GLY B C 1
ATOM 2806 O O . GLY B 1 154 ? -2.148 8.656 1.658 1 98.44 154 GLY B O 1
ATOM 2807 N N . LEU B 1 155 ? -4.008 9.914 1.407 1 98.69 155 LEU B N 1
ATOM 2808 C CA . LEU B 1 155 ? -4.547 9.531 2.709 1 98.69 155 LEU B CA 1
ATOM 2809 C C . LEU B 1 155 ? -4.879 8.047 2.748 1 98.69 155 LEU B C 1
ATOM 2811 O O . LEU B 1 155 ? -4.488 7.344 3.684 1 98.69 155 LEU B O 1
ATOM 2815 N N . LEU B 1 156 ? -5.547 7.617 1.755 1 98.56 156 LEU B N 1
ATOM 2816 C CA . LEU B 1 156 ? -5.879 6.195 1.7 1 98.56 156 LEU B CA 1
ATOM 2817 C C . LEU B 1 156 ? -4.613 5.344 1.664 1 98.56 156 LEU B C 1
ATOM 2819 O O . LEU B 1 156 ? -4.57 4.27 2.264 1 98.56 156 LEU B O 1
ATOM 2823 N N . GLY B 1 157 ? -3.58 5.844 0.953 1 98.5 157 GLY B N 1
ATOM 2824 C CA . GLY B 1 157 ? -2.305 5.145 0.96 1 98.5 157 GLY B CA 1
ATOM 2825 C C . GLY B 1 157 ? -1.704 5.012 2.348 1 98.5 157 GLY B C 1
ATOM 2826 O O . GLY B 1 157 ? -1.207 3.947 2.717 1 98.5 157 GLY B O 1
ATOM 2827 N N . MET B 1 158 ? -1.759 6.086 3.131 1 98.62 158 MET B N 1
ATOM 2828 C CA . MET B 1 158 ? -1.255 6.117 4.5 1 98.62 158 MET B CA 1
ATOM 2829 C C . MET B 1 158 ? -1.926 5.047 5.352 1 98.62 158 MET B C 1
ATOM 2831 O O . MET B 1 158 ? -1.266 4.375 6.148 1 98.62 158 MET B O 1
ATOM 2835 N N . PHE B 1 159 ? -3.199 4.801 5.117 1 98.69 159 PHE B N 1
ATOM 2836 C CA . PHE B 1 159 ? -3.955 3.879 5.957 1 98.69 159 PHE B CA 1
ATOM 2837 C C . PHE B 1 159 ? -3.953 2.477 5.363 1 98.69 159 PHE B C 1
ATOM 2839 O O . PHE B 1 159 ? -3.709 1.497 6.07 1 98.69 159 PHE B O 1
ATOM 2846 N N . ASN B 1 160 ? -4.184 2.344 4.074 1 98.25 160 ASN B N 1
ATOM 2847 C CA . ASN B 1 160 ? -4.254 1.04 3.422 1 98.25 160 ASN B CA 1
ATOM 2848 C C . ASN B 1 160 ? -2.928 0.293 3.518 1 98.25 160 ASN B C 1
ATOM 2850 O O . ASN B 1 160 ? -2.908 -0.933 3.639 1 98.25 160 ASN B O 1
ATOM 2854 N N . TYR B 1 161 ? -1.881 1.021 3.469 1 97.19 161 TYR B N 1
ATOM 2855 C CA . TYR B 1 161 ? -0.557 0.41 3.479 1 97.19 161 TYR B CA 1
ATOM 2856 C C . 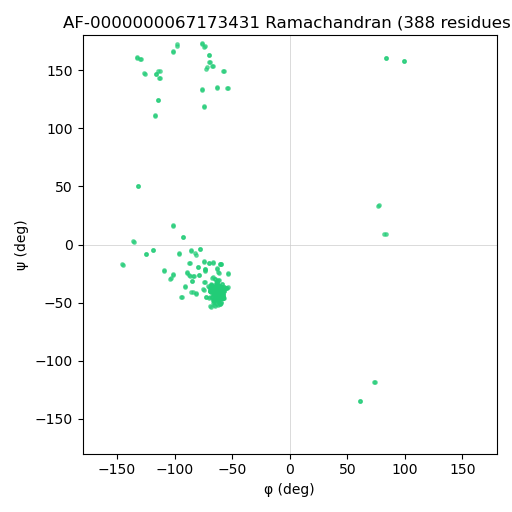TYR B 1 161 ? -0.334 -0.387 4.758 1 97.19 161 TYR B C 1
ATOM 2858 O O . TYR B 1 161 ? 0.558 -1.237 4.82 1 97.19 161 TYR B O 1
ATOM 2866 N N . SER B 1 162 ? -1.142 -0.173 5.801 1 97.56 162 SER B N 1
ATOM 2867 C CA . SER B 1 162 ? -0.97 -0.823 7.094 1 97.56 162 SER B CA 1
ATOM 2868 C C . SER B 1 162 ? -1.226 -2.324 7 1 97.56 162 SER B C 1
ATOM 2870 O O . SER B 1 162 ? -0.84 -3.082 7.891 1 97.56 162 SER B O 1
ATOM 2872 N N . TYR B 1 163 ? -1.858 -2.766 5.91 1 96.25 163 TYR B N 1
ATOM 2873 C CA . TYR B 1 163 ? -2.096 -4.195 5.762 1 96.25 163 TYR B CA 1
ATOM 2874 C C . TYR B 1 163 ? -0.783 -4.969 5.754 1 96.25 163 TYR B C 1
ATOM 2876 O O . TYR B 1 163 ? -0.762 -6.172 6.031 1 96.25 163 TYR B O 1
ATOM 2884 N N . LEU B 1 164 ? 0.31 -4.277 5.535 1 94.62 164 LEU B N 1
ATOM 2885 C CA . LEU B 1 164 ? 1.612 -4.922 5.418 1 94.62 164 LEU B CA 1
ATOM 2886 C C . LEU B 1 164 ? 2.264 -5.094 6.785 1 94.62 164 LEU B C 1
ATOM 2888 O O . LEU B 1 164 ? 3.213 -5.867 6.934 1 94.62 164 LEU B O 1
ATOM 2892 N N . TRP B 1 165 ? 1.766 -4.367 7.84 1 94.81 165 TRP B N 1
ATOM 2893 C CA . TRP B 1 165 ? 2.584 -4.41 9.047 1 94.81 165 TRP B CA 1
ATOM 2894 C C . TRP B 1 165 ? 1.71 -4.379 10.297 1 94.81 165 TRP B C 1
ATOM 2896 O O . TRP B 1 165 ? 2.176 -4.688 11.391 1 94.81 165 TRP B O 1
ATOM 2906 N N . LEU B 1 166 ? 0.436 -3.979 10.172 1 96.56 166 LEU B N 1
ATOM 2907 C CA . LEU B 1 166 ? -0.401 -3.748 11.344 1 96.56 166 LEU B CA 1
ATOM 2908 C C . LEU B 1 166 ? -0.862 -5.07 11.953 1 96.56 166 LEU B C 1
ATOM 2910 O O . LEU B 1 166 ? -1.296 -5.973 11.227 1 96.56 166 LEU B O 1
ATOM 2914 N N . THR B 1 167 ? -0.735 -5.137 13.242 1 92.62 167 THR B N 1
ATOM 2915 C CA . THR B 1 167 ? -1.208 -6.301 13.984 1 92.62 167 THR B CA 1
ATOM 2916 C C . THR B 1 167 ? -2.082 -5.871 15.156 1 92.62 167 THR B C 1
ATOM 2918 O O . THR B 1 167 ? -2.008 -4.727 15.609 1 92.62 167 THR B O 1
ATOM 2921 N N . LEU B 1 168 ? -2.893 -6.82 15.625 1 91.94 168 LEU B N 1
ATOM 2922 C CA . LEU B 1 168 ? -3.814 -6.539 16.719 1 91.94 168 LEU B CA 1
ATOM 2923 C C . LEU B 1 168 ? -3.09 -6.566 18.062 1 91.94 168 LEU B C 1
ATOM 2925 O O . LEU B 1 168 ? -3.561 -5.977 19.047 1 91.94 168 LEU B O 1
ATOM 2929 N N . ASP B 1 169 ? -1.967 -7.184 18.078 1 90.81 169 ASP B N 1
ATOM 2930 C CA . ASP B 1 169 ? -1.297 -7.414 19.359 1 90.81 169 ASP B CA 1
ATOM 2931 C C . ASP B 1 169 ? -0.165 -6.414 19.578 1 90.81 169 ASP B C 1
ATOM 2933 O O . ASP B 1 169 ? 0.677 -6.602 20.453 1 90.81 169 ASP B O 1
ATOM 2937 N N . GLY B 1 170 ? -0.149 -5.355 18.844 1 90.44 170 GLY B N 1
ATOM 2938 C CA . GLY B 1 170 ? 0.865 -4.332 19.047 1 90.44 170 GLY B CA 1
ATOM 2939 C C . GLY B 1 170 ? 0.611 -3.461 20.266 1 90.44 170 GLY B C 1
ATOM 2940 O O . GLY B 1 170 ? -0.438 -3.57 20.891 1 90.44 170 GLY B O 1
ATOM 2941 N N . PRO B 1 171 ? 1.55 -2.629 20.562 1 91.88 171 PRO B N 1
ATOM 2942 C CA . PRO B 1 171 ? 1.441 -1.787 21.75 1 91.88 171 PRO B CA 1
ATOM 2943 C C . PRO B 1 171 ? 0.294 -0.782 21.672 1 91.88 171 PRO B C 1
ATOM 2945 O O . PRO B 1 171 ? -0.251 -0.37 22.703 1 91.88 171 PRO B O 1
ATOM 2948 N N . GLU B 1 172 ? -0.019 -0.385 20.5 1 96.25 172 GLU B N 1
ATOM 2949 C CA . GLU B 1 172 ? -1.126 0.538 20.266 1 96.25 172 GLU B CA 1
ATOM 2950 C C . GLU B 1 172 ? -2.256 -0.141 19.484 1 96.25 172 GLU B C 1
ATOM 2952 O O . GLU B 1 172 ? -2.008 -0.972 18.609 1 96.25 172 GLU B O 1
ATOM 2957 N N . SER B 1 173 ? -3.518 0.249 19.859 1 97.56 173 SER B N 1
ATOM 2958 C CA . SER B 1 173 ? -4.645 -0.279 19.094 1 97.56 173 SER B CA 1
ATOM 2959 C C . SER B 1 173 ? -4.68 0.305 17.688 1 97.56 173 SER B C 1
ATOM 2961 O O . SER B 1 173 ? -4.145 1.388 17.438 1 97.56 173 SER B O 1
ATOM 2963 N N . PRO B 1 174 ? -5.34 -0.45 16.781 1 98.31 174 PRO B N 1
ATOM 2964 C CA . PRO B 1 174 ? -5.5 0.106 15.43 1 98.31 174 PRO B CA 1
ATOM 2965 C C . PRO B 1 174 ? -6.172 1.477 15.43 1 98.31 174 PRO B C 1
ATOM 2967 O O . PRO B 1 174 ? -5.801 2.352 14.648 1 98.31 174 PRO B O 1
ATOM 2970 N N . GLU B 1 175 ? -7.145 1.668 16.328 1 98.31 175 GLU B N 1
ATOM 2971 C CA . GLU B 1 175 ? -7.848 2.945 16.422 1 98.31 175 GLU B CA 1
ATOM 2972 C C . GLU B 1 175 ? -6.918 4.055 16.906 1 98.31 175 GLU B C 1
ATOM 2974 O O . GLU B 1 175 ? -6.98 5.184 16.406 1 98.31 175 GLU B O 1
ATOM 2979 N N . ASP B 1 176 ? -6.039 3.725 17.859 1 98.38 176 ASP B N 1
ATOM 2980 C CA . ASP B 1 176 ? -5.078 4.711 18.344 1 98.38 176 ASP B CA 1
ATOM 2981 C C . ASP B 1 176 ? -4.121 5.129 17.219 1 98.38 176 ASP B C 1
ATOM 2983 O O . ASP B 1 176 ? -3.82 6.312 17.062 1 98.38 176 ASP B O 1
ATOM 2987 N N . ILE B 1 177 ? -3.658 4.219 16.453 1 98.56 177 ILE B N 1
ATOM 2988 C CA . ILE B 1 177 ? -2.756 4.488 15.336 1 98.56 177 ILE B CA 1
ATOM 2989 C C . ILE B 1 177 ? -3.467 5.348 14.289 1 98.56 177 ILE B C 1
ATOM 2991 O O . ILE B 1 177 ? -2.898 6.316 13.781 1 98.56 177 ILE B O 1
ATOM 2995 N N . ALA B 1 178 ? -4.762 4.996 14 1 98.75 178 ALA B N 1
ATOM 2996 C CA . ALA B 1 178 ? -5.559 5.777 13.062 1 98.75 178 ALA B CA 1
ATOM 2997 C C . ALA B 1 178 ? -5.664 7.234 13.508 1 98.75 178 ALA B C 1
ATOM 2999 O O . ALA B 1 178 ? -5.496 8.148 12.703 1 98.75 178 ALA B O 1
ATOM 3000 N N . ASP B 1 179 ? -5.93 7.414 14.812 1 98.69 179 ASP B N 1
ATOM 3001 C CA . ASP B 1 179 ? -6.059 8.758 15.359 1 98.69 179 ASP B CA 1
ATOM 3002 C C . ASP B 1 179 ? -4.742 9.523 15.258 1 98.69 179 ASP B C 1
ATOM 3004 O O . ASP B 1 179 ? -4.734 10.711 14.906 1 98.69 179 ASP B O 1
ATOM 3008 N N . GLU B 1 180 ? -3.67 8.875 15.531 1 98.38 180 GLU B N 1
ATOM 3009 C CA . GLU B 1 180 ? -2.359 9.516 15.477 1 98.38 180 GLU B CA 1
ATOM 3010 C C . GLU B 1 180 ? -2.02 9.953 14.055 1 98.38 180 GLU B C 1
ATOM 3012 O O . GLU B 1 180 ? -1.535 11.07 13.844 1 98.38 180 GLU B O 1
ATOM 3017 N N . PHE B 1 181 ? -2.26 9.062 13.102 1 98.69 181 PHE B N 1
ATOM 3018 C CA . PHE B 1 181 ? -2.02 9.406 11.703 1 98.69 181 PHE B CA 1
ATOM 3019 C C . PHE B 1 181 ? -2.883 10.594 11.281 1 98.69 181 PHE B C 1
ATOM 3021 O O . PHE B 1 181 ? -2.373 11.578 10.75 1 98.69 181 PHE B O 1
ATOM 3028 N N . LEU B 1 182 ? -4.156 10.477 11.562 1 98.62 182 LEU B N 1
ATOM 3029 C CA . LEU B 1 182 ? -5.078 11.508 11.109 1 98.62 182 LEU B CA 1
ATOM 3030 C C . LEU B 1 182 ? -4.801 12.836 11.812 1 98.62 182 LEU B C 1
ATOM 3032 O O . LEU B 1 182 ? -4.84 13.891 11.18 1 98.62 182 LEU B O 1
ATOM 3036 N N . ASP B 1 183 ? -4.469 12.828 13.148 1 97.81 183 ASP B N 1
ATOM 3037 C CA . ASP B 1 183 ? -4.133 14.047 13.875 1 97.81 183 ASP B CA 1
ATOM 3038 C C . ASP B 1 183 ? -2.945 14.758 13.227 1 97.81 183 ASP B C 1
ATOM 3040 O O . ASP B 1 183 ? -2.943 15.984 13.102 1 97.81 183 ASP B O 1
ATOM 3044 N N . THR B 1 184 ? -1.989 13.984 12.852 1 97.69 184 THR B N 1
ATOM 3045 C CA . THR B 1 184 ? -0.799 14.562 12.234 1 97.69 184 THR B CA 1
ATOM 3046 C C . THR B 1 184 ? -1.146 15.234 10.914 1 97.69 184 THR B C 1
ATOM 3048 O O . THR B 1 184 ? -0.698 16.359 10.641 1 97.69 184 THR B O 1
ATOM 3051 N N . VAL B 1 185 ? -2.002 14.641 10.078 1 97.88 185 VAL B N 1
ATOM 3052 C CA . VAL B 1 185 ? -2.346 15.195 8.773 1 97.88 185 VAL B CA 1
ATOM 3053 C C . VAL B 1 185 ? -3.271 16.391 8.945 1 97.88 185 VAL B C 1
ATOM 3055 O O . VAL B 1 185 ? -3.197 17.359 8.18 1 97.88 185 VAL B O 1
ATOM 3058 N N . LEU B 1 186 ? -4.105 16.344 10 1 97.5 186 LEU B N 1
ATOM 3059 C CA . LEU B 1 186 ? -5.035 17.438 10.258 1 97.5 186 LEU B CA 1
ATOM 3060 C C . LEU B 1 186 ? -4.297 18.672 10.781 1 97.5 186 LEU B C 1
ATOM 3062 O O . LEU B 1 186 ? -4.504 19.781 10.289 1 97.5 186 LEU B O 1
ATOM 3066 N N . VAL B 1 187 ? -3.379 18.484 11.734 1 95.81 187 VAL B N 1
ATOM 3067 C CA . VAL B 1 187 ? -2.746 19.578 12.453 1 95.81 187 VAL B CA 1
ATOM 3068 C C . VAL B 1 187 ? -1.47 20 11.734 1 95.81 187 VAL B C 1
ATOM 3070 O O . VAL B 1 187 ? -1.123 21.188 11.711 1 95.81 187 VAL B O 1
ATOM 3073 N N . GLY B 1 188 ? -0.763 19 11.156 1 96.81 188 GLY B N 1
ATOM 3074 C CA . GLY B 1 188 ? 0.525 19.25 10.531 1 96.81 188 GLY B CA 1
ATOM 3075 C C . GLY B 1 188 ? 1.701 18.891 11.422 1 96.81 188 GLY B C 1
ATOM 3076 O O . GLY B 1 188 ? 1.577 18.891 12.641 1 96.81 188 GLY B O 1
ATOM 3077 N N . MET B 1 189 ? 2.826 18.656 10.844 1 96.44 189 MET B N 1
ATOM 3078 C CA . MET B 1 189 ? 4.039 18.281 11.562 1 96.44 189 MET B CA 1
ATOM 3079 C C . MET B 1 189 ? 4.801 19.531 12.023 1 96.44 189 MET B C 1
ATOM 3081 O O . MET B 1 189 ? 5.559 19.469 12.992 1 96.44 189 MET B O 1
ATOM 3085 N N . ASN B 1 190 ? 4.613 20.609 11.289 1 95.06 190 ASN B N 1
ATOM 3086 C CA . ASN B 1 190 ? 5.395 21.797 11.594 1 95.06 190 ASN B CA 1
ATOM 3087 C C . ASN B 1 190 ? 5.086 22.344 12.992 1 95.06 190 ASN B C 1
ATOM 3089 O O . ASN B 1 190 ? 3.926 22.359 13.406 1 95.06 190 ASN B O 1
ATOM 3093 N N . ALA B 1 191 ? 6.094 22.703 13.758 1 87.19 191 ALA B N 1
ATOM 3094 C CA . ALA B 1 191 ? 5.922 23.281 15.086 1 87.19 191 ALA B CA 1
ATOM 3095 C C . ALA B 1 191 ? 5.32 24.672 15.008 1 87.19 191 ALA B C 1
ATOM 3097 O O . ALA B 1 191 ? 4.57 25.094 15.898 1 87.19 191 ALA B O 1
ATOM 3098 N N . ASP B 1 192 ? 5.949 25.688 14.164 1 68 192 ASP B N 1
ATOM 3099 C CA . ASP B 1 192 ? 5.562 27.094 14.156 1 68 192 ASP B CA 1
ATOM 3100 C C . ASP B 1 192 ? 4.117 27.266 13.695 1 68 192 ASP B C 1
ATOM 3102 O O . ASP B 1 192 ? 3.564 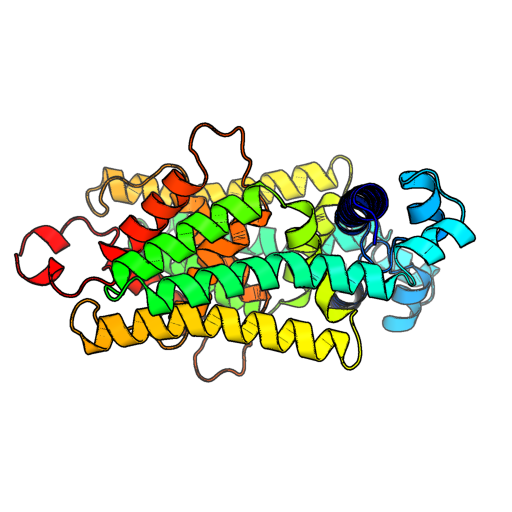28.359 13.766 1 68 192 ASP B O 1
ATOM 3106 N N . GLY B 1 193 ? 3.504 26.609 13.078 1 53.31 193 GLY B N 1
ATOM 3107 C CA . GLY B 1 193 ? 2.178 27.031 12.656 1 53.31 193 GLY B CA 1
ATOM 3108 C C . GLY B 1 193 ? 1.29 27.453 13.805 1 53.31 193 GLY B C 1
ATOM 3109 O O . GLY B 1 193 ? 0.108 27.75 13.617 1 53.31 193 GLY B O 1
ATOM 3110 N N . LEU B 1 194 ? 1.509 27 15.016 1 42.72 194 LEU B N 1
ATOM 3111 C CA . LEU B 1 194 ? 0.73 27.547 16.109 1 42.72 194 LEU B CA 1
ATOM 3112 C C . LEU B 1 194 ? 1.083 29.016 16.344 1 42.72 194 LEU B C 1
ATOM 3114 O O . LEU B 1 194 ? 0.403 29.703 17.109 1 42.72 194 LEU B O 1
ATOM 3118 N N . ARG B 1 195 ? 2.271 29.5 16.047 1 37.78 195 ARG B N 1
ATOM 3119 C CA . ARG B 1 195 ? 2.639 30.812 16.562 1 37.78 195 ARG B CA 1
ATOM 3120 C C . ARG B 1 195 ? 1.994 31.922 15.742 1 37.78 195 ARG B C 1
ATOM 3122 O O . ARG B 1 195 ? 2.189 33.094 16.031 1 37.78 195 ARG B O 1
ATOM 3129 N N . SER B 1 196 ? 1.241 31.812 14.625 1 32.41 196 SER B N 1
ATOM 3130 C CA . SER B 1 196 ? 0.704 33.156 14.43 1 32.41 196 SER B CA 1
ATOM 3131 C C . SER B 1 196 ? -0.381 33.469 15.453 1 32.41 196 SER B C 1
ATOM 3133 O O . SER B 1 196 ? -1.166 32.594 15.82 1 32.41 196 SER B O 1
#

Organism: Mycolicibacterium smegmatis (strain ATCC 700084 / mc(2)155) (NCBI:txid246196)

Secondary structure (DSSP, 8-state):
--HHHHHHHHHHHHHHHHHHHHH-STT--HHHHHHHHT--HHHHHHHH-SHHHHHHHHHHHHHHHHHHHHHHHHHH---HHHHHHHHHHHHHHHHHH-HHHHHHHHHHGGG--HHHHHHHHHHHHHHHHHHHHHHHHHHHTTSB----TTHHHHHHHHHHGGGGT--TTSSS-HHHHHHHHHHHHHH-SBSGGG--/--HHHHHHHHHHHHHHHHHHHHH-STT--HHHHHHHHT--HHHHHHHH-SHHHHHHHHHHHHHHHHHHHHHHHHHH---HHHHHHHHHHHHHHHHHHTHHHHHHHHHHGGG--HHHHHHHHHHHHHHHHHHHHHHHHHHHTTSB----TTHHHHHHHHHHGGGGT--TTSSS-HHHHHHHHHHHHHH-SBSGGG--

Nearest PDB structures (foldseek):
  3vpr-assembly2_C  TM=9.058E-01  e=2.066E-11  Thermus thermophilus HB8
  3ccy-assembly1_A-2  TM=9.128E-01  e=1.061E-08  Bordetella parapertussis 12822
  3him-assembly1_A  TM=8.637E-01  e=3.169E-06  Rhodococcus jostii
  6yj2-assembly1_A  TM=8.578E-01  e=3.469E-06  Mycobacterium tuberculosis H37Rv
  9b7y-assembly1_D  TM=8.028E-01  e=8.609E-05  Mycobacterium tuberculosis H37Rv

Radius of gyration: 22.34 Å; Cα contacts (8 Å, |Δi|>4): 507; chains: 2; bounding box: 59×66×48 Å

Sequence (392 aa):
MSKKFESNRDEILRISAELFAKSGYHGTGISDLGAAVGLGRGALYHYIGSKETILYEISSRQLAQMNNLADELALTEKDPEKRLRGLARALLRNIAEHRAEWTVFFREYHALTGERRDRVIAARERYEAHWRNALDQGVRDGQFRPLPTLMVKGLLGMFNYSYLWLTLDGPESPEDIADEFLDTVLVGMNADGLRSMSKKFESNRDEILRISAELFAKSGYHGTGISDLGAAVGLGRGALYHYIGSKETILYEISSRQLAQMNNLADELALTEKDPEKRLRGLARALLRNIAEHRAEWTVFFREYHALTGERRDRVIAARERYEAHWRNALDQGVRDGQFRPLPTLMVKGLLGMFNYSYLWLTLDGPESPEDIADEFLDTVLVGMNADGLRS